Protein AF-A0A368JN84-F1 (afdb_monomer_lite)

Sequence (538 aa):
MKRELLTTPLKRIRPVFFNVGENVKRYEQVRGLFVGGHDRLFAEPLVTGAGRDEITWYGEYPGDFRTLASYSPEEQQQLLPILNEQVNYLFRDIIRYIKKGPGQYDRASYRNLRQSVESFLEVPSTEHILVFNTPDGPRFTLTNWGFMFETEKPERNIIRKLVPFGVTPVVVRAMYRPTNLPAANEPLAVEFETHKRTLTTDEQGLLTIAEVPYLSEITVYQQDAGGQPVNRQTVFVDERNPAEPYPVLLERLPFSMFFRVVDQHGRAVPKHHIRLDYQGMQLPAQADEQGRLLLNNTYYGESVQCYDLVDKKEPLVKTYVHERGQTDYVIPVFIPDPLKPVKRGLGCLGLLLGLLVLLVAGLIAYYYFAYDEKPLSQNQLNASVRGHKNRLSAPDSLNAVAPDSTAVSPDTRNEAGPEIHDDIALSQCNGGQDGQDYQSPDIKVVIAEYDLGKEDATFALDYYTDAVPDQIEVFEGRKDDIDEDSKPLFIYYGSTIYDSWSRASMQQLIKTKSQYVTVRVTGQTIWNYRVNCPLNHQ

pLDDT: mean 86.43, std 17.31, range [29.33, 98.56]

Organism: NCBI:txid2315727

Radius of gyration: 40.91 Å; chains: 1; bounding box: 72×67×142 Å

Foldseek 3Di:
DKDWDDKAFQLFKDFLDPHPVVVLVLLVVLLVLADPPLSQQEFRWDQDDPVSRMIITIGDDDDDKAFLVPDDPVVNVVCLVVLQVSLQSSLLSQQVVQDPDVVDGPVVSSVVSVVSSQLQQWAQASRQWMWGQHPVGIDTHGDRGSIHTPDPDGDTPRNCVSYPYLFAKAKAFEAEQVPRQGPAQAWKWKDWDPDTDTFGAHNRNIDIDPGHHAQTKIWIFHAAPVRDTDQIDIDGHHSDDRPDHHYRYDHFHKDKAKEFEAEPVRAGDAQFWKWKQFPNDTDIWTAHPRRMDIDTRDGAQGKIWMFGPVPPVRDGQDIDGRHPPPRYHYRYDYDPPPCVVVVVVVVVVVVVVVVVVVVVVVVVVCVVVVVDDDDDDDDDDDDDDDDDDDDDDDDDDDDDDDDDDDDDDDDDDDDADDEDEDEDPEDEAQDKDKDADLPDPHWYKYKYKYQLPDFFFKWKKWKFAAQAWKKKFKFADDPVVDDPPGDTQDIDTHHCCVVVVDRGTDMDITTYRHSMMMMIMTDNHIMMMHIHHGPPPD

Structure (mmCIF, N/CA/C/O backbone):
data_AF-A0A368JN84-F1
#
_entry.id   AF-A0A368JN84-F1
#
loop_
_atom_site.group_PDB
_atom_site.id
_atom_site.type_symbol
_atom_site.label_atom_id
_atom_site.label_alt_id
_atom_site.label_comp_id
_atom_site.label_asym_id
_atom_site.label_entity_id
_atom_site.label_seq_id
_atom_site.pdbx_PDB_ins_code
_atom_site.Cartn_x
_atom_site.Cartn_y
_atom_site.Cartn_z
_atom_site.occupancy
_atom_site.B_iso_or_equiv
_atom_site.auth_seq_id
_atom_site.auth_comp_id
_atom_site.auth_asym_id
_atom_site.auth_atom_id
_atom_site.pdbx_PDB_model_num
ATOM 1 N N . MET A 1 1 ? 34.000 10.829 -19.546 1.00 81.88 1 MET A N 1
ATOM 2 C CA . MET A 1 1 ? 34.679 9.907 -20.483 1.00 81.88 1 MET A CA 1
ATOM 3 C C . MET A 1 1 ? 34.276 8.505 -20.081 1.00 81.88 1 MET A C 1
ATOM 5 O O . MET A 1 1 ? 34.374 8.211 -18.896 1.00 81.88 1 MET A O 1
ATOM 9 N N . LYS A 1 2 ? 33.762 7.693 -21.009 1.00 91.56 2 LYS A N 1
ATOM 10 C CA . LYS A 1 2 ? 33.394 6.303 -20.710 1.00 91.56 2 LYS A CA 1
ATOM 11 C C . LYS A 1 2 ? 34.662 5.461 -20.586 1.00 91.56 2 LYS A C 1
ATOM 13 O O . LYS A 1 2 ? 35.616 5.698 -21.327 1.00 91.56 2 LYS A O 1
ATOM 18 N N . ARG A 1 3 ? 34.685 4.509 -19.655 1.00 94.94 3 ARG A N 1
ATOM 19 C CA . ARG A 1 3 ? 35.808 3.578 -19.468 1.00 94.94 3 ARG A CA 1
ATOM 20 C C . ARG A 1 3 ? 35.335 2.139 -19.549 1.00 94.94 3 ARG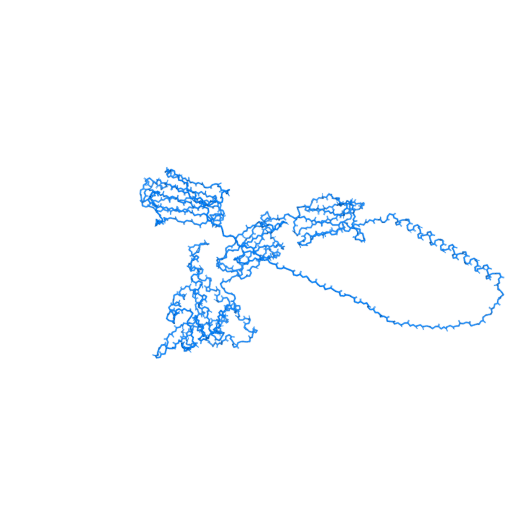 A C 1
ATOM 22 O O . ARG A 1 3 ? 34.196 1.859 -19.186 1.00 94.94 3 ARG A O 1
ATOM 29 N N . GLU A 1 4 ? 36.215 1.253 -19.987 1.00 96.81 4 GLU A N 1
ATOM 30 C CA . GLU A 1 4 ? 35.962 -0.184 -19.973 1.00 96.81 4 GLU A CA 1
ATOM 31 C C . GLU A 1 4 ? 35.884 -0.696 -18.526 1.00 96.81 4 GLU A C 1
ATOM 33 O O . GLU A 1 4 ? 36.722 -0.350 -17.692 1.00 96.81 4 GLU A O 1
ATOM 38 N N . LEU A 1 5 ? 34.852 -1.484 -18.227 1.00 97.12 5 LEU A N 1
ATOM 39 C CA . LEU A 1 5 ? 34.618 -2.099 -16.919 1.00 97.12 5 LEU A CA 1
ATOM 40 C C . LEU A 1 5 ? 34.858 -3.608 -16.950 1.00 97.12 5 LEU A C 1
ATOM 42 O O . LEU A 1 5 ? 35.438 -4.164 -16.021 1.00 97.12 5 LEU A O 1
ATOM 46 N N . LEU A 1 6 ? 34.366 -4.273 -17.997 1.00 97.31 6 LEU A N 1
ATOM 47 C CA . LEU A 1 6 ? 34.385 -5.725 -18.129 1.00 97.31 6 LEU A CA 1
ATOM 48 C C . LEU A 1 6 ? 34.276 -6.110 -19.605 1.00 97.31 6 LEU A C 1
ATOM 50 O O . LEU A 1 6 ? 33.456 -5.543 -20.320 1.00 97.31 6 LEU A O 1
ATOM 54 N N . THR A 1 7 ? 35.011 -7.136 -20.026 1.00 97.44 7 THR A N 1
ATOM 55 C CA . THR A 1 7 ? 34.794 -7.815 -21.309 1.00 97.44 7 THR A CA 1
ATOM 56 C C . THR A 1 7 ? 34.395 -9.265 -21.039 1.00 97.44 7 THR A C 1
ATOM 58 O O . THR A 1 7 ? 35.068 -9.973 -20.290 1.00 97.44 7 THR A O 1
ATOM 61 N N . THR A 1 8 ? 33.262 -9.700 -21.598 1.00 97.00 8 THR A N 1
ATOM 62 C CA . THR A 1 8 ? 32.693 -11.037 -21.370 1.00 97.00 8 THR A CA 1
ATOM 63 C C . THR A 1 8 ? 32.554 -11.804 -22.688 1.00 97.00 8 THR A C 1
ATOM 65 O O . THR A 1 8 ? 31.908 -11.308 -23.610 1.00 97.00 8 THR A O 1
ATOM 68 N N . PRO A 1 9 ? 33.082 -13.038 -22.789 1.00 96.88 9 PRO A N 1
ATOM 69 C CA . PRO A 1 9 ? 32.826 -13.902 -23.939 1.00 96.88 9 PRO A CA 1
ATOM 70 C C . PRO A 1 9 ? 31.352 -14.320 -24.017 1.00 96.88 9 PRO A C 1
ATOM 72 O O . PRO A 1 9 ? 30.825 -14.904 -23.065 1.00 96.88 9 PRO A O 1
ATOM 75 N N . LEU A 1 10 ? 30.709 -14.119 -25.169 1.00 95.31 10 LEU A N 1
ATOM 76 C CA . LEU A 1 10 ? 29.290 -14.432 -25.387 1.00 95.31 10 LEU A CA 1
ATOM 77 C C . LEU A 1 10 ? 28.976 -15.920 -25.198 1.00 95.31 10 LEU A C 1
ATOM 79 O O . LEU A 1 10 ? 27.897 -16.264 -24.744 1.00 95.31 10 LEU A O 1
ATOM 83 N N . LYS A 1 11 ? 29.942 -16.817 -25.429 1.00 95.19 11 LYS A N 1
ATOM 84 C CA . LYS A 1 11 ? 29.786 -18.264 -25.176 1.00 95.19 11 LYS A CA 1
ATOM 85 C C . LYS A 1 11 ? 29.493 -18.638 -23.713 1.00 95.19 11 LYS A C 1
ATOM 87 O O . LYS A 1 11 ? 29.212 -19.799 -23.438 1.00 95.19 11 LYS A O 1
ATOM 92 N N . ARG A 1 12 ? 29.657 -17.707 -22.765 1.00 93.94 12 ARG A N 1
ATOM 93 C CA . ARG A 1 12 ? 29.409 -17.930 -21.328 1.00 93.94 12 ARG A CA 1
ATOM 94 C C . ARG A 1 12 ? 28.038 -17.438 -20.871 1.00 93.94 12 ARG A C 1
ATOM 96 O O . ARG A 1 12 ? 27.637 -17.754 -19.751 1.00 93.94 12 ARG A O 1
ATOM 103 N N . ILE A 1 13 ? 27.352 -16.649 -21.694 1.00 95.75 13 ILE A N 1
ATOM 104 C CA . ILE A 1 13 ? 26.144 -15.931 -21.304 1.00 95.75 13 ILE A CA 1
ATOM 105 C C . ILE A 1 13 ? 25.046 -16.082 -22.352 1.00 95.75 13 ILE A C 1
ATOM 107 O O . ILE A 1 13 ? 25.292 -16.068 -23.553 1.00 95.75 13 ILE A O 1
ATOM 111 N N . ARG A 1 14 ? 23.809 -16.162 -21.877 1.00 95.25 14 ARG A N 1
ATOM 112 C CA . ARG A 1 14 ? 22.606 -16.257 -22.693 1.00 95.25 14 ARG A CA 1
ATOM 113 C C . ARG A 1 14 ? 21.790 -14.978 -22.570 1.00 95.25 14 ARG A C 1
ATOM 115 O O . ARG A 1 14 ? 21.512 -14.580 -21.435 1.00 95.25 14 ARG A O 1
ATOM 122 N N . PRO A 1 15 ? 21.379 -14.333 -23.674 1.00 95.31 15 PRO A N 1
ATOM 123 C CA . PRO A 1 15 ? 20.504 -13.172 -23.591 1.00 95.31 15 PRO A CA 1
ATOM 124 C C . PRO A 1 15 ? 19.144 -13.568 -23.000 1.00 95.31 15 PRO A C 1
ATOM 126 O O . PRO A 1 15 ? 18.636 -14.663 -23.248 1.00 95.31 15 PRO A O 1
ATOM 129 N N . VAL A 1 16 ? 18.568 -12.676 -22.194 1.00 93.19 16 VAL A N 1
ATOM 130 C CA . VAL A 1 16 ? 17.189 -12.792 -21.689 1.00 93.19 16 VAL A CA 1
ATOM 131 C C . VAL A 1 16 ? 16.186 -12.476 -22.800 1.00 93.19 16 VAL A C 1
ATOM 133 O O . VAL A 1 16 ? 15.101 -13.054 -22.836 1.00 93.19 16 VAL A O 1
ATOM 136 N N . PHE A 1 17 ? 16.563 -11.601 -23.735 1.00 90.50 17 PHE A N 1
ATOM 137 C CA . PHE A 1 17 ? 15.798 -11.337 -24.948 1.00 90.50 17 PHE A CA 1
ATOM 138 C C . PHE A 1 17 ? 16.219 -12.284 -26.085 1.00 90.50 17 PHE A C 1
ATOM 140 O O . PHE A 1 17 ? 17.056 -13.168 -25.916 1.00 90.50 17 PHE A O 1
ATOM 147 N N . PHE A 1 18 ? 15.630 -12.102 -27.271 1.00 90.44 18 PHE A N 1
ATOM 148 C CA . PHE A 1 18 ? 15.780 -13.024 -28.401 1.00 90.44 18 PHE A CA 1
ATOM 149 C C . PHE A 1 18 ? 17.239 -13.259 -28.834 1.00 90.44 18 PHE A C 1
ATOM 151 O O . PHE A 1 18 ? 17.605 -14.381 -29.175 1.00 90.44 18 PHE A O 1
ATOM 158 N N . ASN A 1 19 ? 18.079 -12.219 -28.835 1.00 93.00 19 ASN A N 1
ATOM 159 C CA . ASN A 1 19 ? 19.509 -12.329 -29.126 1.00 93.00 19 ASN A CA 1
ATOM 160 C C . ASN A 1 19 ? 20.298 -11.132 -28.558 1.00 93.00 19 ASN A C 1
ATOM 162 O O . ASN A 1 19 ? 19.723 -10.155 -28.081 1.00 93.00 19 ASN A O 1
ATOM 166 N N . VAL A 1 20 ? 21.630 -11.194 -28.657 1.00 92.00 20 VAL A N 1
ATOM 167 C CA . VAL A 1 20 ? 22.556 -10.138 -28.199 1.00 92.00 20 VAL A CA 1
ATOM 168 C C . VAL A 1 20 ? 22.258 -8.781 -28.852 1.00 92.00 20 VAL A C 1
ATOM 170 O O . VAL A 1 20 ? 22.295 -7.754 -28.181 1.00 92.00 20 VAL A O 1
ATOM 173 N N . GLY A 1 21 ? 21.941 -8.761 -30.150 1.00 91.88 21 GLY A N 1
ATOM 174 C CA . GLY A 1 21 ? 21.633 -7.525 -30.873 1.00 91.88 21 GLY A CA 1
ATOM 175 C C . GLY A 1 21 ? 20.359 -6.847 -30.369 1.00 91.88 21 GLY A C 1
ATOM 176 O O . GLY A 1 21 ? 20.324 -5.624 -30.245 1.00 91.88 21 GLY A O 1
ATOM 177 N N . GLU A 1 22 ? 19.339 -7.633 -30.019 1.00 90.12 22 GLU A N 1
ATOM 178 C CA . GLU A 1 22 ? 18.109 -7.127 -29.414 1.00 90.12 22 GLU A CA 1
ATOM 179 C C . GLU A 1 22 ? 18.379 -6.554 -28.015 1.00 90.12 22 GLU A C 1
ATOM 181 O O . GLU A 1 22 ? 17.889 -5.466 -27.734 1.00 90.12 22 GLU A O 1
ATOM 186 N N . ASN A 1 23 ? 19.220 -7.186 -27.179 1.00 88.50 23 ASN A N 1
ATOM 187 C CA . ASN A 1 23 ? 19.627 -6.609 -25.884 1.00 88.50 23 ASN A CA 1
ATOM 188 C C . ASN A 1 23 ? 20.233 -5.206 -26.051 1.00 88.50 23 ASN A C 1
ATOM 190 O O . ASN A 1 23 ? 19.824 -4.265 -25.370 1.00 88.50 23 ASN A O 1
ATOM 194 N N . VAL A 1 24 ? 21.187 -5.061 -26.978 1.00 90.38 24 VAL A N 1
ATOM 195 C CA . VAL A 1 24 ? 21.870 -3.783 -27.247 1.00 90.38 24 VAL A CA 1
ATOM 196 C C . VAL A 1 24 ? 20.882 -2.739 -27.769 1.00 90.38 24 VAL A C 1
ATOM 198 O O . VAL A 1 24 ? 20.843 -1.613 -27.278 1.00 90.38 24 VAL A O 1
ATOM 201 N N . LYS A 1 25 ? 20.028 -3.116 -28.728 1.00 90.31 25 LYS A N 1
ATOM 202 C CA . LYS A 1 25 ? 18.999 -2.226 -29.282 1.00 90.31 25 LYS A CA 1
ATOM 203 C C . LYS A 1 25 ? 18.014 -1.755 -28.212 1.00 90.31 25 LYS A C 1
ATOM 205 O O . LYS A 1 25 ? 17.632 -0.588 -28.196 1.00 90.31 25 LYS A O 1
ATOM 210 N N . ARG A 1 26 ? 17.590 -2.657 -27.328 1.00 85.06 26 ARG A N 1
ATOM 211 C CA . ARG A 1 26 ? 16.636 -2.366 -26.255 1.00 85.06 26 ARG A CA 1
ATOM 212 C C . ARG A 1 26 ? 17.229 -1.392 -25.237 1.00 85.06 26 ARG A C 1
ATOM 214 O O . ARG A 1 26 ? 16.508 -0.509 -24.780 1.00 85.06 26 ARG A O 1
ATOM 221 N N . TYR A 1 27 ? 18.524 -1.479 -24.938 1.00 85.31 27 TYR A N 1
ATOM 222 C CA . TYR A 1 27 ? 19.197 -0.479 -24.104 1.00 85.31 27 TYR A CA 1
ATOM 223 C C . TYR A 1 27 ? 19.166 0.918 -24.708 1.00 85.31 27 TYR A C 1
ATOM 225 O O . TYR A 1 27 ? 18.789 1.861 -24.020 1.00 85.31 27 TYR A O 1
ATOM 233 N N . GLU A 1 28 ? 19.459 1.055 -26.002 1.00 87.06 28 GLU A N 1
ATOM 234 C CA . GLU A 1 28 ? 19.368 2.352 -26.684 1.00 87.06 28 GLU A CA 1
ATOM 235 C C . GLU A 1 28 ? 17.949 2.935 -26.641 1.00 87.06 28 GLU A C 1
ATOM 237 O O . GLU A 1 28 ? 17.775 4.145 -26.507 1.00 87.06 28 GLU A O 1
ATOM 242 N N . GLN A 1 29 ? 16.925 2.079 -26.701 1.00 84.75 29 GLN A N 1
ATOM 243 C CA . GLN A 1 29 ? 15.531 2.506 -26.576 1.00 84.75 29 GLN A CA 1
ATOM 244 C C . GLN A 1 29 ? 15.186 2.965 -25.157 1.00 84.75 29 GLN A C 1
ATOM 246 O O . GLN A 1 29 ? 14.509 3.975 -24.989 1.00 84.75 29 GLN A O 1
ATOM 251 N N . VAL A 1 30 ? 15.629 2.224 -24.140 1.00 81.19 30 VAL A N 1
ATOM 252 C CA . VAL A 1 30 ? 15.193 2.447 -22.757 1.00 81.19 30 VAL A CA 1
ATOM 253 C C . VAL A 1 30 ? 16.050 3.475 -22.022 1.00 81.19 30 VAL A C 1
ATOM 255 O O . VAL A 1 30 ? 15.516 4.206 -21.195 1.00 81.19 30 VAL A O 1
ATOM 258 N N . ARG A 1 31 ? 17.326 3.655 -22.385 1.00 85.00 31 ARG A N 1
ATOM 259 C CA . ARG A 1 31 ? 18.169 4.717 -21.806 1.00 85.00 31 ARG A CA 1
ATOM 260 C C . ARG A 1 31 ? 17.588 6.118 -22.032 1.00 85.00 31 ARG A C 1
ATOM 262 O O . ARG A 1 31 ? 17.734 6.984 -21.182 1.00 85.00 31 ARG A O 1
ATOM 269 N N . GLY A 1 32 ? 16.892 6.329 -23.155 1.00 86.19 32 GLY A N 1
ATOM 270 C CA . GLY A 1 32 ? 16.225 7.596 -23.472 1.00 86.19 32 GLY A CA 1
ATOM 271 C C . GLY A 1 32 ? 14.977 7.882 -22.629 1.00 86.19 32 GLY A C 1
ATOM 272 O O . GLY A 1 32 ? 14.449 8.988 -22.700 1.00 86.19 32 GLY A O 1
ATOM 273 N N . LEU A 1 33 ? 14.499 6.903 -21.852 1.00 87.06 33 LEU A N 1
ATOM 274 C CA . LEU A 1 33 ? 13.330 7.041 -20.980 1.00 87.06 33 LEU A CA 1
ATOM 275 C C . LEU A 1 33 ? 13.691 7.569 -19.588 1.00 87.06 33 LEU A C 1
ATOM 277 O O . LEU A 1 33 ? 12.812 8.044 -18.873 1.00 87.06 33 LEU A O 1
ATOM 281 N N . PHE A 1 34 ? 14.957 7.457 -19.188 1.00 90.00 34 PHE A N 1
ATOM 282 C CA . PHE A 1 34 ? 15.391 7.771 -17.834 1.00 90.00 34 PHE A CA 1
ATOM 283 C C . PHE A 1 34 ? 15.856 9.218 -17.707 1.00 90.00 34 PHE A C 1
ATOM 285 O O . PHE A 1 34 ? 16.471 9.786 -18.613 1.00 90.00 34 PHE A O 1
ATOM 292 N N . VAL A 1 35 ? 15.574 9.821 -16.553 1.00 85.94 35 VAL A N 1
ATOM 293 C CA . VAL A 1 35 ? 16.098 11.145 -16.215 1.00 85.94 35 VAL A CA 1
ATOM 294 C C . VAL A 1 35 ? 17.622 11.049 -16.116 1.00 85.94 35 VAL A C 1
ATOM 296 O O . VAL A 1 35 ? 18.166 10.061 -15.620 1.00 85.94 35 VAL A O 1
ATOM 299 N N . GLY A 1 36 ? 18.317 12.074 -16.619 1.00 85.19 36 GLY A N 1
ATOM 300 C CA . GLY A 1 36 ? 19.769 12.045 -16.783 1.00 85.19 36 GLY A CA 1
ATOM 301 C C . GLY A 1 36 ? 20.509 11.601 -15.519 1.00 85.19 36 GLY A C 1
ATOM 302 O O . GLY A 1 36 ? 20.367 12.211 -14.460 1.00 85.19 36 GLY A O 1
ATOM 303 N N . GLY A 1 37 ? 21.318 10.547 -15.649 1.00 85.50 37 GLY A N 1
ATOM 304 C CA . GLY A 1 37 ? 22.112 9.979 -14.565 1.00 85.50 37 GLY A CA 1
ATOM 305 C C . GLY A 1 37 ? 21.521 8.713 -13.942 1.00 85.50 37 GLY A C 1
ATOM 306 O O . GLY A 1 37 ? 22.288 7.951 -13.355 1.00 85.50 37 GLY A O 1
ATOM 307 N N . HIS A 1 38 ? 20.216 8.446 -14.079 1.00 90.19 38 HIS A N 1
ATOM 308 C CA . HIS A 1 38 ? 19.614 7.182 -13.626 1.00 90.19 38 HIS A CA 1
ATOM 309 C C . HIS A 1 38 ? 19.974 6.008 -14.548 1.00 90.19 38 HIS A C 1
ATOM 311 O O . HIS A 1 38 ? 20.143 4.878 -14.094 1.00 90.19 38 HIS A O 1
ATOM 317 N N . ASP A 1 39 ? 20.180 6.290 -15.834 1.00 87.56 39 ASP A N 1
ATOM 318 C CA . ASP A 1 39 ? 20.648 5.345 -16.848 1.00 87.56 39 ASP A CA 1
ATOM 319 C C . ASP A 1 39 ? 22.037 4.762 -16.535 1.00 87.56 39 ASP A C 1
ATOM 321 O O . ASP A 1 39 ? 22.338 3.644 -16.948 1.00 87.56 39 ASP A O 1
ATOM 325 N N . ARG A 1 40 ? 22.848 5.453 -15.717 1.00 93.12 40 ARG A N 1
ATOM 326 C CA . ARG A 1 40 ? 24.178 4.994 -15.267 1.00 93.12 40 ARG A CA 1
ATOM 327 C C . ARG A 1 40 ? 24.156 3.723 -14.417 1.00 93.12 40 ARG A C 1
ATOM 329 O O . ARG A 1 40 ? 25.220 3.146 -14.166 1.00 93.12 40 ARG A O 1
ATOM 336 N N . LEU A 1 41 ? 22.974 3.275 -13.984 1.00 95.94 41 LEU A N 1
ATOM 337 C CA . LEU A 1 41 ? 22.819 1.942 -13.409 1.00 95.94 41 LEU A CA 1
ATOM 338 C C . LEU A 1 41 ? 23.173 0.851 -14.429 1.00 95.94 41 LEU A C 1
ATOM 340 O O . LEU A 1 41 ? 23.620 -0.215 -14.031 1.00 95.94 41 LEU A O 1
ATOM 344 N N . PHE A 1 42 ? 23.032 1.099 -15.728 1.00 96.06 42 PHE A N 1
ATOM 345 C CA . PHE A 1 42 ? 23.358 0.145 -16.781 1.00 96.06 42 PHE A CA 1
ATOM 346 C C . PHE A 1 42 ? 24.684 0.521 -17.450 1.00 96.06 42 PHE A C 1
ATOM 348 O O . PHE A 1 42 ? 24.825 1.613 -17.995 1.00 96.06 42 PHE A O 1
ATOM 355 N N . ALA A 1 43 ? 25.668 -0.385 -17.449 1.00 96.56 43 ALA A N 1
ATOM 356 C CA . ALA A 1 43 ? 26.862 -0.201 -18.271 1.00 96.56 43 ALA A CA 1
ATOM 357 C C . ALA A 1 43 ? 26.498 -0.280 -19.762 1.00 96.56 43 ALA A C 1
ATOM 359 O O . ALA A 1 43 ? 25.709 -1.135 -20.162 1.00 96.56 43 ALA A O 1
ATOM 360 N N . GLU A 1 44 ? 27.098 0.561 -20.598 1.00 95.69 44 GLU A N 1
ATOM 361 C CA . GLU A 1 44 ? 26.861 0.546 -22.039 1.00 95.69 44 GLU A CA 1
ATOM 362 C C . GLU A 1 44 ? 27.491 -0.707 -22.673 1.00 95.69 44 GLU A C 1
ATOM 364 O O . GLU A 1 44 ? 28.698 -0.922 -22.516 1.00 95.69 44 GLU A O 1
ATOM 369 N N . PRO A 1 45 ? 26.711 -1.528 -23.395 1.00 96.12 45 PRO A N 1
ATOM 370 C CA . PRO A 1 45 ? 27.206 -2.719 -24.059 1.00 96.12 45 PRO A CA 1
ATOM 371 C C . PRO A 1 45 ? 27.734 -2.394 -25.457 1.00 96.12 45 PRO A C 1
ATOM 373 O O . PRO A 1 45 ? 27.030 -1.809 -26.281 1.00 96.12 45 PRO A O 1
ATOM 376 N N . LEU A 1 46 ? 28.935 -2.870 -25.774 1.00 96.12 46 LEU A N 1
ATOM 377 C CA . LEU A 1 46 ? 29.487 -2.854 -27.124 1.00 96.12 46 LEU A CA 1
ATOM 378 C C . LEU A 1 46 ? 29.902 -4.267 -27.521 1.00 96.12 46 LEU A C 1
ATOM 380 O O . LEU A 1 46 ? 30.693 -4.905 -26.833 1.00 96.12 46 LEU A O 1
ATOM 384 N N . VAL A 1 47 ? 29.386 -4.760 -28.646 1.00 95.06 47 VAL A N 1
ATOM 385 C CA . VAL A 1 47 ? 29.820 -6.051 -29.195 1.00 95.06 47 VAL A CA 1
ATOM 386 C C . VAL A 1 47 ? 31.209 -5.879 -29.809 1.00 95.06 47 VAL A C 1
ATOM 388 O O . VAL A 1 47 ? 31.392 -5.073 -30.725 1.00 95.06 47 VAL A O 1
ATOM 391 N N . THR A 1 48 ? 32.177 -6.633 -29.300 1.00 94.19 48 THR A N 1
ATOM 392 C CA . THR A 1 48 ? 33.609 -6.541 -29.617 1.00 94.19 48 THR A CA 1
ATOM 393 C C . THR A 1 48 ? 34.170 -7.918 -30.003 1.00 94.19 48 THR A C 1
ATOM 395 O O . THR A 1 48 ? 33.424 -8.883 -30.180 1.00 94.19 48 THR A O 1
ATOM 398 N N . GLY A 1 49 ? 35.487 -8.003 -30.216 1.00 91.81 49 GLY A N 1
ATOM 399 C CA . GLY A 1 49 ? 36.164 -9.225 -30.655 1.00 91.81 49 GLY A CA 1
ATOM 400 C C . GLY A 1 49 ? 36.173 -9.403 -32.177 1.00 91.81 49 GLY A C 1
ATOM 401 O O . GLY A 1 49 ? 35.321 -8.883 -32.903 1.00 91.81 49 GLY A O 1
ATOM 402 N N . ALA A 1 50 ? 37.161 -10.148 -32.683 1.00 86.44 50 ALA A N 1
ATOM 403 C CA . ALA A 1 50 ? 37.333 -10.381 -34.120 1.00 86.44 50 ALA A CA 1
ATOM 404 C C . ALA A 1 50 ? 36.137 -11.126 -34.744 1.00 86.44 50 ALA A C 1
ATOM 406 O O . ALA A 1 50 ? 35.844 -10.940 -35.924 1.00 86.44 50 ALA A O 1
ATOM 407 N N . GLY A 1 51 ? 35.434 -11.938 -33.946 1.00 90.88 51 GLY A N 1
ATOM 408 C CA . GLY A 1 51 ? 34.252 -12.689 -34.359 1.00 90.88 51 GLY A CA 1
ATOM 409 C C . GLY A 1 51 ? 32.924 -12.092 -33.896 1.00 90.88 51 GLY A C 1
ATOM 410 O O . GLY A 1 51 ? 31.901 -12.745 -34.087 1.00 90.88 51 GLY A O 1
ATOM 411 N N . ARG A 1 52 ? 32.913 -10.894 -33.284 1.00 91.06 52 ARG A N 1
ATOM 412 C CA . ARG A 1 52 ? 31.747 -10.383 -32.532 1.00 91.06 52 ARG A CA 1
ATOM 413 C C . ARG A 1 52 ? 31.277 -11.372 -31.459 1.00 91.06 52 ARG A C 1
ATOM 415 O O . ARG A 1 52 ? 30.081 -11.548 -31.240 1.00 91.06 52 ARG A O 1
ATOM 422 N N . ASP A 1 53 ? 32.234 -12.060 -30.850 1.00 95.31 53 ASP A N 1
ATOM 423 C CA . ASP A 1 53 ? 32.063 -13.141 -29.884 1.00 95.31 53 ASP A CA 1
ATOM 424 C C . ASP A 1 53 ? 32.252 -12.679 -28.432 1.00 95.31 53 ASP A C 1
ATOM 426 O O . ASP A 1 53 ? 32.138 -13.482 -27.501 1.00 95.31 53 ASP A O 1
ATOM 430 N N . GLU A 1 54 ? 32.482 -11.382 -28.230 1.00 97.06 54 GLU A N 1
ATOM 431 C CA . GLU A 1 54 ? 32.644 -10.745 -26.929 1.00 97.06 54 GLU A CA 1
ATOM 432 C C . GLU A 1 54 ? 31.717 -9.530 -26.795 1.00 97.06 54 GLU A C 1
ATOM 434 O O . GLU A 1 54 ? 31.278 -8.923 -27.776 1.00 97.06 54 GLU A O 1
ATOM 439 N N . ILE A 1 55 ? 31.400 -9.184 -25.551 1.00 96.81 55 ILE A N 1
ATOM 440 C CA . ILE A 1 55 ? 30.704 -7.952 -25.192 1.00 96.81 55 ILE A CA 1
ATOM 441 C C . ILE A 1 55 ? 31.547 -7.191 -24.170 1.00 96.81 55 ILE A C 1
ATOM 443 O O . ILE A 1 55 ? 31.878 -7.716 -23.103 1.00 96.81 55 ILE A O 1
ATOM 447 N N . THR A 1 56 ? 31.913 -5.961 -24.514 1.00 97.62 56 THR A N 1
ATOM 448 C CA . THR A 1 56 ? 32.642 -5.037 -23.646 1.00 97.62 56 THR A CA 1
ATOM 449 C C . THR A 1 56 ? 31.666 -4.032 -23.048 1.00 97.62 56 THR A C 1
ATOM 451 O O . THR A 1 56 ? 30.848 -3.445 -23.754 1.00 97.62 56 THR A O 1
ATOM 454 N N . TRP A 1 57 ? 31.750 -3.841 -21.736 1.00 97.56 57 TRP A N 1
ATOM 455 C CA . TRP A 1 57 ? 30.857 -3.001 -20.948 1.00 97.56 57 TRP A CA 1
ATOM 456 C C . TRP A 1 57 ? 31.566 -1.721 -20.531 1.00 97.56 57 TRP A C 1
ATOM 458 O O . TRP A 1 57 ? 32.650 -1.781 -19.945 1.00 97.56 57 TRP A O 1
ATOM 468 N N . TYR A 1 58 ? 30.940 -0.574 -20.781 1.00 97.12 58 TYR A N 1
ATOM 469 C CA . TYR A 1 58 ? 31.497 0.737 -20.466 1.00 97.12 58 TYR A CA 1
ATOM 470 C C . TYR A 1 58 ? 30.684 1.470 -19.398 1.00 97.12 58 TYR A C 1
ATOM 472 O O . TYR A 1 58 ? 29.458 1.474 -19.427 1.00 97.12 58 TYR A O 1
ATOM 480 N N . GLY A 1 59 ? 31.365 2.126 -18.460 1.00 95.50 59 GLY A N 1
ATOM 481 C CA . GLY A 1 59 ? 30.738 2.902 -17.385 1.00 95.50 59 GLY A CA 1
ATOM 482 C C . GLY A 1 59 ? 31.156 4.365 -17.378 1.00 95.50 59 GLY A C 1
ATOM 483 O O . GLY A 1 59 ? 32.205 4.729 -17.915 1.00 95.50 59 GLY A O 1
ATOM 484 N N . GLU A 1 60 ? 30.341 5.196 -16.726 1.00 93.25 60 GLU A N 1
ATOM 485 C CA . GLU A 1 60 ? 30.580 6.642 -16.610 1.00 93.25 60 GLU A CA 1
ATOM 486 C C . GLU A 1 60 ? 31.130 7.084 -15.251 1.00 93.25 60 GLU A C 1
ATOM 488 O O . GLU A 1 60 ? 31.738 8.153 -15.167 1.00 93.25 60 GLU A O 1
ATOM 493 N N . TYR A 1 61 ? 30.924 6.300 -14.188 1.00 94.31 61 TYR A N 1
ATOM 494 C CA . TYR A 1 61 ? 31.381 6.688 -12.856 1.00 94.31 61 TYR A CA 1
ATOM 495 C C . TYR A 1 61 ? 32.922 6.683 -12.766 1.00 94.31 61 TYR A C 1
ATOM 497 O O . TYR A 1 61 ? 33.564 5.717 -13.196 1.00 94.31 61 TYR A O 1
ATOM 505 N N . PRO A 1 62 ? 33.534 7.749 -12.213 1.00 89.38 62 PRO A N 1
ATOM 506 C CA . PRO A 1 62 ? 34.974 7.803 -11.972 1.00 89.38 62 PRO A CA 1
ATOM 507 C C . PRO A 1 62 ? 35.377 6.974 -10.736 1.00 89.38 62 PRO A C 1
ATOM 509 O O . PRO A 1 62 ? 34.528 6.592 -9.935 1.00 89.38 62 PRO A O 1
ATOM 512 N N . GLY A 1 63 ? 36.685 6.755 -10.551 1.00 88.31 63 GLY A N 1
ATOM 513 C CA . GLY A 1 63 ? 37.254 6.075 -9.371 1.00 88.31 63 GLY A CA 1
ATOM 514 C C . GLY A 1 63 ? 37.255 4.549 -9.471 1.00 88.31 63 GLY A C 1
ATOM 515 O O . GLY A 1 63 ? 36.757 4.004 -10.442 1.00 88.31 63 GLY A O 1
ATOM 516 N N . ASP A 1 64 ? 37.841 3.826 -8.523 1.00 93.06 64 ASP A N 1
ATOM 517 C CA . ASP A 1 64 ? 37.847 2.355 -8.559 1.00 93.06 64 ASP A CA 1
ATOM 518 C C . ASP A 1 64 ? 36.476 1.767 -8.192 1.00 93.06 64 ASP A C 1
ATOM 520 O O . ASP A 1 64 ? 35.655 2.415 -7.538 1.00 93.06 64 ASP A O 1
ATOM 524 N N . PHE A 1 65 ? 36.220 0.532 -8.626 1.00 96.75 65 PHE A N 1
ATOM 525 C CA . PHE A 1 65 ? 35.001 -0.202 -8.294 1.00 96.75 65 PHE A CA 1
ATOM 526 C C . PHE A 1 65 ? 35.323 -1.562 -7.679 1.00 96.75 65 PHE A C 1
ATOM 528 O O . PHE A 1 65 ? 36.387 -2.138 -7.905 1.00 96.75 65 PHE A O 1
ATOM 535 N N . ARG A 1 66 ? 34.367 -2.090 -6.916 1.00 98.00 66 ARG A N 1
ATOM 536 C CA . ARG A 1 66 ? 34.374 -3.457 -6.384 1.00 98.00 66 ARG A CA 1
ATOM 537 C C . ARG A 1 66 ? 33.073 -4.151 -6.753 1.00 98.00 66 ARG A C 1
ATOM 539 O O . ARG A 1 66 ? 32.065 -3.490 -6.972 1.00 98.00 66 ARG A O 1
ATOM 546 N N . THR A 1 67 ? 33.067 -5.476 -6.810 1.00 98.31 67 THR A N 1
ATOM 547 C CA . THR A 1 67 ? 31.818 -6.227 -6.988 1.00 98.31 67 THR A CA 1
ATOM 548 C C . THR A 1 67 ? 31.059 -6.289 -5.665 1.00 98.31 67 THR A C 1
ATOM 550 O O . THR A 1 67 ? 31.686 -6.368 -4.604 1.00 98.31 67 THR A O 1
ATOM 553 N N . LEU A 1 68 ? 29.724 -6.292 -5.703 1.00 98.31 68 LEU A N 1
ATOM 554 C CA . LEU A 1 68 ? 28.891 -6.427 -4.504 1.00 98.31 68 LEU A CA 1
ATOM 555 C C . LEU A 1 68 ? 29.228 -7.715 -3.735 1.00 98.31 68 LEU A C 1
ATOM 557 O O . LEU A 1 68 ? 29.331 -7.693 -2.513 1.00 98.31 68 LEU A O 1
ATOM 561 N N . ALA A 1 69 ? 29.504 -8.805 -4.461 1.00 98.00 69 ALA A N 1
ATOM 562 C CA . ALA A 1 69 ? 29.931 -10.089 -3.901 1.00 98.00 69 ALA A CA 1
ATOM 563 C C . ALA A 1 69 ? 31.214 -10.015 -3.048 1.00 98.00 69 ALA A C 1
ATOM 565 O O . ALA A 1 69 ? 31.439 -10.880 -2.207 1.00 98.00 69 ALA A O 1
ATOM 566 N N . SER A 1 70 ? 32.064 -9.003 -3.261 1.00 98.19 70 SER A N 1
ATOM 567 C CA . SER A 1 70 ? 33.320 -8.838 -2.519 1.00 98.19 70 SER A CA 1
ATOM 568 C C . SER A 1 70 ? 33.167 -8.158 -1.153 1.00 98.19 70 SER A C 1
ATOM 570 O O . SER A 1 70 ? 34.149 -8.085 -0.413 1.00 98.19 70 SER A O 1
ATOM 572 N N . TYR A 1 71 ? 31.989 -7.612 -0.840 1.00 98.19 71 TYR A N 1
ATOM 573 C CA . TYR A 1 71 ? 31.680 -6.985 0.449 1.00 98.19 71 TYR A CA 1
ATOM 574 C C . TYR A 1 71 ? 31.204 -8.030 1.461 1.00 98.19 71 TYR A C 1
ATOM 576 O O . TYR A 1 71 ? 30.636 -9.054 1.067 1.00 98.19 71 TYR A O 1
ATOM 584 N N . SER A 1 72 ? 31.398 -7.776 2.759 1.00 98.00 72 SER A N 1
ATOM 585 C CA . SER A 1 72 ? 30.844 -8.651 3.802 1.00 98.00 72 SER A CA 1
ATOM 586 C C . SER A 1 72 ? 29.307 -8.617 3.792 1.00 98.00 72 SER A C 1
ATOM 588 O O . SER A 1 72 ? 28.724 -7.649 3.300 1.00 98.00 72 SER A O 1
ATOM 590 N N . PRO A 1 73 ? 28.611 -9.627 4.342 1.00 97.75 73 PRO A N 1
ATOM 591 C CA . PRO A 1 73 ? 27.150 -9.610 4.435 1.00 97.75 73 PRO A CA 1
ATOM 592 C C . PRO A 1 73 ? 26.589 -8.359 5.134 1.00 97.75 73 PRO A C 1
ATOM 594 O O . PRO A 1 73 ? 25.564 -7.828 4.716 1.00 97.75 73 PRO A O 1
ATOM 597 N N . GLU A 1 74 ? 27.273 -7.854 6.162 1.00 98.00 74 GLU A N 1
ATOM 598 C CA . GLU A 1 74 ? 26.887 -6.644 6.896 1.00 98.00 74 GLU A CA 1
ATOM 599 C C . GLU A 1 74 ? 27.043 -5.386 6.033 1.00 98.00 74 GLU A C 1
ATOM 601 O O . GLU A 1 74 ? 26.147 -4.543 5.991 1.00 98.00 74 GLU A O 1
ATOM 606 N N . GLU A 1 75 ? 28.155 -5.269 5.302 1.00 98.00 75 GLU A N 1
ATOM 607 C CA . GLU A 1 75 ? 28.376 -4.173 4.352 1.00 98.00 75 GLU A CA 1
ATOM 608 C C . GLU A 1 75 ? 27.365 -4.230 3.200 1.00 98.00 75 GLU A C 1
ATOM 610 O O . GLU A 1 75 ? 26.814 -3.203 2.802 1.00 98.00 75 GLU A O 1
ATOM 615 N N . GLN A 1 76 ? 27.064 -5.431 2.693 1.00 98.12 76 GLN A N 1
ATOM 616 C CA . GLN A 1 76 ? 26.031 -5.627 1.680 1.00 98.12 76 GLN A CA 1
ATOM 617 C C . GLN A 1 76 ? 24.680 -5.119 2.190 1.00 98.12 76 GLN A C 1
ATOM 619 O O . GLN A 1 76 ? 24.046 -4.326 1.502 1.00 98.12 76 GLN A O 1
ATOM 624 N N . GLN A 1 77 ? 24.264 -5.473 3.410 1.00 97.31 77 GLN A N 1
ATOM 625 C CA . GLN A 1 77 ? 23.003 -4.987 3.989 1.00 97.31 77 GLN A CA 1
ATOM 626 C C . GLN A 1 77 ? 22.920 -3.455 4.074 1.00 97.31 77 GLN A C 1
ATOM 628 O O . GLN A 1 77 ? 21.840 -2.901 3.891 1.00 97.31 77 GLN A O 1
ATOM 633 N N . GLN A 1 78 ? 24.039 -2.761 4.299 1.00 97.69 78 GLN A N 1
ATOM 634 C CA . GLN A 1 78 ? 24.086 -1.291 4.291 1.00 97.69 78 GLN A CA 1
ATOM 635 C C . GLN A 1 78 ? 24.005 -0.699 2.875 1.00 97.69 78 GLN A C 1
ATOM 637 O O . GLN A 1 78 ? 23.503 0.407 2.685 1.00 97.69 78 GLN A O 1
ATOM 642 N N . LEU A 1 79 ? 24.493 -1.438 1.880 1.00 98.00 79 LEU A N 1
ATOM 643 C CA . LEU A 1 79 ? 24.542 -1.046 0.474 1.00 98.00 79 LEU A CA 1
ATOM 644 C C . LEU A 1 79 ? 23.227 -1.322 -0.277 1.00 98.00 79 LEU A C 1
ATOM 646 O O . LEU A 1 79 ? 22.866 -0.569 -1.184 1.00 98.00 79 LEU A O 1
ATOM 650 N N . LEU A 1 80 ? 22.487 -2.368 0.100 1.00 97.44 80 LEU A N 1
ATOM 651 C CA . LEU A 1 80 ? 21.243 -2.774 -0.563 1.00 97.44 80 LEU A CA 1
ATOM 652 C C . LEU A 1 80 ? 20.159 -1.680 -0.613 1.00 97.44 80 LEU A C 1
ATOM 654 O O . LEU A 1 80 ? 19.553 -1.539 -1.673 1.00 97.44 80 LEU A O 1
ATOM 658 N N . PRO A 1 81 ? 19.919 -0.854 0.427 1.00 95.31 81 PRO A N 1
ATOM 659 C CA . PRO A 1 81 ? 18.972 0.260 0.335 1.00 95.31 81 PRO A CA 1
ATOM 660 C C . PRO A 1 81 ? 19.301 1.250 -0.789 1.00 95.31 81 PRO A C 1
ATOM 662 O O . PRO A 1 81 ? 18.395 1.761 -1.443 1.00 95.31 81 PRO A O 1
ATOM 665 N N . ILE A 1 82 ? 20.589 1.473 -1.060 1.00 96.06 82 ILE A N 1
ATOM 666 C CA . ILE A 1 82 ? 21.062 2.410 -2.087 1.00 96.06 82 ILE A CA 1
ATOM 667 C C . ILE A 1 82 ? 20.851 1.813 -3.484 1.00 96.06 82 ILE A C 1
ATOM 669 O O . ILE A 1 82 ? 20.353 2.496 -4.379 1.00 96.06 82 ILE A O 1
ATOM 673 N N . LEU A 1 83 ? 21.153 0.520 -3.663 1.00 97.19 83 LEU A N 1
ATOM 674 C CA . LEU A 1 83 ? 20.803 -0.205 -4.889 1.00 97.19 83 LEU A CA 1
ATOM 675 C C . LEU A 1 83 ? 19.288 -0.181 -5.120 1.00 97.19 83 LEU A C 1
ATOM 677 O O . LEU A 1 83 ? 18.838 0.088 -6.232 1.00 97.19 83 LEU A O 1
ATOM 681 N N . ASN A 1 84 ? 18.505 -0.427 -4.067 1.00 95.19 84 ASN A N 1
ATOM 682 C CA . ASN A 1 84 ? 17.049 -0.428 -4.131 1.00 95.19 84 ASN A CA 1
ATOM 683 C C . ASN A 1 84 ? 16.501 0.921 -4.611 1.00 95.19 84 ASN A C 1
ATOM 685 O O . ASN A 1 84 ? 15.611 0.977 -5.459 1.00 95.19 84 ASN A O 1
ATOM 689 N N . GLU A 1 85 ? 17.050 2.018 -4.094 1.00 92.19 85 GLU A N 1
ATOM 690 C CA . GLU A 1 85 ? 16.674 3.366 -4.504 1.00 92.19 85 GLU A CA 1
ATOM 691 C C . GLU A 1 85 ? 17.004 3.623 -5.984 1.00 92.19 85 GLU A C 1
ATOM 693 O O . GLU A 1 85 ? 16.126 4.045 -6.738 1.00 92.19 85 GLU A O 1
ATOM 698 N N . GLN A 1 86 ? 18.224 3.287 -6.430 1.00 94.69 86 GLN A N 1
ATOM 699 C CA . GLN A 1 86 ? 18.631 3.435 -7.835 1.00 94.69 86 GLN A CA 1
ATOM 700 C C . GLN A 1 86 ? 17.759 2.625 -8.795 1.00 94.69 86 GLN A C 1
ATOM 702 O O . GLN A 1 86 ? 17.358 3.133 -9.841 1.00 94.69 86 GLN A O 1
ATOM 707 N N . VAL A 1 87 ? 17.423 1.388 -8.430 1.00 95.44 87 VAL A N 1
ATOM 708 C CA . VAL A 1 87 ? 16.534 0.543 -9.229 1.00 95.44 87 VAL A CA 1
ATOM 709 C C . VAL A 1 87 ? 15.119 1.134 -9.271 1.00 95.44 87 VAL A C 1
ATOM 711 O O . VAL A 1 87 ? 14.522 1.215 -10.343 1.00 95.44 87 VAL A O 1
ATOM 714 N N . ASN A 1 88 ? 14.575 1.598 -8.140 1.00 92.12 88 ASN A N 1
ATOM 715 C CA . ASN A 1 88 ? 13.229 2.177 -8.099 1.00 92.12 88 ASN A CA 1
ATOM 716 C C . ASN A 1 88 ? 13.114 3.521 -8.834 1.00 92.12 88 ASN A C 1
ATOM 718 O O . ASN A 1 88 ? 12.029 3.837 -9.329 1.00 92.12 88 ASN A O 1
ATOM 722 N N . TYR A 1 89 ? 14.204 4.280 -8.999 1.00 92.00 89 TYR A N 1
ATOM 723 C CA . TYR A 1 89 ? 14.201 5.459 -9.873 1.00 92.00 89 TYR A CA 1
ATOM 724 C C . TYR A 1 89 ? 13.830 5.118 -11.320 1.00 92.00 89 TYR A C 1
ATOM 726 O O . TYR A 1 89 ? 13.059 5.861 -11.927 1.00 92.00 89 TYR A O 1
ATOM 734 N N . LEU A 1 90 ? 14.268 3.966 -11.838 1.00 93.75 90 LEU A N 1
ATOM 735 C CA . LEU A 1 90 ? 13.901 3.521 -13.186 1.00 93.75 90 LEU A CA 1
ATOM 736 C C . LEU A 1 90 ? 12.386 3.347 -13.331 1.00 93.75 90 LEU A C 1
ATOM 738 O O . LEU A 1 90 ? 11.794 3.763 -14.325 1.00 93.75 90 LEU A O 1
ATOM 742 N N . PHE A 1 91 ? 11.745 2.756 -12.318 1.00 93.38 91 PHE A N 1
ATOM 743 C CA . PHE A 1 91 ? 10.301 2.529 -12.324 1.00 93.38 91 PHE A CA 1
ATOM 744 C C . PHE A 1 91 ? 9.512 3.837 -12.190 1.00 93.38 91 PHE A C 1
ATOM 746 O O . PHE A 1 91 ? 8.470 3.987 -12.823 1.00 93.38 91 PHE A O 1
ATOM 753 N N . ARG A 1 92 ? 10.019 4.816 -11.434 1.00 91.62 92 ARG A N 1
ATOM 754 C CA . ARG A 1 92 ? 9.422 6.162 -11.376 1.00 91.62 92 ARG A CA 1
ATOM 755 C C . ARG A 1 92 ? 9.539 6.891 -12.712 1.00 91.62 92 ARG A C 1
ATOM 757 O O . ARG A 1 92 ? 8.588 7.541 -13.137 1.00 91.62 92 ARG A O 1
ATOM 764 N N . ASP A 1 93 ? 10.670 6.759 -13.393 1.00 92.62 93 ASP A N 1
ATOM 765 C CA . ASP A 1 93 ? 10.895 7.417 -14.678 1.00 92.62 93 ASP A CA 1
ATOM 766 C C . ASP A 1 93 ? 10.008 6.853 -15.790 1.00 92.62 93 ASP A C 1
ATOM 768 O O . ASP A 1 93 ? 9.408 7.632 -16.532 1.00 92.62 93 ASP A O 1
ATOM 772 N N . ILE A 1 94 ? 9.813 5.528 -15.859 1.00 93.06 94 ILE A N 1
ATOM 773 C CA . ILE A 1 94 ? 8.859 4.967 -16.831 1.00 93.06 94 ILE A CA 1
ATOM 774 C C . ILE A 1 94 ? 7.424 5.431 -16.557 1.00 93.06 94 ILE A C 1
ATOM 776 O O . ILE A 1 94 ? 6.683 5.630 -17.513 1.00 93.06 94 ILE A O 1
ATOM 780 N N . ILE A 1 95 ? 7.029 5.650 -15.292 1.00 92.25 95 ILE A N 1
ATOM 781 C CA . ILE A 1 95 ? 5.700 6.188 -14.944 1.00 92.25 95 ILE A CA 1
ATOM 782 C C . ILE A 1 95 ? 5.567 7.632 -15.427 1.00 92.25 95 ILE A C 1
ATOM 784 O O . ILE A 1 95 ? 4.556 7.986 -16.031 1.00 92.25 95 ILE A O 1
ATOM 788 N N . ARG A 1 96 ? 6.599 8.459 -15.217 1.00 90.88 96 ARG A N 1
ATOM 789 C CA . ARG A 1 96 ? 6.633 9.838 -15.732 1.00 90.88 96 ARG A CA 1
ATOM 790 C C . ARG A 1 96 ? 6.526 9.870 -17.253 1.00 90.88 96 ARG A C 1
ATOM 792 O O . ARG A 1 96 ? 5.814 10.713 -17.783 1.00 90.88 96 ARG A O 1
ATOM 799 N N . TYR A 1 97 ? 7.196 8.946 -17.940 1.00 91.31 97 TYR A N 1
ATOM 800 C CA . TYR A 1 97 ? 7.189 8.864 -19.399 1.00 91.31 97 TYR A CA 1
ATOM 801 C C . TYR A 1 97 ? 5.800 8.553 -19.981 1.00 91.31 97 TYR A C 1
ATOM 803 O O . TYR A 1 97 ? 5.406 9.134 -20.988 1.00 91.31 97 TYR A O 1
ATOM 811 N N . ILE A 1 98 ? 5.039 7.656 -19.349 1.00 92.44 98 ILE A N 1
ATOM 812 C CA . ILE A 1 98 ? 3.700 7.246 -19.821 1.00 92.44 98 ILE A CA 1
ATOM 813 C C . ILE A 1 98 ? 2.557 8.135 -19.309 1.00 92.44 98 ILE A C 1
ATOM 815 O O . ILE A 1 98 ? 1.384 7.863 -19.596 1.00 92.44 98 ILE A O 1
ATOM 819 N N . LYS A 1 99 ? 2.873 9.131 -18.479 1.00 91.75 99 LYS A N 1
ATOM 820 C CA . LYS A 1 99 ? 1.890 10.027 -17.877 1.00 91.75 99 LYS A CA 1
ATOM 821 C C . LYS A 1 99 ? 1.329 10.955 -18.953 1.00 91.75 99 LYS A C 1
ATOM 823 O O . LYS A 1 99 ? 2.070 11.705 -19.580 1.00 91.75 99 LYS A O 1
ATOM 828 N N . LYS A 1 100 ? 0.009 10.918 -19.154 1.00 90.25 100 LYS A N 1
ATOM 829 C CA . LYS A 1 100 ? -0.707 11.780 -20.116 1.00 90.25 100 LYS A CA 1
ATOM 830 C C . LYS A 1 100 ? -1.260 13.047 -19.461 1.00 90.25 100 LYS A C 1
ATOM 832 O O . LYS A 1 100 ? -1.395 14.072 -20.119 1.00 90.25 100 LYS A O 1
ATOM 837 N N . GLY A 1 101 ? -1.536 12.976 -18.160 1.00 86.94 101 GLY A N 1
ATOM 838 C CA . GLY A 1 101 ? -2.051 14.062 -17.331 1.00 86.94 101 GLY A CA 1
ATOM 839 C C . GLY A 1 101 ? -2.011 13.684 -15.844 1.00 86.94 101 GLY A C 1
ATOM 840 O O . GLY A 1 101 ? -1.535 12.598 -15.499 1.00 86.94 101 GLY A O 1
ATOM 841 N N . PRO A 1 102 ? -2.469 14.556 -14.930 1.00 82.44 102 PRO A N 1
ATOM 842 C CA . PRO A 1 102 ? -2.620 14.210 -13.516 1.00 82.44 102 PRO A CA 1
ATOM 843 C C . PRO A 1 102 ? -3.528 12.980 -13.353 1.00 82.44 102 PRO A C 1
ATOM 845 O O . PRO A 1 102 ? -4.634 12.972 -13.877 1.00 82.44 102 PRO A O 1
ATOM 848 N N . GLY A 1 103 ? -3.044 11.921 -12.695 1.00 82.25 103 GLY A N 1
ATOM 849 C CA . GLY A 1 103 ? -3.809 10.682 -12.489 1.00 82.25 103 GLY A CA 1
ATOM 850 C C . GLY A 1 103 ? -4.011 9.799 -13.732 1.00 82.25 103 GLY A C 1
ATOM 851 O O . GLY A 1 103 ? -4.487 8.675 -13.604 1.00 82.25 103 GLY A O 1
ATOM 852 N N . GLN A 1 104 ? -3.621 10.256 -14.927 1.00 86.75 104 GLN A N 1
ATOM 853 C CA . GLN A 1 104 ? -3.876 9.555 -16.188 1.00 86.75 104 GLN A CA 1
ATOM 854 C C . GLN A 1 104 ? -2.601 8.923 -16.752 1.00 86.75 104 GLN A C 1
ATOM 856 O O . GLN A 1 104 ? -1.666 9.618 -17.167 1.00 86.75 104 GLN A O 1
ATOM 861 N N . TYR A 1 105 ? -2.596 7.591 -16.828 1.00 89.06 105 TYR A N 1
ATOM 862 C CA . TYR A 1 105 ? -1.439 6.790 -17.231 1.00 89.06 105 TYR A CA 1
ATOM 863 C C . TYR A 1 105 ? -1.810 5.796 -18.330 1.00 89.06 105 TYR A C 1
ATOM 865 O O . TYR A 1 105 ? -2.842 5.127 -18.258 1.00 89.06 105 TYR A O 1
ATOM 873 N N . ASP A 1 106 ? -0.935 5.631 -19.321 1.00 92.12 106 ASP A N 1
ATOM 874 C CA . ASP A 1 106 ? -1.052 4.525 -20.272 1.00 92.12 106 ASP A CA 1
ATOM 875 C C . ASP A 1 106 ? -0.608 3.203 -19.623 1.00 92.12 106 ASP A C 1
ATOM 877 O O . ASP A 1 106 ? 0.568 2.827 -19.644 1.00 92.12 106 ASP A O 1
ATOM 881 N N . ARG A 1 107 ? -1.570 2.487 -19.026 1.00 88.62 107 ARG A N 1
ATOM 882 C CA . ARG A 1 107 ? -1.328 1.223 -18.311 1.00 88.62 107 ARG A CA 1
ATOM 883 C C . ARG A 1 107 ? -0.762 0.121 -19.219 1.00 88.62 107 ARG A C 1
ATOM 885 O O . ARG A 1 107 ? -0.008 -0.721 -18.734 1.00 88.62 107 ARG A O 1
ATOM 892 N N . ALA A 1 108 ? -1.096 0.102 -20.510 1.00 89.94 108 ALA A N 1
ATOM 893 C CA . ALA A 1 108 ? -0.567 -0.899 -21.439 1.00 89.94 108 ALA A CA 1
ATOM 894 C C . ALA A 1 108 ? 0.916 -0.632 -21.730 1.00 89.94 108 ALA A C 1
ATOM 896 O O . ALA A 1 108 ? 1.753 -1.529 -21.588 1.00 89.94 108 ALA A O 1
ATOM 897 N N . SER A 1 109 ? 1.250 0.625 -22.033 1.00 91.75 109 SER A N 1
ATOM 898 C CA . SER A 1 109 ? 2.637 1.067 -22.195 1.00 91.75 109 SER A CA 1
ATOM 899 C C . SER A 1 109 ? 3.453 0.846 -20.919 1.00 91.75 109 SER A C 1
ATOM 901 O O . SER A 1 109 ? 4.579 0.353 -21.000 1.00 91.75 109 SER A O 1
ATOM 903 N N . TYR A 1 110 ? 2.870 1.098 -19.738 1.00 91.50 110 TYR A N 1
ATOM 904 C CA . TYR A 1 110 ? 3.510 0.799 -18.455 1.00 91.50 110 TYR A CA 1
ATOM 905 C C . TYR A 1 110 ? 3.927 -0.662 -18.341 1.00 91.50 110 TYR A C 1
ATOM 907 O O . TYR A 1 110 ? 5.086 -0.938 -18.057 1.00 91.50 110 TYR A O 1
ATOM 915 N N . ARG A 1 111 ? 2.996 -1.603 -18.552 1.00 90.62 111 ARG A N 1
ATOM 916 C CA . ARG A 1 111 ? 3.265 -3.040 -18.386 1.00 90.62 111 ARG A CA 1
ATOM 917 C C . ARG A 1 111 ? 4.403 -3.493 -19.300 1.00 90.62 111 ARG A C 1
ATOM 919 O O . ARG A 1 111 ? 5.310 -4.180 -18.839 1.00 90.62 111 ARG A O 1
ATOM 926 N N . ASN A 1 112 ? 4.394 -3.043 -20.554 1.00 91.25 112 ASN A N 1
ATOM 927 C CA . ASN A 1 112 ? 5.418 -3.383 -21.542 1.00 91.25 112 ASN A CA 1
ATOM 928 C C . ASN A 1 112 ? 6.797 -2.804 -21.182 1.00 91.25 112 ASN A C 1
ATOM 930 O O . ASN A 1 112 ? 7.813 -3.502 -21.264 1.00 91.25 112 ASN A O 1
ATOM 934 N N . LEU A 1 113 ? 6.844 -1.535 -20.763 1.00 92.31 113 LEU A N 1
ATOM 935 C CA . LEU A 1 113 ? 8.083 -0.880 -20.337 1.00 92.31 113 LEU A CA 1
ATOM 936 C C . LEU A 1 113 ? 8.609 -1.477 -19.035 1.00 92.31 113 LEU A C 1
ATOM 938 O O . LEU A 1 113 ? 9.790 -1.801 -18.955 1.00 92.31 113 LEU A O 1
ATOM 942 N N . ARG A 1 114 ? 7.732 -1.700 -18.052 1.00 92.44 114 ARG A N 1
ATOM 943 C CA . ARG A 1 114 ? 8.049 -2.372 -16.791 1.00 92.44 114 ARG A CA 1
ATOM 944 C C . ARG A 1 114 ? 8.683 -3.728 -17.067 1.00 92.44 114 ARG A C 1
ATOM 946 O O . ARG A 1 114 ? 9.798 -3.952 -16.623 1.00 92.44 114 ARG A O 1
ATOM 953 N N . GLN A 1 115 ? 8.038 -4.593 -17.849 1.00 91.50 115 GLN A N 1
ATOM 954 C CA . GLN A 1 115 ? 8.576 -5.918 -18.174 1.00 91.50 115 GLN A CA 1
ATOM 955 C C . GLN A 1 115 ? 9.940 -5.839 -18.880 1.00 91.50 115 GLN A C 1
ATOM 957 O O . GLN A 1 115 ? 10.825 -6.656 -18.616 1.00 91.50 115 GLN A O 1
ATOM 962 N N . SER A 1 116 ? 10.132 -4.842 -19.748 1.00 91.69 116 SER A N 1
ATOM 963 C CA . SER A 1 116 ? 11.418 -4.600 -20.413 1.00 91.69 116 SER A CA 1
ATOM 964 C C . SER A 1 116 ? 12.506 -4.202 -19.408 1.00 91.69 116 SER A C 1
ATOM 966 O O . SER A 1 116 ? 13.589 -4.781 -19.430 1.00 91.69 116 SER A O 1
ATOM 968 N N . VAL A 1 117 ? 12.207 -3.277 -18.488 1.00 93.44 117 VAL A N 1
ATOM 969 C CA . VAL A 1 117 ? 13.120 -2.858 -17.410 1.00 93.44 117 VAL A CA 1
ATOM 970 C C . VAL A 1 117 ? 13.442 -4.014 -16.469 1.00 93.44 117 VAL A C 1
ATOM 972 O O . VAL A 1 117 ? 14.610 -4.250 -16.178 1.00 93.44 117 VAL A O 1
ATOM 975 N N . GLU A 1 118 ? 12.440 -4.785 -16.049 1.00 93.81 118 GLU A N 1
ATOM 976 C CA . GLU A 1 118 ? 12.645 -5.976 -15.218 1.00 93.81 118 GLU A CA 1
ATOM 977 C C . GLU A 1 118 ? 13.558 -6.998 -15.911 1.00 93.81 118 GLU A C 1
ATOM 979 O O . GLU A 1 118 ? 14.438 -7.564 -15.270 1.00 93.81 118 GLU A O 1
ATOM 984 N N . SER A 1 119 ? 13.414 -7.176 -17.228 1.00 93.81 119 SER A N 1
ATOM 985 C CA . SER A 1 119 ? 14.280 -8.066 -18.011 1.00 93.81 119 SER A CA 1
ATOM 986 C C . SER A 1 119 ? 15.724 -7.560 -18.097 1.00 93.81 119 SER A C 1
ATOM 988 O O . SER A 1 119 ? 16.647 -8.370 -18.139 1.00 93.81 119 SER A O 1
ATOM 990 N N . PHE A 1 120 ? 15.955 -6.241 -18.096 1.00 92.81 120 PHE A N 1
ATOM 991 C CA . PHE A 1 120 ? 17.313 -5.692 -18.008 1.00 92.81 120 PHE A CA 1
ATOM 992 C C . PHE A 1 120 ? 17.936 -5.860 -16.632 1.00 92.81 120 PHE A C 1
ATOM 994 O O . PHE A 1 120 ? 19.146 -5.995 -16.544 1.00 92.81 120 PHE A O 1
ATOM 1001 N N . LEU A 1 121 ? 17.143 -5.870 -15.562 1.00 95.88 121 LEU A N 1
ATOM 1002 C CA . LEU A 1 121 ? 17.654 -6.071 -14.203 1.00 95.88 121 LEU A CA 1
ATOM 1003 C C . LEU A 1 121 ? 18.117 -7.514 -13.943 1.00 95.88 121 LEU A C 1
ATOM 1005 O O . LEU A 1 121 ? 18.643 -7.805 -12.871 1.00 95.88 121 LEU A O 1
ATOM 1009 N N . GLU A 1 122 ? 17.962 -8.424 -14.903 1.00 96.44 122 GLU A N 1
ATOM 1010 C CA . GLU A 1 122 ? 18.609 -9.730 -14.844 1.00 96.44 122 GLU A CA 1
ATOM 1011 C C . GLU A 1 122 ? 20.118 -9.602 -15.057 1.00 96.44 122 GLU A C 1
ATOM 1013 O O . GLU A 1 122 ? 20.581 -8.992 -16.020 1.00 96.44 122 GLU A O 1
ATOM 1018 N N . VAL A 1 123 ? 20.883 -10.219 -14.161 1.00 97.31 123 VAL A N 1
ATOM 1019 C CA . VAL A 1 123 ? 22.342 -10.337 -14.233 1.00 97.31 123 VAL A CA 1
ATOM 1020 C C . VAL A 1 123 ? 22.735 -11.791 -13.940 1.00 97.31 123 VAL A C 1
ATOM 1022 O O . VAL A 1 123 ? 22.000 -12.470 -13.222 1.00 97.31 123 VAL A O 1
ATOM 1025 N N . PRO A 1 124 ? 23.889 -12.291 -14.422 1.00 97.19 124 PRO A N 1
ATOM 1026 C CA . PRO A 1 124 ? 24.278 -13.687 -14.200 1.00 97.19 124 PRO A CA 1
ATOM 1027 C C . PRO A 1 124 ? 24.652 -14.032 -12.749 1.00 97.19 124 PRO A C 1
ATOM 1029 O O . PRO A 1 124 ? 24.500 -15.180 -12.338 1.00 97.19 124 PRO A O 1
ATOM 1032 N N . SER A 1 125 ? 25.174 -13.065 -11.985 1.00 97.75 125 SER A N 1
ATOM 1033 C CA . SER A 1 125 ? 25.590 -13.217 -10.583 1.00 97.75 125 SER A CA 1
ATOM 1034 C C . SER A 1 125 ? 25.729 -11.857 -9.892 1.00 97.75 125 SER A C 1
ATOM 1036 O O . SER A 1 125 ? 25.742 -10.807 -10.540 1.00 97.75 125 SER A O 1
ATOM 1038 N N . THR A 1 126 ? 25.910 -11.868 -8.570 1.00 97.62 126 THR A N 1
ATOM 1039 C CA . THR A 1 126 ? 26.233 -10.669 -7.778 1.00 97.62 126 THR A CA 1
ATOM 1040 C C . THR A 1 126 ? 27.627 -10.097 -8.065 1.00 97.62 126 THR A C 1
ATOM 1042 O O . THR A 1 126 ? 27.914 -8.964 -7.675 1.00 97.62 126 THR A O 1
ATOM 1045 N N . GLU A 1 127 ? 28.490 -10.820 -8.790 1.00 97.94 127 GLU A N 1
ATOM 1046 C CA . GLU A 1 127 ? 29.784 -10.305 -9.261 1.00 97.94 127 GLU A CA 1
ATOM 1047 C C . GLU A 1 127 ? 29.623 -9.256 -10.366 1.00 97.94 127 GLU A C 1
ATOM 1049 O O . GLU A 1 127 ? 30.507 -8.431 -10.582 1.00 97.94 127 GLU A O 1
ATOM 1054 N N . HIS A 1 128 ? 28.476 -9.253 -11.044 1.00 98.19 128 HIS A N 1
ATOM 1055 C CA . HIS A 1 128 ? 28.172 -8.316 -12.121 1.00 98.19 128 HIS A CA 1
ATOM 1056 C C . HIS A 1 128 ? 27.492 -7.027 -11.642 1.00 98.19 128 HIS A C 1
ATOM 1058 O O . HIS A 1 128 ? 27.134 -6.174 -12.456 1.00 98.19 128 HIS A O 1
ATOM 1064 N N . ILE A 1 129 ? 27.358 -6.868 -10.324 1.00 98.44 129 ILE A N 1
ATOM 1065 C CA . ILE A 1 129 ? 26.855 -5.670 -9.660 1.00 98.44 129 ILE A CA 1
ATOM 1066 C C . ILE A 1 129 ? 28.066 -4.911 -9.118 1.00 98.44 129 ILE A C 1
ATOM 1068 O O . ILE A 1 129 ? 28.671 -5.324 -8.128 1.00 98.44 129 ILE A O 1
ATOM 1072 N N . LEU A 1 130 ? 28.452 -3.826 -9.781 1.00 98.56 130 LEU A N 1
ATOM 1073 C CA . LEU A 1 130 ? 29.638 -3.051 -9.427 1.00 98.56 130 LEU A CA 1
ATOM 1074 C C . LEU A 1 130 ? 29.258 -1.883 -8.520 1.00 98.56 130 LEU A C 1
ATOM 1076 O O . LEU A 1 130 ? 28.300 -1.169 -8.806 1.00 98.56 130 LEU A O 1
ATOM 1080 N N . VAL A 1 131 ? 30.036 -1.667 -7.463 1.00 98.44 131 VAL A N 1
ATOM 1081 C CA . VAL A 1 131 ? 29.890 -0.575 -6.497 1.00 98.44 131 VAL A CA 1
ATOM 1082 C C . VAL A 1 131 ? 31.058 0.391 -6.671 1.00 98.44 131 VAL A C 1
ATOM 1084 O O . VAL A 1 131 ? 32.222 0.007 -6.541 1.00 98.44 131 VAL A O 1
ATOM 1087 N N . PHE A 1 132 ? 30.739 1.645 -6.968 1.00 97.75 132 PHE A N 1
ATOM 1088 C CA . PHE A 1 132 ? 31.678 2.748 -7.136 1.00 97.75 132 PHE A CA 1
ATOM 1089 C C . PHE A 1 132 ? 31.581 3.670 -5.930 1.00 97.75 132 PHE A C 1
ATOM 1091 O O . PHE A 1 132 ? 30.493 4.129 -5.587 1.00 97.75 132 PHE A O 1
ATOM 1098 N N . ASN A 1 133 ? 32.718 4.001 -5.326 1.00 95.00 133 ASN A N 1
ATOM 1099 C CA . ASN A 1 133 ? 32.770 4.992 -4.256 1.00 95.00 133 ASN A CA 1
ATOM 1100 C C . ASN A 1 133 ? 32.905 6.386 -4.875 1.00 95.00 133 ASN A C 1
ATOM 1102 O O . ASN A 1 133 ? 34.008 6.819 -5.211 1.00 95.00 133 ASN A O 1
ATOM 1106 N N . THR A 1 134 ? 31.780 7.076 -5.061 1.00 93.88 134 THR A N 1
ATOM 1107 C CA . THR A 1 134 ? 31.765 8.443 -5.601 1.00 93.88 134 THR A CA 1
ATOM 1108 C C . THR A 1 134 ? 31.789 9.478 -4.468 1.00 93.88 134 THR A C 1
ATOM 1110 O O . THR A 1 134 ? 31.466 9.132 -3.329 1.00 93.88 134 THR A O 1
ATOM 1113 N N . PRO A 1 135 ? 32.133 10.753 -4.742 1.00 92.50 135 PRO A N 1
ATOM 1114 C CA . PRO A 1 135 ? 32.054 11.818 -3.738 1.00 92.50 135 PRO A CA 1
ATOM 1115 C C . PRO A 1 135 ? 30.662 11.968 -3.101 1.00 92.50 135 PRO A C 1
ATOM 1117 O O . PRO A 1 135 ? 30.567 12.311 -1.927 1.00 92.50 135 PRO A O 1
ATOM 1120 N N . ASP A 1 136 ? 29.601 11.640 -3.845 1.00 92.00 136 ASP A N 1
ATOM 1121 C CA . ASP A 1 136 ? 28.201 11.719 -3.401 1.00 92.00 136 ASP A CA 1
ATOM 1122 C C . ASP A 1 136 ? 27.699 10.411 -2.751 1.00 92.00 136 ASP A C 1
ATOM 1124 O O . ASP A 1 136 ? 26.489 10.187 -2.614 1.00 92.00 136 ASP A O 1
ATOM 1128 N N . GLY A 1 137 ? 28.621 9.509 -2.407 1.00 94.06 13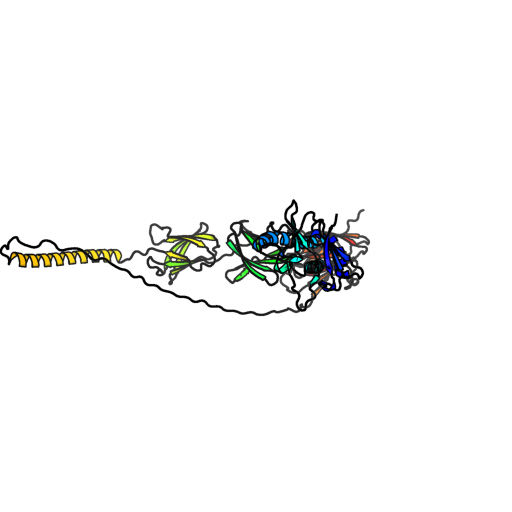7 GLY A N 1
ATOM 1129 C CA . GLY A 1 137 ? 28.345 8.197 -1.827 1.00 94.06 137 GLY A CA 1
ATOM 1130 C C . GLY A 1 137 ? 28.469 7.037 -2.822 1.00 94.06 137 GLY A C 1
ATOM 1131 O O . GLY A 1 137 ? 28.849 7.227 -3.984 1.00 94.06 137 GLY A O 1
ATOM 1132 N N . PRO A 1 138 ? 28.180 5.803 -2.379 1.00 96.50 138 PRO A N 1
ATOM 1133 C CA . PRO A 1 138 ? 28.266 4.634 -3.238 1.00 96.50 138 PRO A CA 1
ATOM 1134 C C . PRO A 1 138 ? 27.221 4.706 -4.361 1.00 96.50 138 PRO A C 1
ATOM 1136 O O . PRO A 1 138 ? 26.099 5.192 -4.178 1.00 96.50 138 PRO A O 1
ATOM 1139 N N . ARG A 1 139 ? 27.609 4.243 -5.548 1.00 97.06 139 ARG A N 1
ATOM 1140 C CA . ARG A 1 139 ? 26.758 4.155 -6.740 1.00 97.06 139 ARG A CA 1
ATOM 1141 C C . ARG A 1 139 ? 26.937 2.800 -7.399 1.00 97.06 139 ARG A C 1
ATOM 1143 O O . ARG A 1 139 ? 28.041 2.259 -7.402 1.00 97.06 139 ARG A O 1
ATOM 1150 N N . PHE A 1 140 ? 25.863 2.276 -7.969 1.00 97.94 140 PHE A N 1
ATOM 1151 C CA . PHE A 1 140 ? 25.859 0.975 -8.611 1.00 97.94 140 PHE A CA 1
ATOM 1152 C C . PHE A 1 140 ? 25.876 1.098 -10.129 1.00 97.94 140 PHE A C 1
ATOM 1154 O O . PHE A 1 140 ? 25.230 1.974 -10.705 1.00 97.94 140 PHE A O 1
ATOM 1161 N N . THR A 1 141 ? 26.582 0.169 -10.767 1.00 97.81 141 THR A N 1
ATOM 1162 C CA . THR A 1 141 ? 26.486 -0.091 -12.202 1.00 97.81 141 THR A CA 1
ATOM 1163 C C . THR A 1 141 ? 26.437 -1.595 -12.428 1.00 97.81 141 THR A C 1
ATOM 1165 O O . THR A 1 141 ? 27.258 -2.351 -11.913 1.00 97.81 141 THR A O 1
ATOM 1168 N N . LEU A 1 142 ? 25.470 -2.032 -13.218 1.00 97.88 142 LEU A N 1
ATOM 1169 C CA . LEU A 1 142 ? 25.286 -3.403 -13.647 1.00 97.88 142 LEU A CA 1
ATOM 1170 C C . LEU A 1 142 ? 26.106 -3.640 -14.915 1.00 97.88 142 LEU A C 1
ATOM 1172 O O . LEU A 1 142 ? 26.101 -2.827 -15.839 1.00 97.88 142 LEU A O 1
ATOM 1176 N N . THR A 1 143 ? 26.790 -4.775 -14.967 1.00 97.62 143 THR A N 1
ATOM 1177 C CA . THR A 1 143 ? 27.410 -5.335 -16.178 1.00 97.62 143 THR A CA 1
ATOM 1178 C C . THR A 1 143 ? 26.717 -6.647 -16.514 1.00 97.62 143 THR A C 1
ATOM 1180 O O . THR A 1 143 ? 26.009 -7.190 -15.670 1.00 97.62 143 THR A O 1
ATOM 1183 N N . ASN A 1 144 ? 26.867 -7.161 -17.739 1.00 96.75 144 ASN A N 1
ATOM 1184 C CA . ASN A 1 144 ? 26.153 -8.374 -18.167 1.00 96.75 144 ASN A CA 1
ATOM 1185 C C . ASN A 1 144 ? 24.636 -8.318 -17.906 1.00 96.75 144 ASN A C 1
ATOM 1187 O O . ASN A 1 144 ? 23.995 -9.354 -17.756 1.00 96.75 144 ASN A O 1
ATOM 1191 N N . TRP A 1 145 ? 24.055 -7.120 -17.846 1.00 96.50 145 TRP A N 1
ATOM 1192 C CA . TRP A 1 145 ? 22.633 -6.951 -17.593 1.00 96.50 145 TRP A CA 1
ATOM 1193 C C . TRP A 1 145 ? 21.831 -7.427 -18.813 1.00 96.50 145 TRP A C 1
ATOM 1195 O O . TRP A 1 145 ? 22.311 -7.380 -19.948 1.00 96.50 145 TRP A O 1
ATOM 1205 N N . GLY A 1 146 ? 20.625 -7.948 -18.597 1.00 95.25 146 GLY A N 1
ATOM 1206 C CA . GLY A 1 146 ? 19.843 -8.618 -19.639 1.00 95.25 146 GLY A CA 1
ATOM 1207 C C . GLY A 1 146 ? 20.428 -9.961 -20.098 1.00 95.25 146 GLY A C 1
ATOM 1208 O O . GLY A 1 146 ? 20.037 -10.466 -21.156 1.00 95.25 146 GLY A O 1
ATOM 1209 N N . PHE A 1 147 ? 21.354 -10.551 -19.334 1.00 96.19 147 PHE A N 1
ATOM 1210 C CA . PHE A 1 147 ? 21.931 -11.871 -19.593 1.00 96.19 147 PHE A CA 1
ATOM 1211 C C . PHE A 1 147 ? 21.865 -12.778 -18.358 1.00 96.19 147 PHE A C 1
ATOM 1213 O O . PHE A 1 147 ? 21.868 -12.329 -17.217 1.00 96.19 147 PHE A O 1
ATOM 1220 N N . MET A 1 148 ? 21.869 -14.086 -18.606 1.00 96.31 148 MET A N 1
ATOM 1221 C CA . MET A 1 148 ? 22.067 -15.146 -17.612 1.00 96.31 148 MET A CA 1
ATOM 1222 C C . MET A 1 148 ? 23.299 -15.975 -17.991 1.00 96.31 148 MET A C 1
ATOM 1224 O O . MET A 1 148 ? 23.767 -15.890 -19.123 1.00 96.31 148 MET A O 1
ATOM 1228 N N . PHE A 1 149 ? 23.807 -16.832 -17.104 1.00 96.19 149 PHE A N 1
ATOM 1229 C CA . PHE A 1 149 ? 24.819 -17.813 -17.515 1.00 96.19 149 PHE A CA 1
ATOM 1230 C C . PHE A 1 149 ? 24.250 -18.876 -18.467 1.00 96.19 149 PHE A C 1
ATOM 1232 O O . PHE A 1 149 ? 23.088 -19.276 -18.362 1.00 96.19 149 PHE A O 1
ATOM 1239 N N . GLU A 1 150 ? 25.099 -19.373 -19.367 1.00 93.62 150 GLU A N 1
ATOM 1240 C CA . GLU A 1 150 ? 24.804 -20.526 -20.225 1.00 93.62 150 GLU A CA 1
ATOM 1241 C C . GLU A 1 150 ? 25.009 -21.833 -19.432 1.00 93.62 150 GLU A C 1
ATOM 1243 O O . GLU A 1 150 ? 25.992 -22.554 -19.601 1.00 93.62 150 GLU A O 1
ATOM 1248 N N . THR A 1 151 ? 24.102 -22.111 -18.494 1.00 94.12 151 THR A N 1
ATOM 1249 C CA . THR A 1 151 ? 24.052 -23.366 -17.724 1.00 94.12 151 THR A CA 1
ATOM 1250 C C . THR A 1 151 ? 22.666 -24.004 -17.826 1.00 94.12 151 THR A C 1
ATOM 1252 O O . THR A 1 151 ? 21.709 -23.376 -18.279 1.00 94.12 151 THR A O 1
ATOM 1255 N N . GLU A 1 152 ? 22.532 -25.270 -17.416 1.00 91.94 152 GLU A N 1
ATOM 1256 C CA . GLU A 1 152 ? 21.251 -25.996 -17.470 1.00 91.94 152 GLU A CA 1
ATOM 1257 C C . GLU A 1 152 ? 20.171 -25.337 -16.590 1.00 91.94 152 GLU A C 1
ATOM 1259 O O . GLU A 1 152 ? 18.995 -25.296 -16.949 1.00 91.94 152 GLU A O 1
ATOM 1264 N N . LYS A 1 153 ? 20.580 -24.775 -15.446 1.00 93.88 153 LYS A N 1
ATOM 1265 C CA . LYS A 1 153 ? 19.705 -24.117 -14.466 1.00 93.88 153 LYS A CA 1
ATOM 1266 C C . LYS A 1 153 ? 20.334 -22.802 -14.006 1.00 93.88 153 LYS A C 1
ATOM 1268 O O . LYS A 1 153 ? 20.873 -22.747 -12.900 1.00 93.88 153 LYS A O 1
ATOM 1273 N N . PRO A 1 154 ? 20.314 -21.752 -14.842 1.00 93.38 154 PRO A N 1
ATOM 1274 C CA . PRO A 1 154 ? 20.868 -20.477 -14.435 1.00 93.38 154 PRO A CA 1
ATOM 1275 C C . PRO A 1 154 ? 20.016 -19.885 -13.321 1.00 93.38 154 PRO A C 1
ATOM 1277 O O . PRO A 1 154 ? 18.783 -19.974 -13.342 1.00 93.38 154 PRO A O 1
ATOM 1280 N N . GLU A 1 155 ? 20.685 -19.265 -12.356 1.00 94.88 155 GLU A N 1
ATOM 1281 C CA . GLU A 1 155 ? 19.999 -18.461 -11.363 1.00 94.88 155 GLU A CA 1
ATOM 1282 C C . GLU A 1 155 ? 19.296 -17.280 -12.051 1.00 94.88 155 GLU A C 1
ATOM 1284 O O . GLU A 1 155 ? 19.821 -16.690 -12.993 1.00 94.88 155 GLU A O 1
ATOM 1289 N N . ARG A 1 156 ? 18.079 -16.969 -11.599 1.00 95.06 156 ARG A N 1
ATOM 1290 C CA . ARG A 1 156 ? 17.258 -15.858 -12.098 1.00 95.06 156 ARG A CA 1
ATOM 1291 C C . ARG A 1 156 ? 16.877 -14.922 -10.968 1.00 95.06 156 ARG A C 1
ATOM 1293 O O . ARG A 1 156 ? 16.905 -15.333 -9.798 1.00 95.06 156 ARG A O 1
ATOM 1300 N N . ASN A 1 157 ? 16.422 -13.726 -11.338 1.00 95.81 157 ASN A N 1
ATOM 1301 C CA . ASN A 1 157 ? 15.872 -12.729 -10.431 1.00 95.81 157 ASN A CA 1
ATOM 1302 C C . ASN A 1 157 ? 16.890 -12.294 -9.367 1.00 95.81 157 ASN A C 1
ATOM 1304 O O . ASN A 1 157 ? 16.520 -12.064 -8.218 1.00 95.81 157 ASN A O 1
ATOM 1308 N N . ILE A 1 158 ? 18.179 -12.212 -9.721 1.00 96.94 158 ILE A N 1
ATOM 1309 C CA . ILE A 1 158 ? 19.253 -11.934 -8.752 1.00 96.94 158 ILE A CA 1
ATOM 1310 C C . ILE A 1 158 ? 19.035 -10.580 -8.079 1.00 96.94 158 ILE A C 1
ATOM 1312 O O . ILE A 1 158 ? 18.979 -10.517 -6.855 1.00 96.94 158 ILE A O 1
ATOM 1316 N N . ILE A 1 159 ? 18.810 -9.513 -8.853 1.00 97.06 159 ILE A N 1
ATOM 1317 C CA . ILE A 1 159 ? 18.518 -8.189 -8.283 1.00 97.06 159 ILE A CA 1
ATOM 1318 C C . ILE A 1 159 ? 17.234 -8.221 -7.447 1.00 97.06 159 ILE A C 1
ATOM 1320 O O . ILE A 1 159 ? 17.202 -7.641 -6.369 1.00 97.06 159 ILE A O 1
ATOM 1324 N N . ARG A 1 160 ? 16.200 -8.954 -7.882 1.00 95.19 160 ARG A N 1
ATOM 1325 C CA . ARG A 1 160 ? 14.905 -9.017 -7.177 1.00 95.19 160 ARG A CA 1
ATOM 1326 C C . ARG A 1 160 ? 15.011 -9.742 -5.834 1.00 95.19 160 ARG A C 1
ATOM 1328 O O . ARG A 1 160 ? 14.295 -9.404 -4.902 1.00 95.19 160 ARG A O 1
ATOM 1335 N N . LYS A 1 161 ? 15.898 -10.737 -5.729 1.00 96.12 161 LYS A N 1
ATOM 1336 C CA . LYS A 1 161 ? 16.216 -11.426 -4.467 1.00 96.12 161 LYS A CA 1
ATOM 1337 C C . LYS A 1 161 ? 16.983 -10.534 -3.493 1.00 96.12 161 LYS A C 1
ATOM 1339 O O . LYS A 1 161 ? 16.909 -10.762 -2.292 1.00 96.12 161 LYS A O 1
ATOM 1344 N N . LEU A 1 162 ? 17.739 -9.566 -4.011 1.00 96.69 162 LEU A N 1
ATOM 1345 C CA . LEU A 1 162 ? 18.506 -8.623 -3.204 1.00 96.69 162 LEU A CA 1
ATOM 1346 C C . LEU A 1 162 ? 17.649 -7.450 -2.726 1.00 96.69 162 LEU A C 1
ATOM 1348 O O . LEU A 1 162 ? 17.778 -7.036 -1.577 1.00 96.69 162 LEU A O 1
ATOM 1352 N N . VAL A 1 163 ? 16.805 -6.898 -3.601 1.00 95.69 163 VAL A N 1
ATOM 1353 C CA . VAL A 1 163 ? 15.994 -5.710 -3.313 1.00 95.69 163 VAL A CA 1
ATOM 1354 C C . VAL A 1 163 ? 14.600 -5.800 -3.952 1.00 95.69 163 VAL A C 1
ATOM 1356 O O . VAL A 1 163 ? 14.485 -6.182 -5.122 1.00 95.69 163 VAL A O 1
ATOM 1359 N N . PRO A 1 164 ? 13.528 -5.422 -3.231 1.00 91.94 164 PRO A N 1
ATOM 1360 C CA . PRO A 1 164 ? 12.189 -5.355 -3.801 1.00 91.94 164 PRO A CA 1
ATOM 1361 C C . PRO A 1 164 ? 12.062 -4.117 -4.700 1.00 91.94 164 PRO A C 1
ATOM 1363 O O . PRO A 1 164 ? 12.157 -2.984 -4.236 1.00 91.94 164 PRO A O 1
ATOM 1366 N N . PHE A 1 165 ? 11.818 -4.319 -5.994 1.00 92.38 165 PHE A N 1
ATOM 1367 C CA . PHE A 1 165 ? 11.679 -3.227 -6.960 1.00 92.38 165 PHE A CA 1
ATOM 1368 C C . PHE A 1 165 ? 10.366 -3.259 -7.735 1.00 92.38 165 PHE A C 1
ATOM 1370 O O . PHE A 1 165 ? 9.671 -4.277 -7.792 1.00 92.38 165 PHE A O 1
ATOM 1377 N N . GLY A 1 166 ? 10.047 -2.123 -8.360 1.00 89.81 166 GLY A N 1
ATOM 1378 C CA . GLY A 1 166 ? 8.742 -1.904 -8.986 1.00 89.81 166 GLY A CA 1
ATOM 1379 C C . GLY A 1 166 ? 7.634 -1.724 -7.948 1.00 89.81 166 GLY A C 1
ATOM 1380 O O . GLY A 1 166 ? 6.455 -1.805 -8.286 1.00 89.81 166 GLY A O 1
ATOM 1381 N N . VAL A 1 167 ? 8.028 -1.482 -6.697 1.00 92.69 167 VAL A N 1
ATOM 1382 C CA . VAL A 1 167 ? 7.165 -1.311 -5.536 1.00 92.69 167 VAL A CA 1
ATOM 1383 C C . VAL A 1 167 ? 7.601 -0.080 -4.746 1.00 92.69 167 VAL A C 1
ATOM 1385 O O . VAL A 1 167 ? 8.754 0.342 -4.806 1.00 92.69 167 VAL A O 1
ATOM 1388 N N . THR A 1 168 ? 6.684 0.493 -3.979 1.00 92.38 168 THR A N 1
ATOM 1389 C CA . THR A 1 168 ? 6.927 1.638 -3.105 1.00 92.38 168 THR A CA 1
ATOM 1390 C C . THR A 1 168 ? 6.226 1.429 -1.769 1.00 92.38 168 THR A C 1
ATOM 1392 O O . THR A 1 168 ? 5.149 0.828 -1.733 1.00 92.38 168 THR A O 1
ATOM 1395 N N . PRO A 1 169 ? 6.791 1.905 -0.645 1.00 94.19 169 PRO A N 1
ATOM 1396 C CA . PRO A 1 169 ? 5.986 2.068 0.552 1.00 94.19 169 PRO A CA 1
ATOM 1397 C C . PRO A 1 169 ? 4.885 3.095 0.268 1.00 94.19 169 PRO A C 1
ATOM 1399 O O . PRO A 1 169 ? 5.124 4.104 -0.400 1.00 94.19 169 PRO A O 1
ATOM 1402 N N . VAL A 1 170 ? 3.686 2.825 0.771 1.00 95.38 170 VAL A N 1
ATOM 1403 C CA . VAL A 1 170 ? 2.551 3.744 0.699 1.00 95.38 170 VAL A CA 1
ATOM 1404 C C . VAL A 1 170 ? 2.145 4.112 2.110 1.00 95.38 170 VAL A C 1
ATOM 1406 O O . VAL A 1 170 ? 1.769 3.246 2.898 1.00 95.38 170 VAL A O 1
ATOM 1409 N N . VAL A 1 171 ? 2.231 5.399 2.428 1.00 97.38 171 VAL A N 1
ATOM 1410 C CA . VAL A 1 171 ? 1.750 5.928 3.702 1.00 97.38 171 VAL A CA 1
ATOM 1411 C C . VAL A 1 171 ? 0.307 6.371 3.514 1.00 97.38 171 VAL A C 1
ATOM 1413 O O . VAL A 1 171 ? 0.001 7.148 2.613 1.00 97.38 171 VAL A O 1
ATOM 1416 N N . VAL A 1 172 ? -0.592 5.886 4.358 1.00 97.94 172 VAL A N 1
ATOM 1417 C CA . VAL A 1 172 ? -1.988 6.326 4.408 1.00 97.94 172 VAL A CA 1
ATOM 1418 C C . VAL A 1 172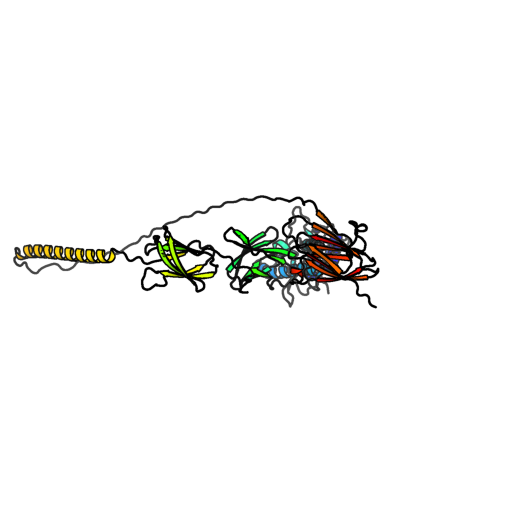 ? -2.202 7.095 5.703 1.00 97.94 172 VAL A C 1
ATOM 1420 O O . VAL A 1 172 ? -1.756 6.660 6.760 1.00 97.94 172 VAL A O 1
ATOM 1423 N N . ARG A 1 173 ? -2.897 8.232 5.624 1.00 98.19 173 ARG A N 1
ATOM 1424 C CA . ARG A 1 173 ? -3.337 9.021 6.775 1.00 98.19 173 ARG A CA 1
ATOM 1425 C C . ARG A 1 173 ? -4.843 8.895 6.937 1.00 98.19 173 ARG A C 1
ATOM 1427 O O . ARG A 1 173 ? -5.610 9.516 6.202 1.00 98.19 173 ARG A O 1
ATOM 1434 N N . ALA A 1 174 ? -5.249 8.116 7.926 1.00 98.06 174 ALA A N 1
ATOM 1435 C CA . ALA A 1 174 ? -6.634 7.923 8.299 1.00 98.06 174 ALA A CA 1
ATOM 1436 C C . ALA A 1 174 ? -7.118 9.044 9.233 1.00 98.06 174 ALA A C 1
ATOM 1438 O O . ALA A 1 174 ? -6.500 9.339 10.260 1.00 98.06 174 ALA A O 1
ATOM 1439 N N . MET A 1 175 ? -8.241 9.671 8.890 1.00 97.50 175 MET A N 1
ATOM 1440 C CA . MET A 1 175 ? -8.849 10.751 9.672 1.00 97.50 175 MET A CA 1
ATOM 1441 C C . MET A 1 175 ? -10.350 10.532 9.802 1.00 97.50 175 MET A C 1
ATOM 1443 O O . MET A 1 175 ? -10.997 10.093 8.855 1.00 97.50 175 MET A O 1
ATOM 1447 N N . TYR A 1 176 ? -10.927 10.886 10.947 1.00 94.75 176 TYR A N 1
ATOM 1448 C CA . TYR A 1 176 ? -12.373 10.822 11.126 1.00 94.75 176 TYR A CA 1
ATOM 1449 C C . TYR A 1 176 ? -13.059 12.017 10.466 1.00 94.75 176 TYR A C 1
ATOM 1451 O O . TYR A 1 176 ? -12.846 13.161 10.866 1.00 94.75 176 TYR A O 1
ATOM 1459 N N . ARG A 1 177 ? -13.929 11.755 9.486 1.00 93.31 177 ARG A N 1
ATOM 1460 C CA . ARG A 1 177 ? -14.635 12.770 8.686 1.00 93.31 177 ARG A CA 1
ATOM 1461 C C . ARG A 1 177 ? -15.348 13.839 9.534 1.00 93.31 177 ARG A C 1
ATOM 1463 O O . ARG A 1 177 ? -15.198 15.010 9.199 1.00 93.31 177 ARG A O 1
ATOM 1470 N N . PRO A 1 178 ? -16.079 13.508 10.622 1.00 88.88 178 PRO A N 1
ATOM 1471 C CA . PRO A 1 178 ? -16.826 14.521 11.373 1.00 88.88 178 PRO A CA 1
ATOM 1472 C C . PRO A 1 178 ? -15.945 15.475 12.188 1.00 88.88 178 PRO A C 1
ATOM 1474 O O . PRO A 1 178 ? -16.321 16.621 12.405 1.00 88.88 178 PRO A O 1
ATOM 1477 N N . THR A 1 179 ? -14.793 15.005 12.673 1.00 87.88 179 THR A N 1
ATOM 1478 C CA . THR A 1 179 ? -13.949 15.753 13.620 1.00 87.88 179 THR A CA 1
ATOM 1479 C C . THR A 1 179 ? -12.639 16.238 13.008 1.00 87.88 179 THR A C 1
ATOM 1481 O O . THR A 1 179 ? -11.958 17.064 13.610 1.00 87.88 179 THR A O 1
ATOM 1484 N N . ASN A 1 180 ? -12.270 15.717 11.835 1.00 91.62 180 ASN A N 1
ATOM 1485 C CA . ASN A 1 180 ? -10.959 15.879 11.208 1.00 91.62 180 ASN A CA 1
ATOM 1486 C C . ASN A 1 180 ? -9.783 15.509 12.138 1.00 91.62 180 ASN A C 1
ATOM 1488 O O . ASN A 1 180 ? -8.665 16.000 11.981 1.00 91.62 180 ASN A O 1
ATOM 1492 N N . LEU A 1 181 ? -10.040 14.658 13.137 1.00 92.56 181 LEU A N 1
ATOM 1493 C CA . LEU A 1 181 ? -9.017 14.148 14.043 1.00 92.56 181 LEU A CA 1
ATOM 1494 C C . LEU A 1 181 ? -8.374 12.886 13.455 1.00 92.56 181 LEU A C 1
ATOM 1496 O O . LEU A 1 181 ? -9.057 12.132 12.753 1.00 92.56 181 LEU A O 1
ATOM 1500 N N . PRO A 1 182 ? -7.092 12.619 13.762 1.00 95.56 182 PRO A N 1
ATOM 1501 C CA . PRO A 1 182 ? -6.456 11.357 13.416 1.00 95.56 182 PRO A CA 1
ATOM 1502 C C . PRO A 1 182 ? -7.257 10.155 13.917 1.00 95.56 182 PRO A C 1
ATOM 1504 O O . PRO A 1 182 ? -7.688 10.123 15.072 1.00 95.56 182 PRO A O 1
ATOM 1507 N N . ALA A 1 183 ? -7.431 9.151 13.061 1.00 95.00 183 ALA A N 1
ATOM 1508 C CA . ALA A 1 183 ? -7.976 7.867 13.475 1.00 95.00 183 ALA A CA 1
ATOM 1509 C C . ALA A 1 183 ? -6.857 7.035 14.105 1.00 95.00 183 ALA A C 1
ATOM 1511 O O . ALA A 1 183 ? -6.300 6.164 13.450 1.00 95.00 183 ALA A O 1
ATOM 1512 N N . ALA A 1 184 ? -6.470 7.373 15.335 1.00 92.69 184 ALA A N 1
ATOM 1513 C CA . ALA A 1 184 ? -5.357 6.737 16.033 1.00 92.69 184 ALA A CA 1
ATOM 1514 C C . ALA A 1 184 ? -5.692 5.319 16.519 1.00 92.69 184 ALA A C 1
ATOM 1516 O O . ALA A 1 184 ? -6.797 5.088 17.013 1.00 92.69 184 ALA A O 1
ATOM 1517 N N . ASN A 1 185 ? -4.722 4.398 16.442 1.00 90.62 185 ASN A N 1
ATOM 1518 C CA . ASN A 1 185 ? -4.866 2.992 16.856 1.00 90.62 185 ASN A CA 1
ATOM 1519 C C . ASN A 1 185 ? -6.038 2.260 16.173 1.00 90.62 185 ASN A C 1
ATOM 1521 O O . ASN A 1 185 ? -6.654 1.348 16.733 1.00 90.62 185 ASN A O 1
ATOM 1525 N N . GLU A 1 186 ? -6.352 2.673 14.950 1.00 92.62 186 GLU A N 1
ATOM 1526 C CA . GLU A 1 186 ? -7.446 2.169 14.139 1.00 92.62 186 GLU A CA 1
ATOM 1527 C C . GLU A 1 186 ? -6.921 1.055 13.212 1.00 92.62 186 GLU A C 1
ATOM 1529 O O . GLU A 1 186 ? -6.071 1.314 12.359 1.00 92.62 186 GLU A O 1
ATOM 1534 N N . PRO A 1 187 ? -7.382 -0.198 13.356 1.00 93.88 187 PRO A N 1
ATOM 1535 C CA . PRO A 1 187 ? -7.064 -1.274 12.444 1.00 93.88 187 PRO A CA 1
ATOM 1536 C C . PRO A 1 187 ? -7.878 -1.110 11.166 1.00 93.88 187 PRO A C 1
ATOM 1538 O O . PRO A 1 187 ? -9.111 -1.094 11.170 1.00 93.88 187 PRO A O 1
ATOM 1541 N N . LEU A 1 188 ? -7.155 -1.032 10.064 1.00 97.12 188 LEU A N 1
ATOM 1542 C CA . LEU A 1 188 ? -7.685 -0.956 8.722 1.00 97.12 188 LEU A CA 1
ATOM 1543 C C . LEU A 1 188 ? -7.307 -2.227 7.980 1.00 97.12 188 LEU A C 1
ATOM 1545 O O . LEU A 1 188 ? -6.156 -2.671 8.000 1.00 97.12 188 LEU A O 1
ATOM 1549 N N . ALA A 1 189 ? -8.292 -2.811 7.314 1.00 97.81 189 ALA A N 1
ATOM 1550 C CA . ALA A 1 189 ? -8.048 -3.830 6.320 1.00 97.81 189 ALA A CA 1
ATOM 1551 C C . ALA A 1 189 ? -7.561 -3.146 5.039 1.00 97.81 189 ALA A C 1
ATOM 1553 O O . ALA A 1 189 ? -8.132 -2.158 4.574 1.00 97.81 189 ALA A O 1
ATOM 1554 N N . VAL A 1 190 ? -6.474 -3.677 4.497 1.00 98.12 190 VAL A N 1
ATOM 1555 C CA . VAL A 1 190 ? -5.803 -3.193 3.300 1.00 98.12 190 VAL A CA 1
ATOM 1556 C C . VAL A 1 190 ? -5.753 -4.338 2.299 1.00 98.12 190 VAL A C 1
ATOM 1558 O O . VAL A 1 190 ? -5.227 -5.413 2.604 1.00 98.12 190 VAL A O 1
ATOM 1561 N N . GLU A 1 191 ? -6.286 -4.096 1.108 1.00 97.62 191 GLU A N 1
ATOM 1562 C CA . GLU A 1 191 ? -6.337 -5.042 -0.004 1.00 97.62 191 GLU A CA 1
ATOM 1563 C C . GLU A 1 191 ? -5.682 -4.434 -1.244 1.00 97.62 191 GLU A C 1
ATOM 1565 O O . GLU A 1 191 ? -6.026 -3.328 -1.651 1.00 97.62 191 GLU A O 1
ATOM 1570 N N . PHE A 1 192 ? -4.735 -5.148 -1.847 1.00 95.62 192 PHE A N 1
ATOM 1571 C CA . PHE A 1 192 ? -4.131 -4.789 -3.132 1.00 95.62 192 PHE A CA 1
ATOM 1572 C C . PHE A 1 192 ? -3.624 -6.058 -3.820 1.00 95.62 192 PHE A C 1
ATOM 1574 O O . PHE A 1 192 ? -3.008 -6.916 -3.185 1.00 95.62 192 PHE A O 1
ATOM 1581 N N . GLU A 1 193 ? -3.882 -6.187 -5.121 1.00 90.88 193 GLU A N 1
ATOM 1582 C CA . GLU A 1 193 ? -3.620 -7.420 -5.880 1.00 90.88 193 GLU A CA 1
ATOM 1583 C C . GLU A 1 193 ? -4.201 -8.663 -5.168 1.00 90.88 193 GLU A C 1
ATOM 1585 O O . GLU A 1 193 ? -5.396 -8.715 -4.891 1.00 90.88 193 GLU A O 1
ATOM 1590 N N . THR A 1 194 ? -3.372 -9.662 -4.852 1.00 92.06 194 THR A N 1
ATOM 1591 C CA . THR A 1 194 ? -3.751 -10.868 -4.098 1.00 92.06 194 THR A CA 1
ATOM 1592 C C . THR A 1 194 ? -3.480 -10.752 -2.595 1.00 92.06 194 THR A C 1
ATOM 1594 O O . THR A 1 194 ? -3.626 -11.732 -1.864 1.00 92.06 194 THR A O 1
ATOM 1597 N N . HIS A 1 195 ? -3.032 -9.589 -2.119 1.00 93.81 195 HIS A N 1
ATOM 1598 C CA . HIS A 1 195 ? -2.645 -9.379 -0.730 1.00 93.81 195 HIS A CA 1
ATOM 1599 C C . HIS A 1 195 ? -3.792 -8.756 0.058 1.00 93.81 195 HIS A C 1
ATOM 1601 O O . HIS A 1 195 ? -4.344 -7.724 -0.319 1.00 93.81 195 HIS A O 1
ATOM 1607 N N . LYS A 1 196 ? -4.098 -9.362 1.206 1.00 96.81 196 LYS A N 1
ATOM 1608 C CA . LYS A 1 196 ? -5.023 -8.833 2.206 1.00 96.81 196 LYS A CA 1
ATOM 1609 C C . LYS A 1 196 ? -4.354 -8.877 3.568 1.00 96.81 196 LYS A C 1
ATOM 1611 O O . LYS A 1 196 ? -3.853 -9.922 3.980 1.00 96.81 196 LYS A O 1
ATOM 1616 N N . ARG A 1 197 ? -4.330 -7.746 4.265 1.00 96.56 197 ARG A N 1
ATOM 1617 C CA . ARG A 1 197 ? -3.762 -7.642 5.615 1.00 96.56 197 ARG A CA 1
ATOM 1618 C C . ARG A 1 197 ? -4.485 -6.590 6.436 1.00 96.56 197 ARG A C 1
ATOM 1620 O O . ARG A 1 197 ? -5.011 -5.632 5.883 1.00 96.56 197 ARG A O 1
ATOM 1627 N N . THR A 1 198 ? -4.454 -6.752 7.752 1.00 96.50 198 THR A N 1
ATOM 1628 C CA . THR A 1 198 ? -4.936 -5.743 8.697 1.00 96.50 198 THR A CA 1
ATOM 1629 C C . THR A 1 198 ? -3.738 -5.016 9.289 1.00 96.50 198 THR A C 1
ATOM 1631 O O . THR A 1 198 ? -2.815 -5.656 9.790 1.00 96.50 198 THR A O 1
ATOM 1634 N N . LEU A 1 199 ? -3.741 -3.689 9.207 1.00 96.69 199 LEU A N 1
ATOM 1635 C CA . LEU A 1 199 ? -2.702 -2.813 9.742 1.00 96.69 199 LEU A CA 1
ATOM 1636 C C . LEU A 1 199 ? -3.337 -1.811 10.699 1.00 96.69 199 LEU A C 1
ATOM 1638 O O . LEU A 1 199 ? -4.425 -1.321 10.426 1.00 96.69 199 LEU A O 1
ATOM 1642 N N . THR A 1 200 ? -2.655 -1.485 11.792 1.00 94.75 200 THR A N 1
ATOM 1643 C CA . THR A 1 200 ? -3.135 -0.507 12.775 1.00 94.75 200 THR A CA 1
ATOM 1644 C C . THR A 1 200 ? -2.431 0.824 12.567 1.00 94.75 200 THR A C 1
ATOM 1646 O O . THR A 1 200 ? -1.211 0.852 12.404 1.00 94.75 200 THR A O 1
ATOM 1649 N N . THR A 1 201 ? -3.191 1.915 12.561 1.00 96.50 201 THR A N 1
ATOM 1650 C CA . THR A 1 201 ? -2.640 3.272 12.503 1.00 96.50 201 THR A CA 1
ATOM 1651 C C . THR A 1 201 ? -1.942 3.666 13.806 1.00 96.50 201 THR A C 1
ATOM 1653 O O . THR A 1 201 ? -2.310 3.205 14.886 1.00 96.50 201 THR A O 1
ATOM 1656 N N . ASP A 1 202 ? -0.952 4.551 13.719 1.00 95.56 202 ASP A N 1
ATOM 1657 C CA . ASP A 1 202 ? -0.279 5.144 14.879 1.00 95.56 202 ASP A CA 1
ATOM 1658 C C . ASP A 1 202 ? -1.091 6.284 15.532 1.00 95.56 202 ASP A C 1
ATOM 1660 O O . ASP A 1 202 ? -2.246 6.537 15.184 1.00 95.56 202 ASP A O 1
ATOM 1664 N N . GLU A 1 203 ? -0.496 6.998 16.493 1.00 94.50 203 GLU A N 1
ATOM 1665 C CA . GLU A 1 203 ? -1.123 8.133 17.192 1.00 94.50 203 GLU A CA 1
ATOM 1666 C C . GLU A 1 203 ? -1.486 9.305 16.261 1.00 94.50 203 GLU A C 1
ATOM 1668 O O . GLU A 1 203 ? -2.386 10.093 16.559 1.00 94.50 203 GLU A O 1
ATOM 1673 N N . GLN A 1 204 ? -0.802 9.425 15.122 1.00 97.00 204 GLN A N 1
ATOM 1674 C CA . GLN A 1 204 ? -1.026 10.448 14.104 1.00 97.00 204 GLN A CA 1
ATOM 1675 C C . GLN A 1 204 ? -1.994 9.973 13.009 1.00 97.00 204 GLN A C 1
ATOM 1677 O O . GLN A 1 204 ? -2.274 10.725 12.066 1.00 97.00 204 GLN A O 1
ATOM 1682 N N . GLY A 1 205 ? -2.556 8.767 13.150 1.00 96.81 205 GLY A N 1
ATOM 1683 C CA . GLY A 1 205 ? -3.456 8.161 12.175 1.00 96.81 205 GLY A CA 1
ATOM 1684 C C . GLY A 1 205 ? -2.729 7.677 10.921 1.00 96.81 205 GLY A C 1
ATOM 1685 O O . GLY A 1 205 ? -3.368 7.506 9.885 1.00 96.81 205 GLY A O 1
ATOM 1686 N N . LEU A 1 206 ? -1.406 7.505 10.970 1.00 98.19 206 LEU A N 1
ATOM 1687 C CA . LEU A 1 206 ? -0.608 7.035 9.845 1.00 98.19 206 LEU A CA 1
ATOM 1688 C C . LEU A 1 206 ? -0.481 5.515 9.877 1.00 98.19 206 LEU A C 1
ATOM 1690 O O . LEU A 1 206 ? -0.338 4.904 10.933 1.00 98.19 206 LEU A O 1
ATOM 1694 N N . LEU A 1 207 ? -0.498 4.899 8.702 1.00 97.38 207 LEU A N 1
ATOM 1695 C CA . LEU A 1 207 ? -0.135 3.498 8.515 1.00 97.38 207 LEU A CA 1
ATOM 1696 C C . LEU A 1 207 ? 0.747 3.371 7.270 1.00 97.38 207 LEU A C 1
ATOM 1698 O O . LEU A 1 207 ? 0.503 4.032 6.258 1.00 97.38 207 LEU A O 1
ATOM 1702 N N . THR A 1 208 ? 1.755 2.502 7.331 1.00 97.62 208 THR A N 1
ATOM 1703 C CA . THR A 1 208 ? 2.675 2.262 6.211 1.00 97.62 208 THR A CA 1
ATOM 1704 C C . THR A 1 208 ? 2.433 0.885 5.616 1.00 97.62 208 THR A C 1
ATOM 1706 O O . THR A 1 208 ? 2.592 -0.143 6.272 1.00 97.62 208 THR A O 1
ATOM 1709 N N . ILE A 1 209 ? 2.076 0.868 4.338 1.00 96.31 209 ILE A N 1
ATOM 1710 C CA . ILE A 1 209 ? 1.854 -0.325 3.533 1.00 96.31 209 ILE A CA 1
ATOM 1711 C C . ILE A 1 209 ? 3.158 -0.591 2.779 1.00 96.31 209 ILE A C 1
ATOM 1713 O O . ILE A 1 209 ? 3.499 0.123 1.838 1.00 96.31 209 ILE A O 1
ATOM 1717 N N . ALA A 1 210 ? 3.928 -1.584 3.222 1.00 94.38 210 ALA A N 1
ATOM 1718 C CA . ALA A 1 210 ? 5.198 -1.928 2.585 1.00 94.38 210 ALA A CA 1
ATOM 1719 C C . ALA A 1 210 ? 4.988 -2.592 1.214 1.00 94.38 210 ALA A C 1
ATOM 1721 O O . ALA A 1 210 ? 4.041 -3.366 1.055 1.00 94.38 210 ALA A O 1
ATOM 1722 N N . GLU A 1 211 ? 5.910 -2.327 0.284 1.00 92.62 211 GLU A N 1
ATOM 1723 C CA . GLU A 1 211 ? 6.060 -3.038 -0.996 1.00 92.62 211 GLU A CA 1
ATOM 1724 C C . GLU A 1 211 ? 4.810 -3.043 -1.889 1.00 92.62 211 GLU A C 1
ATOM 1726 O O . GLU A 1 211 ? 4.442 -4.066 -2.462 1.00 92.62 211 GLU A O 1
ATOM 1731 N N . VAL A 1 212 ? 4.157 -1.890 -2.055 1.00 94.81 212 VAL A N 1
ATOM 1732 C CA . VAL A 1 212 ? 3.011 -1.793 -2.963 1.00 94.81 212 VAL A CA 1
ATOM 1733 C C . VAL A 1 212 ? 3.473 -1.531 -4.397 1.00 94.81 212 VAL A C 1
ATOM 1735 O O . VAL A 1 212 ? 4.197 -0.559 -4.617 1.00 94.81 212 VAL A O 1
ATOM 1738 N N . PRO A 1 213 ? 3.058 -2.331 -5.394 1.00 93.19 213 PRO A N 1
ATOM 1739 C CA . PRO A 1 213 ? 3.401 -2.084 -6.789 1.00 93.19 213 PRO A CA 1
ATOM 1740 C C . PRO A 1 213 ? 2.952 -0.708 -7.276 1.00 93.19 213 PRO A C 1
ATOM 1742 O O . PRO A 1 213 ? 1.846 -0.253 -6.981 1.00 93.19 213 PRO A O 1
ATOM 1745 N N . TYR A 1 214 ? 3.799 -0.049 -8.062 1.00 92.56 214 TYR A N 1
ATOM 1746 C CA . TYR A 1 214 ? 3.414 1.200 -8.712 1.00 92.56 214 TYR A CA 1
ATOM 1747 C C . TYR A 1 214 ? 2.223 1.001 -9.661 1.00 92.56 214 TYR A C 1
ATOM 1749 O O . TYR A 1 214 ? 2.101 -0.034 -10.319 1.00 92.56 214 TYR A O 1
ATOM 1757 N N . LEU A 1 215 ? 1.376 2.029 -9.756 1.00 92.06 215 LEU A N 1
ATOM 1758 C CA . LEU A 1 215 ? 0.133 2.060 -10.533 1.00 92.06 215 LEU A CA 1
ATOM 1759 C C . LEU A 1 215 ? -0.872 0.963 -10.153 1.00 92.06 215 LEU A C 1
ATOM 1761 O O . LEU A 1 215 ? -1.721 0.590 -10.967 1.00 92.06 215 LEU A O 1
ATOM 1765 N N . SER A 1 216 ? -0.773 0.444 -8.929 1.00 93.12 216 SER A N 1
ATOM 1766 C CA . SER A 1 216 ? -1.785 -0.432 -8.346 1.00 93.12 216 SER A CA 1
ATOM 1767 C C . SER A 1 216 ? -2.850 0.371 -7.599 1.00 93.12 216 SER A C 1
ATOM 1769 O O . SER A 1 216 ? -2.661 1.534 -7.234 1.00 93.12 216 SER A O 1
ATOM 1771 N N . GLU A 1 217 ? -3.989 -0.276 -7.384 1.00 95.12 217 GLU A N 1
ATOM 1772 C CA . GLU A 1 217 ? -5.084 0.235 -6.570 1.00 95.12 217 GLU A CA 1
ATOM 1773 C C . GLU A 1 217 ? -5.063 -0.484 -5.221 1.00 95.12 217 GLU A C 1
ATOM 1775 O O . GLU A 1 217 ? -5.105 -1.714 -5.153 1.00 95.12 217 GLU A O 1
ATOM 1780 N N . ILE A 1 218 ? -4.992 0.293 -4.144 1.00 97.06 218 ILE A N 1
ATOM 1781 C CA . ILE A 1 218 ? -5.115 -0.193 -2.774 1.00 97.06 218 ILE A CA 1
ATOM 1782 C C . ILE A 1 218 ? -6.517 0.136 -2.290 1.00 97.06 218 ILE A C 1
ATOM 1784 O O . ILE A 1 218 ? -6.896 1.300 -2.244 1.00 97.06 218 ILE A O 1
ATOM 1788 N N . THR A 1 219 ? -7.267 -0.860 -1.848 1.00 98.12 219 THR A N 1
ATOM 1789 C CA . THR A 1 219 ? -8.502 -0.645 -1.098 1.00 98.12 219 THR A CA 1
ATOM 1790 C C . THR A 1 219 ? -8.191 -0.636 0.398 1.00 98.12 219 THR A C 1
ATOM 1792 O O . THR A 1 219 ? -7.639 -1.600 0.923 1.00 98.12 219 THR A O 1
ATOM 1795 N N . VAL A 1 220 ? -8.574 0.429 1.098 1.00 98.25 220 VAL A N 1
ATOM 1796 C CA . VAL A 1 220 ? -8.482 0.568 2.557 1.00 98.25 220 VAL A CA 1
ATOM 1797 C C . VAL A 1 220 ? -9.892 0.674 3.130 1.00 98.25 220 VAL A C 1
ATOM 1799 O O . VAL A 1 220 ? -10.713 1.435 2.617 1.00 98.25 220 VAL A O 1
ATOM 1802 N N . TYR A 1 221 ? -10.200 -0.093 4.173 1.00 98.12 221 TYR A N 1
ATOM 1803 C CA . TYR A 1 221 ? -11.519 -0.086 4.809 1.00 98.12 221 TYR A CA 1
ATOM 1804 C C . TYR A 1 221 ? -11.457 -0.513 6.280 1.00 98.12 221 TYR A C 1
ATOM 1806 O O . TYR A 1 221 ? -10.492 -1.134 6.726 1.00 98.12 221 TYR A O 1
ATOM 1814 N N . GLN A 1 222 ? -12.501 -0.192 7.041 1.00 96.31 222 GLN A N 1
ATOM 1815 C CA . GLN A 1 222 ? -12.711 -0.716 8.393 1.00 96.31 222 GLN A CA 1
ATOM 1816 C C . GLN A 1 222 ? -13.642 -1.929 8.340 1.00 96.31 222 GLN A C 1
ATOM 1818 O O . GLN A 1 222 ? -14.439 -2.067 7.416 1.00 96.31 222 GLN A O 1
ATOM 1823 N N . GLN A 1 223 ? -13.581 -2.788 9.351 1.00 93.81 223 GLN A N 1
ATOM 1824 C CA . GLN A 1 223 ? -14.580 -3.835 9.553 1.00 93.81 223 GLN A CA 1
ATOM 1825 C C . GLN A 1 223 ? -15.524 -3.432 10.684 1.00 93.81 223 GLN A C 1
ATOM 1827 O O . GLN A 1 223 ? -15.070 -2.983 11.741 1.00 93.81 223 GLN A O 1
ATOM 1832 N N . ASP A 1 224 ? -16.827 -3.575 10.456 1.00 90.56 224 ASP A N 1
ATOM 1833 C CA . ASP A 1 224 ? -17.834 -3.378 11.496 1.00 90.56 224 ASP A CA 1
ATOM 1834 C C . ASP A 1 224 ? -17.875 -4.553 12.492 1.00 90.56 224 ASP A C 1
ATOM 1836 O O . ASP A 1 224 ? -17.094 -5.505 12.413 1.00 90.56 224 ASP A O 1
ATOM 1840 N N . ALA A 1 225 ? -18.793 -4.496 13.460 1.00 85.38 225 ALA A N 1
ATOM 1841 C CA . ALA A 1 225 ? -18.955 -5.557 14.455 1.00 85.38 225 ALA A CA 1
ATOM 1842 C C . ALA A 1 225 ? -19.361 -6.920 13.850 1.00 85.38 225 ALA A C 1
ATOM 1844 O O . ALA A 1 225 ? -19.134 -7.952 14.478 1.00 85.38 225 ALA A O 1
ATOM 1845 N N . GLY A 1 226 ? -19.946 -6.934 12.647 1.00 89.19 226 GLY A N 1
ATOM 1846 C CA . GLY A 1 226 ? -20.283 -8.139 11.888 1.00 89.19 226 GLY A CA 1
ATOM 1847 C C . GLY A 1 226 ? -19.163 -8.613 10.955 1.00 89.19 226 GLY A C 1
ATOM 1848 O O . GLY A 1 226 ? -19.357 -9.584 10.223 1.00 89.19 226 GLY A O 1
ATOM 1849 N N . GLY A 1 227 ? -18.009 -7.939 10.956 1.00 90.44 227 GLY A N 1
ATOM 1850 C CA . GLY A 1 227 ? -16.886 -8.220 10.065 1.00 90.44 227 GLY A CA 1
ATOM 1851 C C . GLY A 1 227 ? -17.078 -7.716 8.631 1.00 90.44 227 GLY A C 1
ATOM 1852 O O . GLY A 1 227 ? -16.243 -8.015 7.773 1.00 90.44 227 GLY A O 1
ATOM 1853 N N . GLN A 1 228 ? -18.148 -6.964 8.354 1.00 95.06 228 GLN A N 1
ATOM 1854 C CA . GLN A 1 228 ? -18.429 -6.434 7.024 1.00 95.06 228 GLN A CA 1
ATOM 1855 C C . GLN A 1 228 ? -17.550 -5.212 6.727 1.00 95.06 228 GLN A C 1
ATOM 1857 O O . GLN A 1 228 ? -17.282 -4.409 7.627 1.00 95.06 228 GLN A O 1
ATOM 1862 N N . PRO A 1 229 ? -17.080 -5.055 5.477 1.00 96.50 229 PRO A N 1
ATOM 1863 C CA . PRO A 1 229 ? -16.280 -3.907 5.080 1.00 96.50 229 PRO A CA 1
ATOM 1864 C C . PRO A 1 229 ? -17.127 -2.627 5.052 1.00 96.50 229 PRO A C 1
ATOM 1866 O O . PRO A 1 229 ? -18.151 -2.557 4.377 1.00 96.50 229 PRO A O 1
ATOM 1869 N N . VAL A 1 230 ? -16.661 -1.586 5.736 1.00 96.06 230 VAL A N 1
ATOM 1870 C CA . VAL A 1 230 ? -17.273 -0.250 5.801 1.00 96.06 230 VAL A CA 1
ATOM 1871 C C . VAL A 1 230 ? -16.207 0.834 5.608 1.00 96.06 230 VAL A C 1
ATOM 1873 O O . VAL A 1 230 ? -15.011 0.580 5.759 1.00 96.06 230 VAL A O 1
ATOM 1876 N N . ASN A 1 231 ? -16.616 2.054 5.243 1.00 96.06 231 ASN A N 1
ATOM 1877 C CA . ASN A 1 231 ? -15.702 3.171 4.936 1.00 96.06 231 ASN A CA 1
ATOM 1878 C C . ASN A 1 231 ? -14.642 2.843 3.866 1.00 96.06 231 ASN A C 1
ATOM 1880 O O . ASN A 1 231 ? -13.508 3.327 3.915 1.00 96.06 231 ASN A O 1
ATOM 1884 N N . ARG A 1 232 ? -15.031 2.017 2.887 1.00 97.75 232 ARG A N 1
ATOM 1885 C CA . ARG A 1 232 ? -14.171 1.540 1.802 1.00 97.75 232 ARG A CA 1
ATOM 1886 C C . ARG A 1 232 ? -13.716 2.685 0.903 1.00 97.75 232 ARG A C 1
ATOM 1888 O O . ARG A 1 232 ? -14.541 3.402 0.346 1.00 97.75 232 ARG A O 1
ATOM 1895 N N . GLN A 1 233 ? -12.405 2.824 0.745 1.00 97.81 233 GLN A N 1
ATOM 1896 C CA . GLN A 1 233 ? -11.766 3.830 -0.099 1.00 97.81 233 GLN A CA 1
ATOM 1897 C C . GLN A 1 233 ? -10.641 3.210 -0.912 1.00 97.81 233 GLN A C 1
ATOM 1899 O O . GLN A 1 233 ? -9.886 2.384 -0.404 1.00 97.81 233 GLN A O 1
ATOM 1904 N N . THR A 1 234 ? -10.515 3.645 -2.162 1.00 96.38 234 THR A N 1
ATOM 1905 C CA . THR A 1 234 ? -9.437 3.219 -3.051 1.00 96.38 234 THR A CA 1
ATOM 1906 C C . THR A 1 234 ? -8.388 4.317 -3.154 1.00 96.38 234 THR A C 1
ATOM 1908 O O . THR A 1 234 ? -8.707 5.485 -3.360 1.00 96.38 234 THR A O 1
ATOM 1911 N N . VAL A 1 235 ? -7.126 3.930 -3.020 1.00 94.31 235 VAL A N 1
ATOM 1912 C CA . VAL A 1 235 ? -5.945 4.768 -3.183 1.00 94.31 235 VAL A CA 1
ATOM 1913 C C . VAL A 1 235 ? -5.181 4.270 -4.403 1.00 94.31 235 VAL A C 1
ATOM 1915 O O . VAL A 1 235 ? -4.812 3.099 -4.469 1.00 94.31 235 VAL A O 1
ATOM 1918 N N . PHE A 1 236 ? -4.930 5.155 -5.365 1.00 93.00 236 PHE A N 1
ATOM 1919 C CA . PHE A 1 236 ? -4.122 4.835 -6.538 1.00 93.00 236 PHE A CA 1
ATOM 1920 C C . PHE A 1 236 ? -2.656 5.194 -6.291 1.00 93.00 236 PHE A C 1
ATOM 1922 O O . PHE A 1 236 ? -2.345 6.344 -5.978 1.00 93.00 236 PHE A O 1
ATOM 1929 N N . VAL A 1 237 ? -1.763 4.213 -6.422 1.00 92.25 237 VAL A N 1
ATOM 1930 C CA . VAL A 1 237 ? -0.335 4.381 -6.133 1.00 92.25 237 VAL A CA 1
ATOM 1931 C C . VAL A 1 237 ? 0.380 4.959 -7.343 1.00 92.25 237 VAL A C 1
ATOM 1933 O O . VAL A 1 237 ? 0.621 4.256 -8.321 1.00 92.25 237 VAL A O 1
ATOM 1936 N N . ASP A 1 238 ? 0.758 6.228 -7.279 1.00 88.69 238 ASP A N 1
ATOM 1937 C CA . ASP A 1 238 ? 1.448 6.924 -8.366 1.00 88.69 238 ASP A CA 1
ATOM 1938 C C . ASP A 1 238 ? 2.950 7.152 -8.082 1.00 88.69 238 ASP A C 1
ATOM 1940 O O . ASP A 1 238 ? 3.546 6.537 -7.194 1.00 88.69 238 ASP A O 1
ATOM 1944 N N . GLU A 1 239 ? 3.599 8.003 -8.882 1.00 86.62 239 GLU A N 1
ATOM 1945 C CA . GLU A 1 239 ? 5.016 8.353 -8.759 1.00 86.62 239 GLU A CA 1
ATOM 1946 C C . GLU A 1 239 ? 5.335 9.417 -7.694 1.00 86.62 239 GLU A C 1
ATOM 1948 O O . GLU A 1 239 ? 6.474 9.902 -7.656 1.00 86.62 239 GLU A O 1
ATOM 1953 N N . ARG A 1 240 ? 4.361 9.824 -6.864 1.00 87.25 240 ARG A N 1
ATOM 1954 C CA . ARG A 1 240 ? 4.570 10.858 -5.840 1.00 87.25 240 ARG A CA 1
ATOM 1955 C C . ARG A 1 240 ? 5.629 10.457 -4.819 1.00 87.25 240 ARG A C 1
ATOM 1957 O O . ARG A 1 240 ? 6.062 9.306 -4.731 1.00 87.25 240 ARG A O 1
ATOM 1964 N N . ASN A 1 241 ? 6.047 11.435 -4.020 1.00 86.00 241 ASN A N 1
ATOM 1965 C CA . ASN A 1 241 ? 6.968 11.192 -2.921 1.00 86.00 241 ASN A CA 1
ATOM 1966 C C . ASN A 1 241 ? 6.359 10.158 -1.948 1.00 86.00 241 ASN A C 1
ATOM 1968 O O . ASN A 1 241 ? 5.300 10.432 -1.388 1.00 86.00 241 ASN A O 1
ATOM 1972 N N . PRO A 1 242 ? 7.013 9.008 -1.688 1.00 85.94 242 PRO A N 1
ATOM 1973 C CA . PRO A 1 242 ? 6.479 7.987 -0.782 1.00 85.94 242 PRO A CA 1
ATOM 1974 C C . PRO A 1 242 ? 6.252 8.472 0.658 1.00 85.94 242 PRO A C 1
ATOM 1976 O O . PRO A 1 242 ? 5.521 7.832 1.408 1.00 85.94 242 PRO A O 1
ATOM 1979 N N . ALA A 1 243 ? 6.883 9.583 1.055 1.00 86.81 243 ALA A N 1
ATOM 1980 C CA . ALA A 1 243 ? 6.680 10.210 2.358 1.00 86.81 243 ALA A CA 1
ATOM 1981 C C . ALA A 1 243 ? 5.381 11.035 2.449 1.00 86.81 243 ALA A C 1
ATOM 1983 O O . ALA A 1 243 ? 4.965 11.389 3.551 1.00 86.81 243 ALA A O 1
ATOM 1984 N N . GLU A 1 244 ? 4.749 11.367 1.319 1.00 93.00 244 GLU A N 1
ATOM 1985 C CA . GLU A 1 244 ? 3.487 12.104 1.295 1.00 93.00 244 GLU A CA 1
ATOM 1986 C C . GLU A 1 244 ? 2.312 11.141 1.504 1.00 93.00 244 GLU A C 1
ATOM 1988 O O . GLU A 1 244 ? 2.094 10.246 0.682 1.00 93.00 244 GLU A O 1
ATOM 1993 N N . PRO A 1 245 ? 1.536 11.298 2.590 1.00 96.50 245 PRO A N 1
ATOM 1994 C CA . PRO A 1 245 ? 0.489 10.348 2.906 1.00 96.50 245 PRO A CA 1
ATOM 1995 C C . PRO A 1 245 ? -0.750 10.537 2.027 1.00 96.50 245 PRO A C 1
ATOM 1997 O O . PRO A 1 245 ? -1.196 11.658 1.772 1.00 96.50 245 PRO A O 1
ATOM 2000 N N . TYR A 1 246 ? -1.379 9.427 1.653 1.00 96.31 246 TYR A N 1
ATOM 2001 C CA . TYR A 1 246 ? -2.693 9.420 1.019 1.00 96.31 246 TYR A CA 1
ATOM 2002 C C . TYR A 1 246 ? -3.790 9.591 2.077 1.00 96.31 246 TYR A C 1
ATOM 2004 O O . TYR A 1 246 ? -3.818 8.826 3.045 1.00 96.31 246 TYR A O 1
ATOM 2012 N N . PRO A 1 247 ? -4.698 10.571 1.938 1.00 96.69 247 PRO A N 1
ATOM 2013 C CA . PRO A 1 247 ? -5.772 10.760 2.901 1.00 96.69 247 PRO A CA 1
ATOM 2014 C C . PRO A 1 247 ? -6.835 9.664 2.755 1.00 96.69 247 PRO A C 1
ATOM 2016 O O . PRO A 1 247 ? -7.286 9.372 1.651 1.00 96.69 247 PRO A O 1
ATOM 2019 N N . VAL A 1 248 ? -7.271 9.103 3.881 1.00 97.62 248 VAL A N 1
ATOM 2020 C CA . VAL A 1 248 ? -8.406 8.175 3.973 1.00 97.62 248 VAL A CA 1
ATOM 2021 C C . VAL A 1 248 ? -9.362 8.702 5.042 1.00 97.62 248 VAL A C 1
ATOM 2023 O O . VAL A 1 248 ? -8.980 8.907 6.193 1.00 97.62 248 VAL A O 1
ATOM 2026 N N . LEU A 1 249 ? -10.608 8.969 4.657 1.00 97.25 249 LEU A N 1
ATOM 2027 C CA . LEU A 1 249 ? -11.612 9.599 5.518 1.00 97.25 249 LEU A CA 1
ATOM 2028 C C . LEU A 1 249 ? -12.586 8.562 6.069 1.00 97.25 249 LEU A C 1
ATOM 2030 O O . LEU A 1 249 ? -13.392 8.010 5.327 1.00 97.25 249 LEU A O 1
ATOM 2034 N N . LEU A 1 250 ? -12.537 8.317 7.368 1.00 96.50 250 LEU A N 1
ATOM 2035 C CA . LEU A 1 250 ? -13.310 7.282 8.043 1.00 96.50 250 LEU A CA 1
ATOM 2036 C C . LEU A 1 250 ? -14.505 7.871 8.790 1.00 96.50 250 LEU A C 1
ATOM 2038 O O . LEU A 1 250 ? -14.462 9.001 9.282 1.00 96.50 250 LEU A O 1
ATOM 2042 N N . GLU A 1 251 ? -15.552 7.074 8.951 1.00 95.06 251 GLU A N 1
ATOM 2043 C CA . GLU A 1 251 ? -16.565 7.305 9.975 1.00 95.06 251 GLU A CA 1
ATOM 2044 C C . GLU A 1 251 ? -16.214 6.486 11.218 1.00 95.06 251 GLU A C 1
ATOM 2046 O O . GLU A 1 251 ? -15.633 5.401 11.138 1.00 95.06 251 GLU A O 1
ATOM 2051 N N . ARG A 1 252 ? -16.530 7.018 12.401 1.00 91.75 252 ARG A N 1
ATOM 2052 C CA . ARG A 1 252 ? -16.329 6.261 13.637 1.00 91.75 252 ARG A CA 1
ATOM 2053 C C . ARG A 1 252 ? -17.379 5.165 13.700 1.00 91.75 252 ARG A C 1
ATOM 2055 O O . ARG A 1 252 ? -18.569 5.452 13.609 1.00 91.75 252 ARG A O 1
ATOM 2062 N N . LEU A 1 253 ? -16.937 3.931 13.888 1.00 91.25 253 LEU A N 1
ATOM 2063 C CA . LEU A 1 253 ? -17.848 2.803 14.005 1.00 91.25 253 LEU A CA 1
ATOM 2064 C C . LEU A 1 253 ? -18.281 2.632 15.465 1.00 91.25 253 LEU A C 1
ATOM 2066 O O . LEU A 1 253 ? -17.412 2.583 16.343 1.00 91.25 253 LEU A O 1
ATOM 2070 N N . PRO A 1 254 ? -19.593 2.566 15.744 1.00 91.94 254 PRO A N 1
ATOM 2071 C CA . PRO A 1 254 ? -20.088 2.260 17.073 1.00 91.94 254 PRO A CA 1
ATOM 2072 C C . PRO A 1 254 ? -19.883 0.774 17.384 1.00 91.94 254 PRO A C 1
ATOM 2074 O O . PRO A 1 254 ? -20.213 -0.104 16.590 1.00 91.94 254 PRO A O 1
ATOM 2077 N N . PHE A 1 255 ? -19.396 0.495 18.584 1.00 89.94 255 PHE A N 1
ATOM 2078 C CA . PHE A 1 255 ? -19.257 -0.837 19.151 1.00 89.94 255 PHE A CA 1
ATOM 2079 C C . PHE A 1 255 ? -19.952 -0.904 20.506 1.00 89.94 255 PHE A C 1
ATOM 2081 O O . PHE A 1 255 ? -20.337 0.104 21.105 1.00 89.94 255 PHE A O 1
ATOM 2088 N N . SER A 1 256 ? -20.145 -2.125 20.982 1.00 93.50 256 SER A N 1
ATOM 2089 C CA . SER A 1 256 ? -20.757 -2.376 22.278 1.00 93.50 256 SER A CA 1
ATOM 2090 C C . SER A 1 256 ? -19.686 -2.739 23.294 1.00 93.50 256 SER A C 1
ATOM 2092 O O . SER A 1 256 ? -18.892 -3.641 23.040 1.00 93.50 256 SER A O 1
ATOM 2094 N N . MET A 1 257 ? -19.687 -2.072 24.446 1.00 95.38 257 MET A N 1
ATOM 2095 C CA . MET A 1 257 ? -18.885 -2.483 25.596 1.00 95.38 257 MET A CA 1
ATOM 2096 C C . MET A 1 257 ? -19.713 -3.395 26.492 1.00 95.38 257 MET A C 1
ATOM 2098 O O . MET A 1 257 ? -20.795 -3.016 26.951 1.00 95.38 257 MET A O 1
ATOM 2102 N N . PHE A 1 258 ? -19.177 -4.577 26.781 1.00 96.69 258 PHE A N 1
ATOM 2103 C CA . PHE A 1 258 ? -19.759 -5.494 27.752 1.00 96.69 258 PHE A CA 1
ATOM 2104 C C . PHE A 1 258 ? -19.028 -5.352 29.076 1.00 96.69 258 PHE A C 1
ATOM 2106 O O . PHE A 1 258 ? -17.804 -5.452 29.143 1.00 96.69 258 PHE A O 1
ATOM 2113 N N . PHE A 1 259 ? -19.779 -5.136 30.147 1.00 97.75 259 PHE A N 1
ATOM 2114 C CA . PHE A 1 259 ? -19.225 -5.111 31.489 1.00 97.75 259 PHE A CA 1
ATOM 2115 C C . PHE A 1 259 ? -19.749 -6.283 32.305 1.00 97.75 259 PHE A C 1
ATOM 2117 O O . PHE A 1 259 ? -20.883 -6.727 32.137 1.00 97.75 259 PHE A O 1
ATOM 2124 N N . ARG A 1 260 ? -18.931 -6.752 33.243 1.00 98.06 260 ARG A N 1
ATOM 2125 C CA . ARG A 1 260 ? -19.296 -7.744 34.249 1.00 98.06 260 ARG A CA 1
ATOM 2126 C C . ARG A 1 260 ? -19.121 -7.138 35.631 1.00 98.06 260 ARG A C 1
ATOM 2128 O O . ARG A 1 260 ? -18.000 -6.852 36.049 1.00 98.06 260 ARG A O 1
ATOM 2135 N N . VAL A 1 261 ? -20.226 -6.960 36.336 1.00 97.56 261 VAL A N 1
ATOM 2136 C CA . VAL A 1 261 ? -20.256 -6.472 37.712 1.00 97.56 261 VAL A CA 1
ATOM 2137 C C . VAL A 1 261 ? -19.932 -7.631 38.645 1.00 97.56 261 VAL A C 1
ATOM 2139 O O . VAL A 1 261 ? -20.620 -8.654 38.636 1.00 97.56 261 VAL A O 1
ATOM 2142 N N . VAL A 1 262 ? -18.864 -7.494 39.430 1.00 97.69 262 VAL A N 1
ATOM 2143 C CA . VAL A 1 262 ? -18.386 -8.549 40.335 1.00 97.69 262 VAL A CA 1
ATOM 2144 C C . VAL A 1 262 ? -18.168 -8.031 41.752 1.00 97.69 262 VAL A C 1
ATOM 2146 O O . VAL A 1 262 ? -17.816 -6.873 41.938 1.00 97.69 262 VAL A O 1
ATOM 2149 N N . ASP A 1 263 ? -18.346 -8.893 42.750 1.00 96.06 263 ASP A N 1
ATOM 2150 C CA . ASP A 1 263 ? -18.050 -8.582 44.148 1.00 96.06 263 ASP A CA 1
ATOM 2151 C C . ASP A 1 263 ? -16.536 -8.627 44.441 1.00 96.06 263 ASP A C 1
ATOM 2153 O O . ASP A 1 263 ? -15.710 -8.998 43.601 1.00 96.06 263 ASP A O 1
ATOM 2157 N N . GLN A 1 264 ? -16.160 -8.319 45.684 1.00 94.12 264 GLN A N 1
ATOM 2158 C CA . GLN A 1 264 ? -14.782 -8.428 46.182 1.00 94.12 264 GLN A CA 1
ATOM 2159 C C . GLN A 1 264 ? -14.164 -9.844 46.102 1.00 94.12 264 GLN A C 1
ATOM 2161 O O . GLN A 1 264 ? -12.977 -10.009 46.381 1.00 94.12 264 GLN A O 1
ATOM 2166 N N . HIS A 1 265 ? -14.947 -10.870 45.759 1.00 95.25 265 HIS A N 1
ATOM 2167 C CA . HIS A 1 265 ? -14.508 -12.253 45.562 1.00 95.25 265 HIS A CA 1
ATOM 2168 C C . HIS A 1 265 ? -14.531 -12.672 44.081 1.00 95.25 265 HIS A C 1
ATOM 2170 O O . HIS A 1 265 ? -14.307 -13.843 43.778 1.00 95.25 265 HIS A O 1
ATOM 2176 N N . GLY A 1 266 ? -14.799 -11.740 43.160 1.00 96.12 266 GLY A N 1
ATOM 2177 C CA . GLY A 1 266 ? -14.868 -11.998 41.722 1.00 96.12 266 GLY A CA 1
ATOM 2178 C C . GLY A 1 266 ? -16.156 -12.691 41.264 1.00 96.12 266 GLY A C 1
ATOM 2179 O O . GLY A 1 266 ? -16.220 -13.147 40.122 1.00 96.12 266 GLY A O 1
ATOM 2180 N N . ARG A 1 267 ? -17.181 -12.789 42.119 1.00 97.06 267 ARG A N 1
ATOM 2181 C CA . ARG A 1 267 ? -18.471 -13.410 41.778 1.00 97.06 267 ARG A CA 1
ATOM 2182 C C . ARG A 1 267 ? -19.403 -12.378 41.163 1.00 97.06 267 ARG A C 1
ATOM 2184 O O . ARG A 1 267 ? -19.445 -11.247 41.631 1.00 97.06 267 ARG A O 1
ATOM 2191 N N . ALA A 1 268 ? -20.162 -12.775 40.146 1.00 97.69 268 ALA A N 1
ATOM 2192 C CA . ALA A 1 268 ? -21.114 -11.889 39.486 1.00 97.69 268 ALA A CA 1
ATOM 2193 C C . ALA A 1 268 ? -22.192 -11.376 40.456 1.00 97.69 268 ALA A C 1
ATOM 2195 O O . ALA A 1 268 ? -22.695 -12.137 41.286 1.00 97.69 268 ALA A O 1
ATOM 2196 N N . VAL A 1 269 ? -22.548 -10.096 40.328 1.00 97.25 269 VAL A N 1
ATOM 2197 C CA . VAL A 1 269 ? -23.548 -9.434 41.178 1.00 97.25 269 VAL A CA 1
ATOM 2198 C C . VAL A 1 269 ? -24.774 -9.075 40.340 1.00 97.25 269 VAL A C 1
ATOM 2200 O O . VAL A 1 269 ? -24.751 -8.071 39.625 1.00 97.25 269 VAL A O 1
ATOM 2203 N N . PRO A 1 270 ? -25.849 -9.876 40.397 1.00 97.75 270 PRO A N 1
ATOM 2204 C CA . PRO A 1 270 ? -27.036 -9.614 39.599 1.00 97.75 270 PRO A CA 1
ATOM 2205 C C . PRO A 1 270 ? -27.802 -8.392 40.109 1.00 97.75 270 PRO A C 1
ATOM 2207 O O . PRO A 1 270 ? -27.794 -8.104 41.308 1.00 97.75 270 PRO A O 1
ATOM 2210 N N . LYS A 1 271 ? -28.509 -7.697 39.209 1.00 97.19 271 LYS A N 1
ATOM 2211 C CA . LYS A 1 271 ? -29.421 -6.575 39.531 1.00 97.19 271 LYS A CA 1
ATOM 2212 C C . LYS A 1 271 ? -28.778 -5.380 40.240 1.00 97.19 271 LYS A C 1
ATOM 2214 O O . LYS A 1 271 ? -29.501 -4.514 40.744 1.00 97.19 271 LYS A O 1
ATOM 2219 N N . HIS A 1 272 ? -27.447 -5.309 40.278 1.00 96.81 272 HIS A N 1
ATOM 2220 C CA . HIS A 1 272 ? -26.717 -4.198 40.885 1.00 96.81 272 HIS A CA 1
ATOM 2221 C C . HIS A 1 272 ? -26.884 -2.926 40.050 1.00 96.81 272 HIS A C 1
ATOM 2223 O O . HIS A 1 272 ? -26.817 -2.986 38.822 1.00 96.81 272 HIS A O 1
ATOM 2229 N N . HIS A 1 273 ? -27.103 -1.786 40.705 1.00 96.06 273 HIS A N 1
ATOM 2230 C CA . HIS A 1 273 ? -27.292 -0.500 40.030 1.00 96.06 273 HIS A CA 1
ATOM 2231 C C . HIS A 1 273 ? -25.954 0.237 39.909 1.00 96.06 273 HIS A C 1
ATOM 2233 O O . HIS A 1 273 ? -25.262 0.449 40.903 1.00 96.06 273 HIS A O 1
ATOM 2239 N N . ILE A 1 274 ? -25.610 0.636 38.687 1.00 96.44 274 ILE A N 1
ATOM 2240 C CA . ILE A 1 274 ? -24.369 1.323 38.317 1.00 96.44 274 ILE A CA 1
ATOM 2241 C C . ILE A 1 274 ? -24.728 2.601 37.553 1.00 96.44 274 ILE A C 1
ATOM 2243 O O . ILE A 1 274 ? -25.710 2.628 36.812 1.00 96.44 274 ILE A O 1
ATOM 2247 N N . ARG A 1 275 ? -23.922 3.656 37.685 1.00 96.31 275 ARG A N 1
ATOM 2248 C CA . ARG A 1 275 ? -23.939 4.796 36.757 1.00 96.31 275 ARG A CA 1
ATOM 2249 C C . ARG A 1 275 ? -22.719 4.720 35.852 1.00 96.31 275 ARG A C 1
ATOM 2251 O O . ARG A 1 275 ? -21.598 4.584 36.343 1.00 96.31 275 ARG A O 1
ATOM 2258 N N . LEU A 1 276 ? -22.948 4.786 34.547 1.00 96.88 276 LEU A N 1
ATOM 2259 C CA . LEU A 1 276 ? -21.901 4.876 33.538 1.00 96.88 276 LEU A CA 1
ATOM 2260 C C . LEU A 1 276 ? -21.848 6.317 33.033 1.00 96.88 276 LEU A C 1
ATOM 2262 O O . LEU A 1 276 ? -22.822 6.804 32.463 1.00 96.88 276 LEU A O 1
ATOM 2266 N N . ASP A 1 277 ? -20.721 6.989 33.228 1.00 96.38 277 ASP A N 1
ATOM 2267 C CA . ASP A 1 277 ? -20.490 8.323 32.682 1.00 96.38 277 ASP A CA 1
ATOM 2268 C C . ASP A 1 277 ? -19.681 8.175 31.385 1.00 96.38 277 ASP A C 1
ATOM 2270 O O . ASP A 1 277 ? -18.555 7.664 31.387 1.00 96.38 277 ASP A O 1
ATOM 2274 N N . TYR A 1 278 ? -20.277 8.593 30.267 1.00 93.81 278 TYR A N 1
ATOM 2275 C CA . TYR A 1 278 ? -19.726 8.436 28.922 1.00 93.81 278 TYR A CA 1
ATOM 2276 C C . TYR A 1 278 ? -20.062 9.654 28.055 1.00 93.81 278 TYR A C 1
ATOM 2278 O O . TYR A 1 278 ? -21.218 10.060 27.970 1.00 93.81 278 TYR A O 1
ATOM 2286 N N . GLN A 1 279 ? -19.046 10.269 27.436 1.00 87.56 279 GLN A N 1
ATOM 2287 C CA . GLN A 1 279 ? -19.183 11.497 26.628 1.00 87.56 279 GLN A CA 1
ATOM 2288 C C . GLN A 1 279 ? -19.952 12.635 27.339 1.00 87.56 279 GLN A C 1
ATOM 2290 O O . GLN A 1 279 ? -20.704 13.385 26.722 1.00 87.56 279 GLN A O 1
ATOM 2295 N N . GLY A 1 280 ? -19.785 12.757 28.661 1.00 89.50 280 GLY A N 1
ATOM 2296 C CA . GLY A 1 280 ? -20.490 13.750 29.482 1.00 89.50 280 GLY A CA 1
ATOM 2297 C C . GLY A 1 280 ? -21.955 13.412 29.789 1.00 89.50 280 GLY A C 1
ATOM 2298 O O . GLY A 1 280 ? -22.602 14.157 30.522 1.00 89.50 280 GLY A O 1
ATOM 2299 N N . MET A 1 281 ? -22.477 12.295 29.276 1.00 92.19 281 MET A N 1
ATOM 2300 C CA . MET A 1 281 ? -23.790 11.769 29.638 1.00 92.19 281 MET A CA 1
ATOM 2301 C C . MET A 1 281 ? -23.675 10.842 30.847 1.00 92.19 281 MET A C 1
ATOM 2303 O O . MET A 1 281 ? -22.759 10.027 30.926 1.00 92.19 281 MET A O 1
ATOM 2307 N N . GLN A 1 282 ? -24.639 10.944 31.760 1.00 95.62 282 GLN A N 1
ATOM 2308 C CA . GLN A 1 282 ? -24.791 10.041 32.898 1.00 95.62 282 GLN A CA 1
ATOM 2309 C C . GLN A 1 282 ? -25.867 9.005 32.579 1.00 95.62 282 GLN A C 1
ATOM 2311 O O . GLN A 1 282 ? -27.042 9.344 32.432 1.00 95.62 282 GLN A O 1
ATOM 2316 N N . LEU A 1 283 ? -25.465 7.745 32.463 1.00 95.56 283 LEU A N 1
ATOM 2317 C CA . LEU A 1 283 ? -26.315 6.647 32.021 1.00 95.56 283 LEU A CA 1
ATOM 2318 C C . LEU A 1 283 ? -26.550 5.686 33.196 1.00 95.56 283 LEU A C 1
ATOM 2320 O O . LEU A 1 283 ? -25.655 4.906 33.537 1.00 95.56 283 LEU A O 1
ATOM 2324 N N . PRO A 1 284 ? -27.719 5.731 33.863 1.00 96.00 284 PRO A N 1
ATOM 2325 C CA . PRO A 1 284 ? -28.055 4.739 34.874 1.00 96.00 284 PRO A CA 1
ATOM 2326 C C . PRO A 1 284 ? -28.256 3.376 34.207 1.00 96.00 284 PRO A C 1
ATOM 2328 O O . PRO A 1 284 ? -28.972 3.255 33.213 1.00 96.00 284 PRO A O 1
ATOM 2331 N N . ALA A 1 285 ? -27.632 2.345 34.766 1.00 96.38 285 ALA A N 1
ATOM 2332 C CA . ALA A 1 285 ? -27.672 0.989 34.249 1.00 96.38 285 ALA A CA 1
ATOM 2333 C C . ALA A 1 285 ? -27.866 -0.016 35.392 1.00 96.38 285 ALA A C 1
ATOM 2335 O O . ALA A 1 285 ? -27.414 0.194 36.519 1.00 96.38 285 ALA A O 1
ATOM 2336 N N . GLN A 1 286 ? -28.542 -1.126 35.105 1.00 97.56 286 GLN A N 1
ATOM 2337 C CA . GLN A 1 286 ? -28.752 -2.208 36.063 1.00 97.56 286 GLN A CA 1
ATOM 2338 C C . GLN A 1 286 ? -28.231 -3.515 35.476 1.00 97.56 286 GLN A C 1
ATOM 2340 O O . GLN A 1 286 ? -28.579 -3.863 34.349 1.00 97.56 286 GLN A O 1
ATOM 2345 N N . ALA A 1 287 ? -27.391 -4.219 36.238 1.00 97.69 287 ALA A N 1
ATOM 2346 C CA . ALA A 1 287 ? -26.834 -5.493 35.807 1.00 97.69 287 ALA A CA 1
ATOM 2347 C C . ALA A 1 287 ? -27.938 -6.548 35.642 1.00 97.69 287 ALA A C 1
ATOM 2349 O O . ALA A 1 287 ? -28.883 -6.587 36.433 1.00 97.69 287 ALA A O 1
ATOM 2350 N N . ASP A 1 288 ? -27.813 -7.415 34.641 1.00 98.06 288 ASP A N 1
ATOM 2351 C CA . ASP A 1 288 ? -28.758 -8.512 34.415 1.00 98.06 288 ASP A CA 1
ATOM 2352 C C . ASP A 1 288 ? -28.660 -9.612 35.499 1.00 98.06 288 ASP A C 1
ATOM 2354 O O . ASP A 1 288 ? -27.965 -9.476 36.511 1.00 98.06 288 ASP A O 1
ATOM 2358 N N . GLU A 1 289 ? -29.377 -10.723 35.315 1.00 97.88 289 GLU A N 1
ATOM 2359 C CA . GLU A 1 289 ? -29.362 -11.871 36.240 1.00 97.88 289 GLU A CA 1
ATOM 2360 C C . GLU A 1 289 ? -27.995 -12.580 36.305 1.00 97.88 289 GLU A C 1
ATOM 2362 O O . GLU A 1 289 ? -27.727 -13.348 37.229 1.00 97.88 289 GLU A O 1
ATOM 2367 N N . GLN A 1 290 ? -27.112 -12.332 35.338 1.00 97.81 290 GLN A N 1
ATOM 2368 C CA . GLN A 1 290 ? -25.753 -12.861 35.264 1.00 97.81 290 GLN A CA 1
ATOM 2369 C C . GLN A 1 290 ? -24.706 -11.814 35.674 1.00 97.81 290 GLN A C 1
ATOM 2371 O O . GLN A 1 290 ? -23.505 -12.071 35.553 1.00 97.81 290 GLN A O 1
ATOM 2376 N N . GLY A 1 291 ? -25.137 -10.648 36.166 1.00 97.50 291 GLY A N 1
ATOM 2377 C CA . GLY A 1 291 ? -24.259 -9.547 36.547 1.00 97.50 291 GLY A CA 1
ATOM 2378 C C . GLY A 1 291 ? -23.584 -8.862 35.356 1.00 97.50 291 GLY A C 1
ATOM 2379 O O . GLY A 1 291 ? -22.492 -8.321 35.520 1.00 97.50 291 GLY A O 1
ATOM 2380 N N . ARG A 1 292 ? -24.167 -8.909 34.154 1.00 97.88 292 ARG A N 1
ATOM 2381 C CA . ARG A 1 292 ? -23.629 -8.265 32.948 1.00 97.88 292 ARG A CA 1
ATOM 2382 C C . ARG A 1 292 ? -24.350 -6.961 32.634 1.00 97.88 292 ARG A C 1
ATOM 2384 O O . ARG A 1 292 ? -25.508 -6.760 32.989 1.00 97.88 292 ARG A O 1
ATOM 2391 N N . LEU A 1 293 ? -23.636 -6.075 31.955 1.00 97.25 293 LEU A N 1
ATOM 2392 C CA . LEU A 1 293 ? -24.113 -4.791 31.462 1.00 97.25 293 LEU A CA 1
ATOM 2393 C C . LEU A 1 293 ? -23.665 -4.614 30.017 1.00 97.25 293 LEU A C 1
ATOM 2395 O O . LEU A 1 293 ? -22.572 -5.039 29.644 1.00 97.25 293 LEU A O 1
ATOM 2399 N N . LEU A 1 294 ? -24.498 -3.944 29.233 1.00 96.69 294 LEU A N 1
ATOM 2400 C CA . LEU A 1 294 ? -24.236 -3.636 27.838 1.00 96.69 294 LEU A CA 1
ATOM 2401 C C . LEU A 1 294 ? -24.340 -2.128 27.634 1.00 96.69 294 LEU A C 1
ATOM 2403 O O . LEU A 1 294 ? -25.402 -1.549 27.862 1.00 96.69 294 LEU A O 1
ATOM 2407 N N . LEU A 1 295 ? -23.253 -1.505 27.187 1.00 96.06 295 LEU A N 1
ATOM 2408 C CA . LEU A 1 295 ? -23.252 -0.120 26.732 1.00 96.06 295 LEU A CA 1
ATOM 2409 C C . LEU A 1 295 ? -23.053 -0.099 25.215 1.00 96.06 295 LEU A C 1
ATOM 2411 O O . LEU A 1 295 ? -21.951 -0.324 24.715 1.00 96.06 295 LEU A O 1
ATOM 2415 N N . ASN A 1 296 ? -24.141 0.147 24.490 1.00 94.31 296 ASN A N 1
ATOM 2416 C CA . ASN A 1 296 ? -24.134 0.260 23.032 1.00 94.31 296 ASN A CA 1
ATOM 2417 C C . ASN A 1 296 ? -23.596 1.624 22.578 1.00 94.31 296 ASN A C 1
ATOM 2419 O O . ASN A 1 296 ? -23.574 2.580 23.351 1.00 94.31 296 ASN A O 1
ATOM 2423 N N . ASN A 1 297 ? -23.256 1.729 21.290 1.00 91.00 297 ASN A N 1
ATOM 2424 C CA . ASN A 1 297 ? -22.859 2.980 20.630 1.00 91.00 297 ASN A CA 1
ATOM 2425 C C . ASN A 1 297 ? -21.655 3.671 21.277 1.00 91.00 297 ASN A C 1
ATOM 2427 O O . ASN A 1 297 ? -21.605 4.894 21.389 1.00 91.00 297 ASN A O 1
ATOM 2431 N N . THR A 1 298 ? -20.686 2.865 21.691 1.00 91.56 298 THR A N 1
ATOM 2432 C CA . THR A 1 298 ? -19.401 3.345 22.194 1.00 91.56 298 THR A CA 1
ATOM 2433 C C . THR A 1 298 ? -18.355 3.330 21.093 1.00 91.56 298 THR A C 1
ATOM 2435 O O . THR A 1 298 ? -18.460 2.561 20.142 1.00 91.56 298 THR A O 1
ATOM 2438 N N . TYR A 1 299 ? -17.314 4.143 21.219 1.00 90.12 299 TYR A N 1
ATOM 2439 C CA . TYR A 1 299 ? -16.225 4.186 20.247 1.00 90.12 299 TYR A CA 1
ATOM 2440 C C . TYR A 1 299 ? -14.908 3.765 20.895 1.00 90.12 299 TYR A C 1
ATOM 2442 O O . TYR A 1 299 ? -14.657 4.079 22.059 1.00 90.12 299 TYR A O 1
ATOM 2450 N N . TYR A 1 300 ? -14.046 3.090 20.135 1.00 86.69 300 TYR A N 1
ATOM 2451 C CA . TYR A 1 300 ? -12.715 2.729 20.618 1.00 86.69 300 TYR A CA 1
ATOM 2452 C C . TYR A 1 300 ? -11.883 3.961 20.997 1.00 86.69 300 TYR A C 1
ATOM 2454 O O . TYR A 1 300 ? -12.040 5.045 20.425 1.00 86.69 300 TYR A O 1
ATOM 2462 N N . GLY A 1 301 ? -11.006 3.775 21.985 1.00 83.81 301 GLY A N 1
ATOM 2463 C CA . GLY A 1 301 ? -10.147 4.808 22.563 1.00 83.81 301 GLY A CA 1
ATOM 2464 C C . GLY A 1 301 ? -10.854 5.747 23.544 1.00 83.81 301 GLY A C 1
ATOM 2465 O O . GLY A 1 301 ? -10.189 6.511 24.241 1.00 83.81 301 GLY A O 1
ATOM 2466 N N . GLU A 1 302 ? -12.183 5.700 23.644 1.00 88.62 302 GLU A N 1
ATOM 2467 C CA . GLU A 1 302 ? -12.916 6.528 24.599 1.00 88.62 302 GLU A CA 1
ATOM 2468 C C . GLU A 1 302 ? -13.003 5.883 25.973 1.00 88.62 302 GLU A C 1
ATOM 2470 O O . GLU A 1 302 ? -12.950 4.661 26.111 1.00 88.62 302 GLU A O 1
ATOM 2475 N N . SER A 1 303 ? -13.137 6.721 27.001 1.00 93.75 303 SER A N 1
ATOM 2476 C CA . SER A 1 303 ? -13.232 6.256 28.376 1.00 93.75 303 SER A CA 1
ATOM 2477 C C . SER A 1 303 ? -14.668 6.236 28.892 1.00 93.75 303 SER A C 1
ATOM 2479 O O . SER A 1 303 ? -15.467 7.127 28.604 1.00 93.75 303 SER A O 1
ATOM 2481 N N . VAL A 1 304 ? -14.972 5.212 29.686 1.00 96.69 304 VAL A N 1
ATOM 2482 C CA . VAL A 1 304 ? -16.217 5.061 30.439 1.00 96.69 304 VAL A CA 1
ATOM 2483 C C . VAL A 1 304 ? -15.869 5.018 31.920 1.00 96.69 304 VAL A C 1
ATOM 2485 O O . VAL A 1 304 ? -15.088 4.171 32.367 1.00 96.69 304 VAL A O 1
ATOM 2488 N N . GLN A 1 305 ? -16.440 5.939 32.688 1.00 97.25 305 GLN A N 1
ATOM 2489 C CA . GLN A 1 305 ? -16.285 5.987 34.140 1.00 97.25 305 GLN A CA 1
ATOM 2490 C C . GLN A 1 305 ? -17.469 5.281 34.797 1.00 97.25 305 GLN A C 1
ATOM 2492 O O . GLN A 1 305 ? -18.619 5.537 34.453 1.00 97.25 305 GLN A O 1
ATOM 2497 N N . CYS A 1 306 ? -17.196 4.373 35.730 1.00 96.81 306 CYS A N 1
ATOM 2498 C CA . CYS A 1 306 ? -18.222 3.556 36.377 1.00 96.81 306 CYS A CA 1
ATOM 2499 C C . CYS A 1 306 ? -18.353 3.938 37.854 1.00 96.81 306 CYS A C 1
ATOM 2501 O O . CYS A 1 306 ? -17.351 3.945 38.569 1.00 96.81 306 CYS A O 1
ATOM 2503 N N . TYR A 1 307 ? -19.573 4.188 38.328 1.00 95.38 307 TYR A N 1
ATOM 2504 C CA . TYR A 1 307 ? -19.877 4.544 39.719 1.00 95.38 307 TYR A CA 1
ATOM 2505 C C . TYR A 1 307 ? -20.870 3.558 40.339 1.00 95.38 307 TYR A C 1
ATOM 2507 O O . TYR A 1 307 ? -21.825 3.135 39.684 1.00 95.38 307 TYR A O 1
ATOM 2515 N N . ASP A 1 308 ? -20.666 3.217 41.610 1.00 94.06 308 ASP A N 1
ATOM 2516 C CA . ASP A 1 308 ? -21.577 2.355 42.369 1.00 94.06 308 ASP A CA 1
ATOM 2517 C C . ASP A 1 308 ? -22.688 3.194 43.017 1.00 94.06 308 ASP A C 1
ATOM 2519 O O . ASP A 1 308 ? -22.418 3.982 43.921 1.00 94.06 308 ASP A O 1
ATOM 2523 N N . LEU A 1 309 ? -23.936 3.024 42.567 1.00 90.56 309 LEU A N 1
ATOM 2524 C CA . LEU A 1 309 ? -25.086 3.781 43.083 1.00 90.56 309 LEU A CA 1
ATOM 2525 C C . LEU A 1 309 ? -25.661 3.206 44.386 1.00 90.56 309 LEU A C 1
ATOM 2527 O O . LEU A 1 309 ? -26.524 3.828 45.007 1.00 90.56 309 LEU A O 1
ATOM 2531 N N . VAL A 1 310 ? -25.235 2.009 44.800 1.00 85.88 310 VAL A N 1
ATOM 2532 C CA . VAL A 1 310 ? -25.732 1.372 46.029 1.00 85.88 310 VAL A CA 1
ATOM 2533 C C . VAL A 1 310 ? -25.009 1.921 47.262 1.00 85.88 310 VAL A C 1
ATOM 2535 O O . VAL A 1 310 ? -25.593 1.994 48.349 1.00 85.88 310 VAL A O 1
ATOM 2538 N N . ASP A 1 311 ? -23.759 2.363 47.107 1.00 77.69 311 ASP A N 1
ATOM 2539 C CA . ASP A 1 311 ? -23.057 3.112 48.144 1.00 77.69 311 ASP A CA 1
ATOM 2540 C C . ASP A 1 311 ? -23.520 4.579 48.138 1.00 77.69 311 ASP A C 1
ATOM 2542 O O . ASP A 1 311 ? -23.453 5.277 47.129 1.00 77.69 311 ASP A O 1
ATOM 2546 N N . LYS A 1 312 ? -23.941 5.086 49.302 1.00 76.31 312 LYS A N 1
ATOM 2547 C CA . LYS A 1 312 ? -24.441 6.462 49.482 1.00 76.31 312 LYS A CA 1
ATOM 2548 C C . LYS A 1 312 ? -23.435 7.547 49.085 1.00 76.31 312 LYS A C 1
ATOM 2550 O O . LYS A 1 312 ? -23.814 8.712 49.010 1.00 76.31 312 LYS A O 1
ATOM 2555 N N . LYS A 1 313 ? -22.155 7.197 48.931 1.00 79.00 313 LYS A N 1
ATOM 2556 C CA . LYS A 1 313 ? -21.088 8.120 48.526 1.00 79.00 313 LYS A CA 1
ATOM 2557 C C . LYS A 1 313 ? -20.788 8.110 47.026 1.00 79.00 313 LYS A C 1
ATOM 2559 O O . LYS A 1 313 ? -19.923 8.880 46.624 1.00 79.00 313 LYS A O 1
ATOM 2564 N N . GLU A 1 314 ? -21.453 7.257 46.243 1.00 77.69 314 GLU A N 1
ATOM 2565 C CA . GLU A 1 314 ? -21.217 7.079 44.803 1.00 77.69 314 GLU A CA 1
ATOM 2566 C C . GLU A 1 314 ? -19.722 7.039 44.433 1.00 77.69 314 GLU A C 1
ATOM 2568 O O . GLU A 1 314 ? -19.253 7.854 43.631 1.00 77.69 314 GLU A O 1
ATOM 2573 N N . PRO A 1 315 ? -18.911 6.158 45.044 1.00 85.12 315 PRO A N 1
ATOM 2574 C CA . PRO A 1 315 ? -17.493 6.131 44.737 1.00 85.12 315 PRO A CA 1
ATOM 2575 C C . PRO A 1 315 ? -17.291 5.771 43.259 1.00 85.12 315 PRO A C 1
ATOM 2577 O O . PRO A 1 315 ? -17.907 4.834 42.741 1.00 85.12 315 PRO A O 1
ATOM 2580 N N . LEU A 1 316 ? -16.399 6.506 42.584 1.00 87.69 316 LEU A N 1
ATOM 2581 C CA . LEU A 1 316 ? -15.858 6.081 41.296 1.00 87.69 316 LEU A CA 1
ATOM 2582 C C . LEU A 1 316 ? -15.212 4.714 41.507 1.00 87.69 316 LEU A C 1
ATOM 2584 O O . LEU A 1 316 ? -14.241 4.583 42.252 1.00 87.69 316 LEU A O 1
ATOM 2588 N N . VAL A 1 317 ? -15.764 3.705 40.849 1.00 87.06 317 VAL A N 1
ATOM 2589 C CA . VAL A 1 317 ? -15.277 2.336 40.932 1.00 87.06 317 VAL A CA 1
ATOM 2590 C C . VAL A 1 317 ? -14.011 2.203 40.099 1.00 87.06 317 VAL A C 1
ATOM 2592 O O . VAL A 1 317 ? -12.967 1.787 40.601 1.00 87.06 317 VAL A O 1
ATOM 2595 N N . LYS A 1 318 ? -14.110 2.539 38.808 1.00 93.75 318 LYS A N 1
ATOM 2596 C CA . LYS A 1 318 ? -13.022 2.394 37.838 1.00 93.75 318 LYS A CA 1
ATOM 2597 C C . LYS A 1 318 ? -13.334 3.153 36.546 1.00 93.75 318 LYS A C 1
ATOM 2599 O O . LYS A 1 318 ? -14.497 3.318 36.182 1.00 93.75 318 LYS A O 1
ATOM 2604 N N . THR A 1 319 ? -12.281 3.564 35.848 1.00 95.94 319 THR A N 1
ATOM 2605 C CA . THR A 1 319 ? -12.340 4.071 34.472 1.00 95.94 319 THR A CA 1
ATOM 2606 C C . THR A 1 319 ? -11.828 2.987 33.534 1.00 95.94 319 THR A C 1
ATOM 2608 O O . THR A 1 319 ? -10.762 2.420 33.781 1.00 95.94 319 THR A O 1
ATOM 2611 N N . TYR A 1 320 ? -12.566 2.710 32.465 1.00 95.88 320 TYR A N 1
ATOM 2612 C CA . TYR A 1 320 ? -12.134 1.815 31.391 1.00 95.88 320 TYR A CA 1
ATOM 2613 C C . TYR A 1 320 ? -11.946 2.616 30.119 1.00 95.88 320 TYR A C 1
ATOM 2615 O O . TYR A 1 320 ? -12.747 3.502 29.846 1.00 95.88 320 TYR A O 1
ATOM 2623 N N . VAL A 1 321 ? -10.914 2.294 29.349 1.00 92.88 321 VAL A N 1
ATOM 2624 C CA . VAL A 1 321 ? -10.783 2.742 27.962 1.00 92.88 321 VAL A CA 1
ATOM 2625 C C . VAL A 1 321 ? -11.322 1.620 27.082 1.00 92.88 321 VAL A C 1
ATOM 2627 O O . VAL A 1 321 ? -11.036 0.450 27.335 1.00 92.88 321 VAL A O 1
ATOM 2630 N N . HIS A 1 322 ? -12.141 1.957 26.090 1.00 90.44 322 HIS A N 1
ATOM 2631 C CA . HIS A 1 322 ? -12.645 0.980 25.138 1.00 90.44 322 HIS A CA 1
ATOM 2632 C C . HIS A 1 322 ? -11.508 0.545 24.205 1.00 90.44 322 HIS A C 1
ATOM 2634 O O . HIS A 1 322 ? -11.126 1.251 23.273 1.00 90.44 322 HIS A O 1
ATOM 2640 N N . GLU A 1 323 ? -10.954 -0.625 24.486 1.00 86.94 323 GLU A N 1
ATOM 2641 C CA . GLU A 1 323 ? -9.838 -1.255 23.789 1.00 86.94 323 GLU A CA 1
ATOM 2642 C C . GLU A 1 323 ? -10.341 -2.313 22.804 1.00 86.94 323 GLU A C 1
ATOM 2644 O O . GLU A 1 323 ? -11.274 -3.070 23.080 1.00 86.94 323 GLU A O 1
ATOM 2649 N N . ARG A 1 324 ? -9.694 -2.396 21.639 1.00 76.12 324 ARG A N 1
ATOM 2650 C CA . ARG A 1 324 ? -10.016 -3.411 20.632 1.00 76.12 324 ARG A CA 1
ATOM 2651 C C . ARG A 1 324 ? -9.584 -4.795 21.101 1.00 76.12 324 ARG A C 1
ATOM 2653 O O . ARG A 1 324 ? -8.456 -4.981 21.543 1.00 76.12 324 ARG A O 1
ATOM 2660 N N . GLY A 1 325 ? -10.474 -5.774 20.961 1.00 79.12 325 GLY A N 1
ATOM 2661 C CA . GLY A 1 325 ? -10.227 -7.165 21.359 1.00 79.12 325 GLY A CA 1
ATOM 2662 C C . GLY A 1 325 ? -10.527 -7.462 22.829 1.00 79.12 325 GLY A C 1
ATOM 2663 O O . GLY A 1 325 ? -10.598 -8.633 23.202 1.00 79.12 325 GLY A O 1
ATOM 2664 N N . GLN A 1 326 ? -10.777 -6.441 23.653 1.00 89.31 326 GLN A N 1
ATOM 2665 C CA . GLN A 1 326 ? -11.305 -6.659 24.990 1.00 89.31 326 GLN A CA 1
ATOM 2666 C C . GLN A 1 326 ? -12.815 -6.883 24.910 1.00 89.31 326 GLN A C 1
ATOM 2668 O O . GLN A 1 326 ? -13.592 -5.970 24.650 1.00 89.31 326 GLN A O 1
ATOM 2673 N N . THR A 1 327 ? -13.228 -8.125 25.145 1.00 88.94 327 THR A N 1
ATOM 2674 C CA . THR A 1 327 ? -14.640 -8.508 25.065 1.00 88.94 327 THR A CA 1
ATOM 2675 C C . THR A 1 327 ? -15.415 -8.189 26.336 1.00 88.94 327 THR A C 1
ATOM 2677 O O . THR A 1 327 ? -16.612 -7.975 26.242 1.00 88.94 327 THR A O 1
ATOM 2680 N N . ASP A 1 328 ? -14.756 -8.155 27.503 1.00 94.38 328 ASP A N 1
ATOM 2681 C CA . ASP A 1 328 ? -15.398 -7.954 28.807 1.00 94.38 328 ASP A CA 1
ATOM 2682 C C . ASP A 1 328 ? -14.605 -6.999 29.718 1.00 94.38 328 ASP A C 1
ATOM 2684 O O . ASP A 1 328 ? -13.388 -7.120 29.907 1.00 94.38 328 ASP A O 1
ATOM 2688 N N . TYR A 1 329 ? -15.330 -6.096 30.376 1.00 96.88 329 TYR A N 1
ATOM 2689 C CA . TYR A 1 329 ? -14.813 -5.124 31.339 1.00 96.88 329 TYR A CA 1
ATOM 2690 C C . TYR A 1 329 ? -15.336 -5.420 32.746 1.00 96.88 329 TYR A C 1
ATOM 2692 O O . TYR A 1 329 ? -16.531 -5.382 33.013 1.00 96.88 329 TYR A O 1
ATOM 2700 N N . VAL A 1 330 ? -14.454 -5.723 33.696 1.00 97.44 330 VAL A N 1
ATOM 2701 C CA . VAL A 1 330 ? -14.881 -6.156 35.038 1.00 97.44 330 VAL A CA 1
ATOM 2702 C C . VAL A 1 330 ? -15.035 -4.967 35.975 1.00 97.44 330 VAL A C 1
ATOM 2704 O O . VAL A 1 330 ? -14.000 -4.415 36.340 1.00 97.44 330 VAL A O 1
ATOM 2707 N N . ILE A 1 331 ? -16.259 -4.627 36.402 1.00 97.00 331 ILE A N 1
ATOM 2708 C CA . ILE A 1 331 ? -16.598 -3.560 37.369 1.00 97.00 331 ILE A CA 1
ATOM 2709 C C . ILE A 1 331 ? -16.650 -4.148 38.794 1.00 97.00 331 ILE A C 1
ATOM 2711 O O . ILE A 1 331 ? -17.615 -4.843 39.119 1.00 97.00 331 ILE A O 1
ATOM 2715 N N . PRO A 1 332 ? -15.642 -3.909 39.654 1.00 96.12 332 PRO A N 1
ATOM 2716 C CA . PRO A 1 332 ? -15.644 -4.422 41.021 1.00 96.12 332 PRO A CA 1
ATOM 2717 C C . PRO A 1 332 ? -16.518 -3.563 41.943 1.00 96.12 332 PRO A C 1
ATOM 2719 O O . PRO A 1 332 ? -16.201 -2.407 42.199 1.00 96.12 332 PRO A O 1
ATOM 2722 N N . VAL A 1 333 ? -17.582 -4.129 42.499 1.00 95.31 333 VAL A N 1
ATOM 2723 C CA . VAL A 1 333 ? -18.437 -3.462 43.491 1.00 95.31 333 VAL A CA 1
ATOM 2724 C C . VAL A 1 333 ? -18.212 -4.043 44.878 1.00 95.31 333 VAL A C 1
ATOM 2726 O O . VAL A 1 333 ? -17.860 -5.215 45.042 1.00 95.31 333 VAL A O 1
ATOM 2729 N N . PHE A 1 334 ? -18.414 -3.219 45.902 1.00 91.69 334 PHE A N 1
ATOM 2730 C CA . PHE A 1 334 ? -18.284 -3.664 47.282 1.00 91.69 334 PHE A CA 1
ATOM 2731 C C . PHE A 1 334 ? -19.656 -4.025 47.842 1.00 91.69 334 PHE A C 1
ATOM 2733 O O . PHE A 1 334 ? -20.474 -3.152 48.121 1.00 91.69 334 PHE A O 1
ATOM 2740 N N . ILE A 1 335 ? -19.889 -5.316 48.082 1.00 89.75 335 ILE A N 1
ATOM 2741 C CA . ILE A 1 335 ? -21.098 -5.760 48.777 1.00 89.75 335 ILE A CA 1
ATOM 2742 C C . ILE A 1 335 ? -20.758 -5.921 50.258 1.00 89.75 335 ILE A C 1
ATOM 2744 O O . ILE A 1 335 ? -19.998 -6.835 50.611 1.00 89.75 335 ILE A O 1
ATOM 2748 N N . PRO A 1 336 ? -21.296 -5.071 51.153 1.00 85.50 336 PRO A N 1
ATOM 2749 C CA . PRO A 1 336 ? -21.092 -5.254 52.578 1.00 85.50 336 PRO A CA 1
ATOM 2750 C C . PRO A 1 336 ? -21.671 -6.608 52.994 1.00 85.50 336 PRO A C 1
ATOM 2752 O O . PRO A 1 336 ? -22.851 -6.870 52.787 1.00 85.50 336 PRO A O 1
ATOM 2755 N N . ASP A 1 337 ? -20.836 -7.469 53.587 1.00 83.44 337 ASP A N 1
ATOM 2756 C CA . ASP A 1 337 ? -21.293 -8.746 54.142 1.00 83.44 337 ASP A CA 1
ATOM 2757 C C . ASP A 1 337 ? -22.389 -8.448 55.187 1.00 83.44 337 ASP A C 1
ATOM 2759 O O . ASP A 1 337 ? -22.076 -7.866 56.237 1.00 83.44 337 ASP A O 1
ATOM 2763 N N . PRO A 1 338 ? -23.661 -8.817 54.929 1.00 81.44 338 PRO A N 1
ATOM 2764 C CA . PRO A 1 338 ? -24.770 -8.495 55.825 1.00 81.44 338 PRO A CA 1
ATOM 2765 C C . PRO A 1 338 ? -24.593 -9.164 57.191 1.00 81.44 338 PRO A C 1
ATOM 2767 O O . PRO A 1 338 ? -25.119 -8.694 58.199 1.00 81.44 338 PRO A O 1
ATOM 2770 N N . LEU A 1 339 ? -23.787 -10.229 57.253 1.00 83.00 339 LEU A N 1
ATOM 2771 C CA . LEU A 1 339 ? -23.458 -10.938 58.477 1.00 83.00 339 LEU A CA 1
ATOM 2772 C C . LEU A 1 339 ? -22.204 -10.392 59.158 1.00 83.00 339 LEU A C 1
ATOM 2774 O O . LEU A 1 339 ? -21.895 -10.846 60.251 1.00 83.00 339 LEU A O 1
ATOM 2778 N N . LYS A 1 340 ? -21.478 -9.416 58.601 1.00 80.31 340 LYS A N 1
ATOM 2779 C CA . LYS A 1 340 ? -20.302 -8.815 59.257 1.00 80.31 340 LYS A CA 1
ATOM 2780 C C . LYS A 1 340 ? -20.579 -8.305 60.683 1.00 80.31 340 LYS A C 1
ATOM 2782 O O . LYS A 1 340 ? -19.761 -8.608 61.556 1.00 80.31 340 LYS A O 1
ATOM 2787 N N . PRO A 1 341 ? -21.682 -7.582 60.980 1.00 79.00 341 PRO A N 1
ATOM 2788 C CA . PRO A 1 341 ? -21.996 -7.200 62.359 1.00 79.00 341 PRO A CA 1
ATOM 2789 C C . PRO A 1 341 ? -22.311 -8.418 63.239 1.00 79.00 341 PRO A C 1
ATOM 2791 O O . PRO A 1 341 ? -21.857 -8.473 64.378 1.00 79.00 341 PRO A O 1
ATOM 2794 N N . VAL A 1 342 ? -22.992 -9.432 62.698 1.00 80.19 342 VAL A N 1
ATOM 2795 C CA . VAL A 1 342 ? -23.336 -10.666 63.426 1.00 80.19 342 VAL A CA 1
ATOM 2796 C C . VAL A 1 342 ? -22.097 -11.519 63.705 1.00 80.19 342 VAL A C 1
ATOM 2798 O O . VAL A 1 342 ? -21.929 -11.990 64.818 1.00 80.19 342 VAL A O 1
ATOM 2801 N N . LYS A 1 343 ? -21.181 -11.667 62.742 1.00 80.00 343 LYS A N 1
ATOM 2802 C CA . LYS A 1 343 ? -19.892 -12.362 62.886 1.00 80.00 343 LYS A CA 1
ATOM 2803 C C . LYS A 1 343 ? -18.975 -11.645 63.869 1.00 80.00 343 LYS A C 1
ATOM 2805 O O . LYS A 1 343 ? -18.301 -12.308 64.646 1.00 80.00 343 LYS A O 1
ATOM 2810 N N . ARG A 1 344 ? -18.967 -10.305 63.879 1.00 79.94 344 ARG A N 1
ATOM 2811 C CA . ARG A 1 344 ? -18.282 -9.535 64.931 1.00 79.94 344 ARG A CA 1
ATOM 2812 C C . ARG A 1 344 ? -18.922 -9.778 66.297 1.00 79.94 344 ARG A C 1
ATOM 2814 O O . ARG A 1 344 ? -18.195 -10.019 67.252 1.00 79.94 344 ARG A O 1
ATOM 2821 N N . GLY A 1 345 ? -20.253 -9.799 66.373 1.00 78.25 345 GLY A N 1
ATOM 2822 C CA . GLY A 1 345 ? -20.992 -10.143 67.589 1.00 78.25 345 GLY A CA 1
ATOM 2823 C C . GLY A 1 345 ? -20.690 -11.557 68.096 1.00 78.25 345 GLY A C 1
ATOM 2824 O O . GLY A 1 345 ? -20.345 -11.722 69.258 1.00 78.25 345 GLY A O 1
ATOM 2825 N N . LEU A 1 346 ? -20.734 -12.565 67.220 1.00 80.56 346 LEU A N 1
ATOM 2826 C CA . LEU A 1 346 ? -20.405 -13.965 67.510 1.00 80.56 346 LEU A CA 1
ATOM 2827 C C . LEU A 1 346 ? -18.929 -14.157 67.855 1.00 80.56 346 LEU A C 1
ATOM 2829 O O . LEU A 1 346 ? -18.620 -14.946 68.736 1.00 80.56 346 LEU A O 1
ATOM 2833 N N . GLY A 1 347 ? -18.021 -13.428 67.204 1.00 80.62 347 GLY A N 1
ATOM 2834 C CA . GLY A 1 347 ? -16.603 -13.419 67.552 1.00 80.62 347 GLY A CA 1
ATOM 2835 C C . GLY A 1 347 ? -16.377 -12.868 68.959 1.00 80.62 347 GLY A C 1
ATOM 2836 O O . GLY A 1 347 ? -15.694 -13.502 69.757 1.00 80.62 347 GLY A O 1
ATOM 2837 N N . CYS A 1 348 ? -17.010 -11.743 69.305 1.00 81.81 348 CYS A N 1
ATOM 2838 C CA . CYS A 1 348 ? -16.977 -11.198 70.663 1.00 81.81 348 CYS A CA 1
ATOM 2839 C C . CYS A 1 348 ? -17.635 -12.135 71.685 1.00 81.81 348 CYS A C 1
ATOM 2841 O O . CYS A 1 348 ? -17.093 -12.315 72.770 1.00 81.81 348 CYS A O 1
ATOM 2843 N N . LEU A 1 349 ? -18.762 -12.765 71.342 1.00 85.00 349 LEU A N 1
ATOM 2844 C CA . LEU A 1 349 ? -19.449 -13.726 72.208 1.00 85.00 349 LEU A CA 1
ATOM 2845 C C . LEU A 1 349 ? -18.608 -14.990 72.425 1.00 85.00 349 LEU A C 1
ATOM 2847 O O . LEU A 1 349 ? -18.487 -15.461 73.548 1.00 85.00 349 LEU A O 1
ATOM 2851 N N . GLY A 1 350 ? -17.995 -15.518 71.365 1.00 84.44 350 GLY A N 1
ATOM 2852 C CA . GLY A 1 350 ? -17.088 -16.660 71.422 1.00 84.44 350 GLY A CA 1
ATOM 2853 C C . GLY A 1 350 ? -15.829 -16.353 72.228 1.00 84.44 350 GLY A C 1
ATOM 2854 O O . GLY A 1 350 ? -15.388 -17.192 73.005 1.00 84.44 350 GLY A O 1
ATOM 2855 N N . LEU A 1 351 ? -15.291 -15.135 72.117 1.00 86.56 351 LEU A N 1
ATOM 2856 C CA . LEU A 1 351 ? -14.157 -14.675 72.921 1.00 86.56 351 LEU A CA 1
ATOM 2857 C C . LEU A 1 351 ? -14.552 -14.504 74.398 1.00 86.56 351 LEU A C 1
ATOM 2859 O O . LEU A 1 351 ? -13.805 -14.927 75.274 1.00 86.56 351 LEU A O 1
ATOM 2863 N N . LEU A 1 352 ? -15.749 -13.978 74.685 1.00 87.44 352 LEU A N 1
ATOM 2864 C CA . LEU A 1 352 ? -16.312 -13.912 76.040 1.00 87.44 352 LEU A CA 1
ATOM 2865 C C . LEU A 1 352 ? -16.554 -15.304 76.639 1.00 87.44 352 LEU A C 1
ATOM 2867 O O . LEU A 1 352 ? -16.205 -15.532 77.792 1.00 87.44 352 LEU A O 1
ATOM 2871 N N . LEU A 1 353 ? -17.099 -16.244 75.865 1.00 88.31 353 LEU A N 1
ATOM 2872 C CA . LEU A 1 353 ? -17.273 -17.640 76.273 1.00 88.31 353 LEU A CA 1
ATOM 2873 C C . LEU A 1 353 ? -15.924 -18.329 76.501 1.00 88.31 353 LEU A C 1
ATOM 2875 O O . LEU A 1 353 ? -15.763 -19.026 77.496 1.00 88.31 353 LEU A O 1
ATOM 2879 N N . GLY A 1 354 ? -14.939 -18.100 75.631 1.00 88.75 354 GLY A N 1
ATOM 2880 C CA . GLY A 1 354 ? -13.576 -18.601 75.806 1.00 88.75 354 GLY A CA 1
ATOM 2881 C C . GLY A 1 354 ? -12.915 -18.055 77.074 1.00 88.75 354 GLY A C 1
ATOM 2882 O O . GLY A 1 354 ? -12.334 -18.820 77.840 1.00 88.75 354 GLY A O 1
ATOM 2883 N N . LEU A 1 355 ? -13.068 -16.755 77.349 1.00 90.38 355 LEU A N 1
ATOM 2884 C CA . LEU A 1 355 ? -12.626 -16.129 78.599 1.00 90.38 355 LEU A CA 1
ATOM 2885 C C . LEU A 1 355 ? -13.355 -16.696 79.820 1.00 90.38 355 LEU A C 1
ATOM 2887 O O . LEU A 1 355 ? -12.715 -16.937 80.837 1.00 90.38 355 LEU A O 1
ATOM 2891 N N . LEU A 1 356 ? -14.663 -16.942 79.726 1.00 91.44 356 LEU A N 1
ATOM 2892 C CA . LEU A 1 356 ? -15.453 -17.551 80.795 1.00 91.44 356 LEU A CA 1
ATOM 2893 C C . LEU A 1 356 ? -14.970 -18.977 81.094 1.00 91.44 356 LEU A C 1
ATOM 2895 O O . LEU A 1 356 ? -14.768 -19.320 82.254 1.00 91.44 356 LEU A O 1
ATOM 2899 N N . VAL A 1 357 ? -14.736 -19.792 80.063 1.00 90.44 357 VAL A N 1
ATOM 2900 C CA . VAL A 1 357 ? -14.194 -21.151 80.212 1.00 90.44 357 VAL A CA 1
ATOM 2901 C C . VAL A 1 357 ? -12.798 -21.113 80.831 1.00 90.44 357 VAL A C 1
ATOM 2903 O O . VAL A 1 357 ? -12.528 -21.894 81.737 1.00 90.44 357 VAL A O 1
ATOM 2906 N N . LEU A 1 358 ? -11.931 -20.185 80.411 1.00 90.56 358 LEU A N 1
ATOM 2907 C CA . LEU A 1 358 ? -10.617 -19.984 81.032 1.00 90.56 358 LEU A CA 1
ATOM 2908 C C . LEU A 1 358 ? -10.725 -19.535 82.493 1.00 90.56 358 LEU A C 1
ATOM 2910 O O . LEU A 1 358 ? -9.950 -20.000 83.322 1.00 90.56 358 LEU A O 1
ATOM 2914 N N . LEU A 1 359 ? -11.692 -18.681 82.830 1.00 91.00 359 LEU A N 1
ATOM 2915 C CA . LEU A 1 359 ? -11.975 -18.275 84.208 1.00 91.00 359 LEU A CA 1
ATOM 2916 C C . LEU A 1 359 ? -12.448 -19.451 85.059 1.00 91.00 359 LEU A C 1
ATOM 2918 O O . LEU A 1 359 ? -11.973 -19.614 86.176 1.00 91.00 359 LEU A O 1
ATOM 2922 N N . VAL A 1 360 ? -13.346 -20.286 84.534 1.00 87.88 360 VAL A N 1
ATOM 2923 C CA . VAL A 1 360 ? -13.839 -21.490 85.216 1.00 87.88 360 VAL A CA 1
ATOM 2924 C C . VAL A 1 360 ? -12.715 -22.509 85.383 1.00 87.88 360 VAL A C 1
ATOM 2926 O O . VAL A 1 360 ? -12.525 -23.022 86.479 1.00 87.88 360 VAL A O 1
ATOM 2929 N N . ALA A 1 361 ? -11.924 -22.764 84.341 1.00 86.75 361 ALA A N 1
ATOM 2930 C CA . ALA A 1 361 ? -10.760 -23.640 84.417 1.00 86.75 361 ALA A CA 1
ATOM 2931 C C . ALA A 1 361 ? -9.711 -23.101 85.402 1.00 86.75 361 ALA A C 1
ATOM 2933 O O . ALA A 1 361 ? -9.170 -23.866 86.193 1.00 86.75 361 ALA A O 1
ATOM 2934 N N . GLY A 1 362 ? -9.474 -21.787 85.407 1.00 86.38 362 GLY A N 1
ATOM 2935 C CA . GLY A 1 362 ? -8.611 -21.106 86.368 1.00 86.38 362 GLY A CA 1
ATOM 2936 C C . GLY A 1 362 ? -9.142 -21.181 87.799 1.00 86.38 362 GLY A C 1
ATOM 2937 O O . GLY A 1 362 ? -8.358 -21.400 88.710 1.00 86.38 362 GLY A O 1
ATOM 2938 N N . LEU A 1 363 ? -10.457 -21.077 88.007 1.00 84.06 363 LEU A N 1
ATOM 2939 C CA . LEU A 1 363 ? -11.118 -21.268 89.303 1.00 84.06 363 LEU A CA 1
ATOM 2940 C C . LEU A 1 363 ? -11.038 -22.716 89.783 1.00 84.06 363 LEU A C 1
ATOM 2942 O O . LEU A 1 363 ? -10.799 -22.937 90.962 1.00 84.06 363 LEU A O 1
ATOM 2946 N N . ILE A 1 364 ? -11.210 -23.696 88.893 1.00 83.38 364 ILE A N 1
ATOM 2947 C CA . ILE A 1 364 ? -11.062 -25.124 89.210 1.00 83.38 364 ILE A CA 1
ATOM 2948 C C . ILE A 1 364 ? -9.602 -25.433 89.546 1.00 83.38 364 ILE A C 1
ATOM 2950 O O . ILE A 1 364 ? -9.335 -26.081 90.553 1.00 83.38 364 ILE A O 1
ATOM 2954 N N . ALA A 1 365 ? -8.655 -24.937 88.747 1.00 79.56 365 ALA A N 1
ATOM 2955 C CA . ALA A 1 365 ? -7.230 -25.071 89.020 1.00 79.56 365 ALA A CA 1
ATOM 2956 C C . AL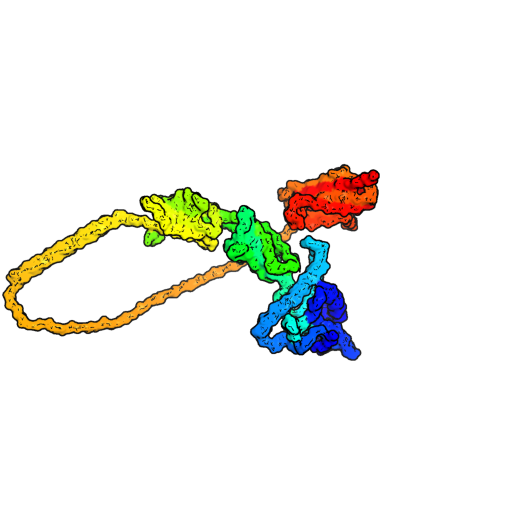A A 1 365 ? -6.852 -24.379 90.335 1.00 79.56 365 ALA A C 1
ATOM 2958 O O . ALA A 1 365 ? -6.175 -24.984 91.154 1.00 79.56 365 ALA A O 1
ATOM 2959 N N . TYR A 1 366 ? -7.340 -23.160 90.581 1.00 77.19 366 TYR A N 1
ATOM 2960 C CA . TYR A 1 366 ? -7.160 -22.446 91.845 1.00 77.19 366 TYR A CA 1
ATOM 2961 C C . TYR A 1 366 ? -7.770 -23.213 93.014 1.00 77.19 366 TYR A C 1
ATOM 2963 O O . TYR A 1 366 ? -7.136 -23.314 94.049 1.00 77.19 366 TYR A O 1
ATOM 2971 N N . TYR A 1 367 ? -8.963 -23.786 92.863 1.00 76.25 367 TYR A N 1
ATOM 2972 C CA . TYR A 1 367 ? -9.597 -24.597 93.898 1.00 76.25 367 TYR A CA 1
ATOM 2973 C C . TYR A 1 367 ? -8.754 -25.831 94.226 1.00 76.25 367 TYR A C 1
ATOM 2975 O O . TYR A 1 367 ? -8.502 -26.092 95.395 1.00 76.25 367 TYR A O 1
ATOM 2983 N N . TYR A 1 368 ? -8.246 -26.537 93.213 1.00 70.88 368 TYR A N 1
ATOM 2984 C CA . TYR A 1 368 ? -7.355 -27.680 93.416 1.00 70.88 368 TYR A CA 1
ATOM 2985 C C . TYR A 1 368 ? -6.013 -27.279 94.046 1.00 70.88 368 TYR A C 1
ATOM 2987 O O . TYR A 1 368 ? -5.589 -27.911 95.007 1.00 70.88 368 TYR A O 1
ATOM 2995 N N . PHE A 1 369 ? -5.388 -26.194 93.582 1.00 63.44 369 PHE A N 1
ATOM 2996 C CA . PHE A 1 369 ? -4.129 -25.684 94.140 1.00 63.44 369 PHE A CA 1
ATOM 2997 C C . PHE A 1 369 ? -4.284 -25.020 95.519 1.00 63.44 369 PHE A C 1
ATOM 2999 O O . PHE A 1 369 ? -3.330 -24.975 96.287 1.00 63.44 369 PHE A O 1
ATOM 3006 N N . ALA A 1 370 ? -5.457 -24.479 95.855 1.00 57.28 370 ALA A N 1
ATOM 3007 C CA . ALA A 1 370 ? -5.729 -23.867 97.157 1.00 57.28 370 ALA A CA 1
ATOM 3008 C C . ALA A 1 370 ? -6.139 -24.900 98.217 1.00 57.28 370 ALA A C 1
ATOM 3010 O O . ALA A 1 370 ? -6.016 -24.613 99.408 1.00 57.28 370 ALA A O 1
ATOM 3011 N N . TYR A 1 371 ? -6.638 -26.072 97.804 1.00 53.16 371 TYR A N 1
ATOM 3012 C CA . TYR A 1 371 ? -7.047 -27.137 98.724 1.00 53.16 371 TYR A CA 1
ATOM 3013 C C . TYR A 1 371 ? -5.928 -28.136 99.025 1.00 53.16 371 TYR A C 1
ATOM 3015 O O . TYR A 1 371 ? -5.862 -28.641 100.142 1.00 53.16 371 TYR A O 1
ATOM 3023 N N . ASP A 1 372 ? -5.009 -28.349 98.087 1.00 49.72 372 ASP A N 1
ATOM 3024 C CA . ASP A 1 372 ? -3.799 -29.131 98.306 1.00 49.72 372 ASP A CA 1
ATOM 3025 C C . ASP A 1 372 ? -2.595 -28.346 97.787 1.00 49.72 372 ASP A C 1
ATOM 3027 O O . ASP A 1 372 ? -2.308 -28.368 96.598 1.00 49.72 372 ASP A O 1
ATOM 3031 N N . GLU A 1 373 ? -1.887 -27.655 98.689 1.00 39.75 373 GLU A N 1
ATOM 3032 C CA . GLU A 1 373 ? -0.442 -27.865 98.838 1.00 39.75 373 GLU A CA 1
ATOM 3033 C C . GLU A 1 373 ? 0.176 -27.087 100.015 1.00 39.75 373 GLU A C 1
ATOM 3035 O O . GLU A 1 373 ? 0.035 -25.876 100.195 1.00 39.75 373 GLU A O 1
ATOM 3040 N N . LYS A 1 374 ? 0.923 -27.845 100.824 1.00 40.00 374 LYS A N 1
ATOM 3041 C CA . LYS A 1 374 ? 1.969 -27.360 101.729 1.00 40.00 374 LYS A CA 1
ATOM 3042 C C . LYS A 1 374 ? 3.149 -26.828 100.902 1.00 40.00 374 LYS A C 1
ATOM 3044 O O . LYS A 1 374 ? 3.388 -27.324 99.805 1.00 40.00 374 LYS A O 1
ATOM 3049 N N . PRO A 1 375 ? 3.938 -25.882 101.440 1.00 38.34 375 PRO A N 1
ATOM 3050 C CA . PRO A 1 375 ? 5.024 -25.255 100.699 1.00 38.34 375 PRO A CA 1
ATOM 3051 C C . PRO A 1 375 ? 6.129 -26.273 100.404 1.00 38.34 375 PRO A C 1
ATOM 3053 O O . PRO A 1 375 ? 6.661 -26.898 101.323 1.00 38.34 375 PRO A O 1
ATOM 3056 N N . LEU A 1 376 ? 6.506 -26.402 99.132 1.00 36.38 376 LEU A N 1
ATOM 3057 C CA . LEU A 1 376 ? 7.725 -27.090 98.724 1.00 36.38 376 LEU A CA 1
ATOM 3058 C C . LEU A 1 376 ? 8.740 -26.113 98.139 1.00 36.38 376 LEU A C 1
ATOM 3060 O O . LEU A 1 376 ? 8.429 -25.091 97.531 1.00 36.38 376 LEU A O 1
ATOM 3064 N N . SER A 1 377 ? 9.979 -26.444 98.467 1.00 38.69 377 SER A N 1
ATOM 3065 C CA . SER A 1 377 ? 11.166 -25.614 98.508 1.00 38.69 377 SER A CA 1
ATOM 3066 C C . SER A 1 377 ? 11.684 -25.167 97.147 1.00 38.69 377 SER A C 1
ATOM 3068 O O . SER A 1 377 ? 11.678 -25.927 96.181 1.00 38.69 377 SER A O 1
ATOM 3070 N N . GLN A 1 378 ? 12.300 -23.982 97.159 1.00 44.66 378 GLN A N 1
ATOM 3071 C CA . GLN A 1 378 ? 13.394 -23.592 96.273 1.00 44.66 378 GLN A CA 1
ATOM 3072 C C . GLN A 1 378 ? 14.361 -24.762 96.062 1.00 44.66 378 GLN A C 1
ATOM 3074 O O . GLN A 1 378 ? 15.086 -25.114 96.989 1.00 44.66 378 GLN A O 1
ATOM 3079 N N . ASN A 1 379 ? 14.373 -25.349 94.865 1.00 41.66 379 ASN A N 1
ATOM 3080 C CA . ASN A 1 379 ? 15.584 -25.682 94.112 1.00 41.66 379 ASN A CA 1
ATOM 3081 C C . ASN A 1 379 ? 15.227 -26.412 92.806 1.00 41.66 379 ASN A C 1
ATOM 3083 O O . ASN A 1 379 ? 14.527 -27.414 92.822 1.00 41.66 379 ASN A O 1
ATOM 3087 N N . GLN A 1 380 ? 15.837 -25.934 91.714 1.00 34.47 380 GLN A N 1
ATOM 3088 C CA . GLN A 1 380 ? 15.947 -26.550 90.382 1.00 34.47 380 GLN A CA 1
ATOM 3089 C C . GLN A 1 380 ? 14.749 -26.389 89.424 1.00 34.47 380 GLN A C 1
ATOM 3091 O O . GLN A 1 380 ? 13.806 -27.164 89.445 1.00 34.47 380 GLN A O 1
ATOM 3096 N N . LEU A 1 381 ? 14.858 -25.465 88.461 1.00 34.06 381 LEU A N 1
ATOM 3097 C CA . LEU A 1 381 ? 15.322 -25.835 87.115 1.00 34.06 381 LEU A CA 1
ATOM 3098 C C . LEU A 1 381 ? 15.622 -24.580 86.274 1.00 34.06 381 LEU A C 1
ATOM 3100 O O . LEU A 1 381 ? 14.732 -23.866 85.818 1.00 34.06 381 LEU A O 1
ATOM 3104 N N . ASN A 1 382 ? 16.914 -24.338 86.062 1.00 35.38 382 ASN A N 1
ATOM 3105 C CA . ASN A 1 382 ? 17.422 -23.473 85.008 1.00 35.38 382 ASN A CA 1
ATOM 3106 C C . ASN A 1 382 ? 17.466 -24.250 83.683 1.00 35.38 382 ASN A C 1
ATOM 3108 O O . ASN A 1 382 ? 17.892 -25.399 83.661 1.00 35.38 382 ASN A O 1
ATOM 3112 N N . ALA A 1 383 ? 17.132 -23.534 82.608 1.00 35.06 383 ALA A N 1
ATOM 3113 C CA . ALA A 1 383 ? 17.748 -23.576 81.279 1.00 35.06 383 ALA A CA 1
ATOM 3114 C C . ALA A 1 383 ? 17.844 -24.912 80.513 1.00 35.06 383 ALA A C 1
ATOM 3116 O O . ALA A 1 383 ? 18.659 -25.769 80.829 1.00 35.06 383 ALA A O 1
ATOM 3117 N N . SER A 1 384 ? 17.175 -24.973 79.355 1.00 34.00 384 SER A N 1
ATOM 3118 C CA . SER A 1 384 ? 17.721 -25.597 78.135 1.00 34.00 384 SER A CA 1
ATOM 3119 C C . SER A 1 384 ? 16.859 -25.192 76.923 1.00 34.00 384 SER A C 1
ATOM 3121 O O . SER A 1 384 ? 15.676 -25.498 76.892 1.00 34.00 384 SER A O 1
ATOM 3123 N N . VAL A 1 385 ? 17.275 -24.243 76.075 1.00 35.38 385 VAL A N 1
ATOM 3124 C CA . VAL A 1 385 ? 18.147 -24.381 74.882 1.00 35.38 385 VAL A CA 1
ATOM 3125 C C . VAL A 1 385 ? 17.341 -24.502 73.578 1.00 35.38 385 VAL A C 1
ATOM 3127 O O . VAL A 1 385 ? 16.693 -25.494 73.283 1.00 35.38 385 VAL A O 1
ATOM 3130 N N . ARG A 1 386 ? 17.450 -23.417 72.802 1.00 33.44 386 ARG A N 1
ATOM 3131 C CA . ARG A 1 386 ? 17.703 -23.326 71.352 1.00 33.44 386 ARG A CA 1
ATOM 3132 C C . ARG A 1 386 ? 17.406 -24.561 70.478 1.00 33.44 386 ARG A C 1
ATOM 3134 O O . ARG A 1 386 ? 18.134 -25.540 70.527 1.00 33.44 386 ARG A O 1
ATOM 3141 N N . GLY A 1 387 ? 16.604 -24.306 69.443 1.00 31.09 387 GLY A N 1
ATOM 3142 C CA . GLY A 1 387 ? 17.130 -24.247 68.072 1.00 31.09 387 GLY A CA 1
ATOM 3143 C C . GLY A 1 387 ? 16.868 -25.447 67.159 1.00 31.09 387 GLY A C 1
ATOM 3144 O O . GLY A 1 387 ? 17.335 -26.539 67.424 1.00 31.09 387 GLY A O 1
ATOM 3145 N N . HIS A 1 388 ? 16.218 -25.177 66.022 1.00 33.59 388 HIS A N 1
ATOM 3146 C CA . HIS A 1 388 ? 16.508 -25.691 64.666 1.00 33.59 388 HIS A CA 1
ATOM 3147 C C . HIS A 1 388 ? 15.511 -24.994 63.714 1.00 33.59 388 HIS A C 1
ATOM 3149 O O . HIS A 1 388 ? 14.314 -25.045 63.954 1.00 33.59 388 HIS A O 1
ATOM 3155 N N . LYS A 1 389 ? 15.884 -24.099 62.785 1.00 32.81 389 LYS A N 1
ATOM 3156 C CA . LYS A 1 389 ? 16.672 -24.231 61.538 1.00 32.81 389 LYS A CA 1
ATOM 3157 C C . LYS A 1 389 ? 16.194 -25.358 60.607 1.00 32.81 389 LYS A C 1
ATOM 3159 O O . LYS A 1 389 ? 16.546 -26.506 60.841 1.00 32.81 389 LYS A O 1
ATOM 3164 N N . ASN A 1 390 ? 15.544 -24.951 59.506 1.00 31.16 390 ASN A N 1
ATOM 3165 C CA . ASN A 1 390 ? 15.877 -25.230 58.092 1.00 31.16 390 ASN A CA 1
ATOM 3166 C C . ASN A 1 390 ? 14.752 -25.773 57.186 1.00 31.16 390 ASN A C 1
ATOM 3168 O O . ASN A 1 390 ? 14.077 -26.733 57.525 1.00 31.16 390 ASN A O 1
ATOM 3172 N N . ARG A 1 391 ? 14.808 -25.239 55.949 1.00 30.16 391 ARG A N 1
ATOM 3173 C CA . ARG A 1 391 ? 14.512 -25.840 54.627 1.00 30.16 391 ARG A CA 1
ATOM 3174 C C . ARG A 1 391 ? 13.040 -25.930 54.189 1.00 30.16 391 ARG A C 1
ATOM 3176 O O . ARG A 1 391 ? 12.225 -26.530 54.863 1.00 30.16 391 ARG A O 1
ATOM 3183 N N . LEU A 1 392 ? 12.658 -25.171 53.149 1.00 32.69 392 LEU A N 1
ATOM 3184 C CA . LEU A 1 392 ? 12.780 -25.419 51.686 1.00 32.69 392 LEU A CA 1
ATOM 3185 C C . LEU A 1 392 ? 11.639 -26.313 51.188 1.00 32.69 392 LEU A C 1
ATOM 3187 O O . LEU A 1 392 ? 11.529 -27.442 51.654 1.00 32.69 392 LEU A O 1
ATOM 3191 N N . SER A 1 393 ? 10.859 -25.828 50.217 1.00 32.88 393 SER A N 1
ATOM 3192 C CA . SER A 1 393 ? 10.625 -26.455 48.897 1.00 32.88 393 SER A CA 1
ATOM 3193 C C . SER A 1 393 ? 9.480 -25.744 48.166 1.00 32.88 393 SER A C 1
ATOM 3195 O O . SER A 1 393 ? 8.450 -25.444 48.764 1.00 32.88 393 SER A O 1
ATOM 3197 N N . ALA A 1 394 ? 9.694 -25.490 46.873 1.00 37.12 394 ALA A N 1
ATOM 3198 C CA . ALA A 1 394 ? 8.672 -25.150 45.883 1.00 37.12 394 ALA A CA 1
ATOM 3199 C C . ALA A 1 394 ? 7.701 -26.331 45.657 1.00 37.12 394 ALA A C 1
ATOM 3201 O O . ALA A 1 394 ? 7.917 -27.414 46.212 1.00 37.12 394 ALA A O 1
ATOM 3202 N N . PRO A 1 395 ? 6.663 -26.156 44.820 1.00 46.06 395 PRO A N 1
ATOM 3203 C CA . PRO A 1 395 ? 6.802 -26.774 43.498 1.00 46.06 395 PRO A CA 1
ATOM 3204 C C . PRO A 1 395 ? 6.165 -26.013 42.318 1.00 46.06 395 PRO A C 1
ATOM 3206 O O . PRO A 1 395 ? 5.380 -25.079 42.475 1.00 46.06 395 PRO A O 1
ATOM 3209 N N . ASP A 1 396 ? 6.566 -26.501 41.144 1.00 35.44 396 ASP A N 1
ATOM 3210 C CA . ASP A 1 396 ? 6.172 -26.212 39.764 1.00 35.44 396 ASP A CA 1
ATOM 3211 C C . ASP A 1 396 ? 4.667 -26.276 39.451 1.00 35.44 396 ASP A C 1
ATOM 3213 O O . ASP A 1 396 ? 3.901 -26.975 40.113 1.00 35.44 396 ASP A O 1
ATOM 3217 N N . SER A 1 397 ? 4.274 -25.692 38.311 1.00 34.41 397 SER A N 1
ATOM 3218 C CA . SER A 1 397 ? 3.480 -26.434 37.312 1.00 34.41 397 SER A CA 1
ATOM 3219 C C . SER A 1 397 ? 3.505 -25.802 35.909 1.00 34.41 397 SER A C 1
ATOM 3221 O O . SER A 1 397 ? 3.472 -24.587 35.734 1.00 34.41 397 SER A O 1
ATOM 3223 N N . LEU A 1 398 ? 3.595 -26.708 34.930 1.00 35.09 398 LEU A N 1
ATOM 3224 C CA . LEU A 1 398 ? 3.571 -26.583 33.468 1.00 35.09 398 LEU A CA 1
ATOM 3225 C C . LEU A 1 398 ? 2.139 -26.570 32.891 1.00 35.09 398 LEU A C 1
ATOM 3227 O O . LEU A 1 398 ? 1.227 -27.073 33.545 1.00 35.09 398 LEU A O 1
ATOM 3231 N N . ASN A 1 399 ? 2.005 -26.100 31.635 1.00 32.41 399 ASN A N 1
ATOM 3232 C CA . ASN A 1 399 ? 1.240 -26.651 30.475 1.00 32.41 399 ASN A CA 1
ATOM 3233 C C . ASN A 1 399 ? 0.822 -25.478 29.547 1.00 32.41 399 ASN A C 1
ATOM 3235 O O . ASN A 1 399 ? 0.239 -24.521 30.036 1.00 32.41 399 ASN A O 1
ATOM 3239 N N . ALA A 1 400 ? 1.220 -25.333 28.274 1.00 31.31 400 ALA A N 1
ATOM 3240 C CA . ALA A 1 400 ? 1.175 -26.172 27.061 1.00 31.31 400 ALA A CA 1
ATOM 3241 C C . ALA A 1 400 ? -0.167 -26.131 26.282 1.00 31.31 400 ALA A C 1
ATOM 3243 O O . ALA A 1 400 ? -1.222 -26.354 26.864 1.00 31.31 400 ALA A O 1
ATOM 3244 N N . VAL A 1 401 ? -0.028 -25.996 24.946 1.00 31.55 401 VAL A N 1
ATOM 3245 C CA . VAL A 1 401 ? -0.894 -26.468 23.830 1.00 31.55 401 VAL A CA 1
ATOM 3246 C C . VAL A 1 401 ? -1.665 -25.406 23.001 1.00 31.55 401 VAL A C 1
ATOM 3248 O O . VAL A 1 401 ? -2.541 -24.706 23.496 1.00 31.55 401 VAL A O 1
ATOM 3251 N N . ALA A 1 402 ? -1.332 -25.364 21.698 1.00 35.78 402 ALA A N 1
ATOM 3252 C CA . ALA A 1 402 ? -2.099 -24.831 20.552 1.00 35.78 402 ALA A CA 1
ATOM 3253 C C . ALA A 1 402 ? -2.995 -25.941 19.940 1.00 35.78 402 ALA A C 1
ATOM 3255 O O . ALA A 1 402 ? -2.763 -27.105 20.274 1.00 35.78 402 ALA A O 1
ATOM 3256 N N . PRO A 1 403 ? -3.959 -25.672 19.027 1.00 44.78 403 PRO A N 1
ATOM 3257 C CA . PRO A 1 403 ? -3.618 -25.780 17.591 1.00 44.78 403 PRO A CA 1
ATOM 3258 C C . PRO A 1 403 ? -4.479 -24.969 16.577 1.00 44.78 403 PRO A C 1
ATOM 3260 O O . PRO A 1 403 ? -5.645 -24.670 16.802 1.00 44.78 403 PRO A O 1
ATOM 3263 N N . ASP A 1 404 ? -3.831 -24.643 15.452 1.00 31.03 404 ASP A N 1
ATOM 3264 C CA . ASP A 1 404 ? -4.171 -24.855 14.023 1.00 31.03 404 ASP A CA 1
ATOM 3265 C C . ASP A 1 404 ? -5.637 -25.003 13.521 1.00 31.03 404 ASP A C 1
ATOM 3267 O O . ASP A 1 404 ? -6.395 -25.823 14.035 1.00 31.03 404 ASP A O 1
ATOM 3271 N N . SER A 1 405 ? -5.987 -24.327 12.407 1.00 31.61 405 SER A N 1
ATOM 3272 C CA . SER A 1 405 ? -6.568 -24.972 11.201 1.00 31.61 405 SER A CA 1
ATOM 3273 C C . SER A 1 405 ? -6.796 -24.018 10.002 1.00 31.61 405 SER A C 1
ATOM 3275 O O . SER A 1 405 ? -7.177 -22.857 10.118 1.00 31.61 405 SER A O 1
ATOM 3277 N N . THR A 1 406 ? -6.543 -24.609 8.836 1.00 32.06 406 THR A N 1
ATOM 3278 C CA . THR A 1 406 ? -6.622 -24.257 7.403 1.00 32.06 406 THR A CA 1
ATOM 3279 C C . THR A 1 406 ? -8.016 -24.038 6.764 1.00 32.06 406 THR A C 1
ATOM 3281 O O . THR A 1 406 ? -8.976 -24.644 7.224 1.00 32.06 406 THR A O 1
ATOM 3284 N N . ALA A 1 407 ? -8.042 -23.371 5.582 1.00 31.22 407 ALA A N 1
ATOM 3285 C CA . ALA A 1 407 ? -8.626 -23.829 4.279 1.00 31.22 407 ALA A CA 1
ATOM 3286 C C . ALA A 1 407 ? -9.578 -22.872 3.482 1.00 31.22 407 ALA A C 1
ATOM 3288 O O . ALA A 1 407 ? -10.749 -22.724 3.799 1.00 31.22 407 ALA A O 1
ATOM 3289 N N . VAL A 1 408 ? -9.024 -22.267 2.414 1.00 29.33 408 VAL A N 1
ATOM 3290 C CA . VAL A 1 408 ? -9.370 -22.202 0.954 1.00 29.33 408 VAL A CA 1
ATOM 3291 C C . VAL A 1 408 ? -10.817 -22.357 0.380 1.00 29.33 408 VAL A C 1
ATOM 3293 O O . VAL A 1 408 ? -11.495 -23.338 0.665 1.00 29.33 408 VAL A O 1
ATOM 3296 N N . SER A 1 409 ? -11.088 -21.509 -0.653 1.00 30.91 409 SER A N 1
ATOM 3297 C CA . SER A 1 409 ? -11.895 -21.638 -1.923 1.00 30.91 409 SER A CA 1
ATOM 3298 C C . SER A 1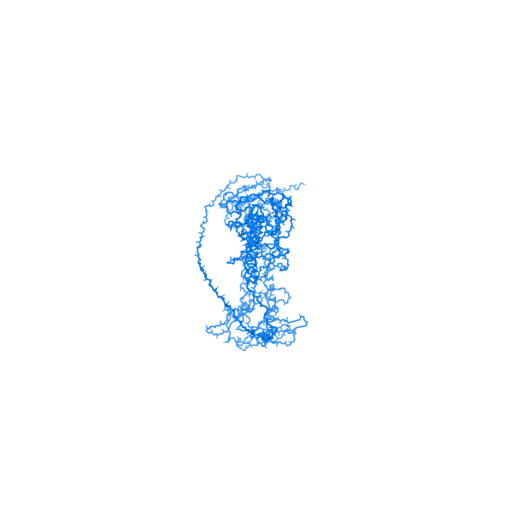 409 ? -13.298 -20.988 -2.023 1.00 30.91 409 SER A C 1
ATOM 3300 O O . SER A 1 409 ? -13.949 -20.872 -0.990 1.00 30.91 409 SER A O 1
ATOM 3302 N N . PRO A 1 410 ? -13.861 -20.703 -3.237 1.00 43.38 410 PRO A N 1
ATOM 3303 C CA . PRO A 1 410 ? -13.281 -20.468 -4.583 1.00 43.38 410 PRO A CA 1
ATOM 3304 C C . PRO A 1 410 ? -13.863 -19.248 -5.372 1.00 43.38 410 PRO A C 1
ATOM 3306 O O . PRO A 1 410 ? -14.807 -18.587 -4.949 1.00 43.38 410 PRO A O 1
ATOM 3309 N N . ASP A 1 411 ? -13.272 -19.021 -6.556 1.00 33.25 411 ASP A N 1
ATOM 3310 C CA . ASP A 1 411 ? -13.637 -18.145 -7.690 1.00 33.25 411 ASP A CA 1
ATOM 3311 C C . ASP A 1 411 ? -15.091 -18.242 -8.204 1.00 33.25 411 ASP A C 1
ATOM 3313 O O . ASP A 1 411 ? -15.613 -19.338 -8.414 1.00 33.25 411 ASP A O 1
ATOM 3317 N N . THR A 1 412 ? -15.645 -17.096 -8.624 1.00 33.16 412 THR A N 1
ATOM 3318 C CA . THR A 1 412 ? -16.722 -17.003 -9.632 1.00 33.16 412 THR A CA 1
ATOM 3319 C C . THR A 1 412 ? -16.464 -15.830 -10.582 1.00 33.16 412 THR A C 1
ATOM 3321 O O . THR A 1 412 ? -16.484 -14.670 -10.176 1.00 33.16 412 THR A O 1
ATOM 3324 N N . ARG A 1 413 ? -16.234 -16.145 -11.865 1.00 33.66 413 ARG A N 1
ATOM 3325 C CA . ARG A 1 413 ? -16.305 -15.216 -13.004 1.00 33.66 413 ARG A CA 1
ATOM 3326 C C . ARG A 1 413 ? -17.772 -15.050 -13.401 1.00 33.66 413 ARG A C 1
ATOM 3328 O O . ARG A 1 413 ? -18.402 -16.043 -13.750 1.00 33.66 413 ARG A O 1
ATOM 3335 N N . ASN A 1 414 ? -18.275 -13.820 -13.383 1.00 34.00 414 ASN A N 1
ATOM 3336 C CA . ASN A 1 414 ? -19.582 -13.482 -13.939 1.00 34.00 414 ASN A CA 1
ATOM 3337 C C . ASN A 1 414 ? -19.445 -13.153 -15.430 1.00 34.00 414 ASN A C 1
ATOM 3339 O O . ASN A 1 414 ? -18.591 -12.359 -15.827 1.00 34.00 414 ASN A O 1
ATOM 3343 N N . GLU A 1 415 ? -20.285 -13.797 -16.234 1.00 39.16 415 GLU A N 1
ATOM 3344 C CA . GLU A 1 415 ? -20.560 -13.458 -17.627 1.00 39.16 415 GLU A CA 1
ATOM 3345 C C . GLU A 1 415 ? -21.260 -12.088 -17.679 1.00 39.16 415 GLU A C 1
ATOM 3347 O O . GLU A 1 415 ? -22.106 -11.790 -16.834 1.00 39.16 415 GLU A O 1
ATOM 3352 N N . ALA A 1 416 ? -20.866 -11.232 -18.627 1.00 41.53 416 ALA A N 1
ATOM 3353 C CA . ALA A 1 416 ? -21.454 -9.908 -18.804 1.00 41.53 416 ALA A CA 1
ATOM 3354 C C . ALA A 1 416 ? -22.939 -10.040 -19.181 1.00 41.53 416 ALA A C 1
ATOM 3356 O O . ALA A 1 416 ? -23.285 -10.784 -20.101 1.00 41.53 416 ALA A O 1
ATOM 3357 N N . GLY A 1 417 ? -23.803 -9.347 -18.437 1.00 47.75 417 GLY A N 1
ATOM 3358 C CA . GLY A 1 417 ? -25.230 -9.256 -18.731 1.00 47.75 417 GLY A CA 1
ATOM 3359 C C . GLY A 1 417 ? -25.506 -8.559 -20.073 1.00 47.75 417 GLY A C 1
ATOM 3360 O O . GLY A 1 417 ? -24.604 -7.955 -20.654 1.00 47.75 417 GLY A O 1
ATOM 3361 N N . PRO A 1 418 ? -26.740 -8.660 -20.590 1.00 47.66 418 PRO A N 1
ATOM 3362 C CA . PRO A 1 418 ? -27.132 -8.052 -21.859 1.00 47.66 418 PRO A CA 1
ATOM 3363 C C . PRO A 1 418 ? -27.024 -6.520 -21.809 1.00 47.66 418 PRO A C 1
ATOM 3365 O O . PRO A 1 418 ? -27.560 -5.892 -20.899 1.00 47.66 418 PRO A O 1
ATOM 3368 N N . GLU A 1 419 ? -26.362 -5.924 -22.803 1.00 59.44 419 GLU A N 1
ATOM 3369 C CA . GLU A 1 419 ? -26.320 -4.468 -22.982 1.00 59.44 419 GLU A CA 1
ATOM 3370 C C . GLU A 1 419 ? -27.718 -3.940 -23.334 1.00 59.44 419 GLU A C 1
ATOM 3372 O O . GLU A 1 419 ? -28.394 -4.454 -24.231 1.00 59.44 419 GLU A O 1
ATOM 3377 N N . ILE A 1 420 ? -28.163 -2.912 -22.610 1.00 67.25 420 ILE A N 1
ATOM 3378 C CA . ILE A 1 420 ? -29.420 -2.210 -22.880 1.00 67.25 420 ILE A CA 1
ATOM 3379 C C . ILE A 1 420 ? -29.065 -0.892 -23.573 1.00 67.25 420 ILE A C 1
ATOM 3381 O O . ILE A 1 420 ? -28.367 -0.052 -22.999 1.00 67.25 420 ILE A O 1
ATOM 3385 N N . HIS A 1 421 ? -29.536 -0.733 -24.812 1.00 72.62 421 HIS A N 1
ATOM 3386 C CA . HIS A 1 421 ? -29.344 0.473 -25.615 1.00 72.62 421 HIS A CA 1
ATOM 3387 C C . HIS A 1 421 ? -30.578 1.371 -25.522 1.00 72.62 421 HIS A C 1
ATOM 3389 O O . HIS A 1 421 ? -31.660 0.979 -25.966 1.00 72.62 421 HIS A O 1
ATOM 3395 N N . ASP A 1 422 ? -30.399 2.577 -24.986 1.00 77.19 422 ASP A N 1
ATOM 3396 C CA . ASP A 1 422 ? -31.431 3.613 -24.968 1.00 77.19 422 ASP A CA 1
ATOM 3397 C C . ASP A 1 422 ? -31.117 4.669 -26.036 1.00 77.19 422 ASP A C 1
ATOM 3399 O O . ASP A 1 422 ? -30.166 5.452 -25.926 1.00 77.19 422 ASP A O 1
ATOM 3403 N N . ASP A 1 423 ? -31.943 4.680 -27.081 1.00 74.44 423 ASP A N 1
ATOM 3404 C CA . ASP A 1 423 ? -31.822 5.590 -28.214 1.00 74.44 423 ASP A CA 1
ATOM 3405 C C . ASP A 1 423 ? -32.657 6.846 -28.005 1.00 74.44 423 ASP A C 1
ATOM 3407 O O . ASP A 1 423 ? -33.889 6.797 -27.935 1.00 74.44 423 ASP A O 1
ATOM 3411 N N . ILE A 1 424 ? -31.987 7.995 -27.947 1.00 80.75 424 ILE A N 1
ATOM 3412 C CA . ILE A 1 424 ? -32.641 9.278 -27.705 1.00 80.75 424 ILE A CA 1
ATOM 3413 C C . ILE A 1 424 ? -32.824 10.025 -29.026 1.00 80.75 424 ILE A C 1
ATOM 3415 O O . ILE A 1 424 ? -31.904 10.133 -29.836 1.00 80.75 424 ILE A O 1
ATOM 3419 N N . ALA A 1 425 ? -34.027 10.562 -29.246 1.00 78.44 425 ALA A N 1
ATOM 3420 C CA . ALA A 1 425 ? -34.336 11.354 -30.433 1.00 78.44 425 ALA A CA 1
ATOM 3421 C C . ALA A 1 425 ? -33.431 12.598 -30.554 1.00 78.44 425 ALA A C 1
ATOM 3423 O O . ALA A 1 425 ? -33.012 13.179 -29.547 1.00 78.44 425 ALA A O 1
ATOM 3424 N N . LEU A 1 426 ? -33.187 13.027 -31.800 1.00 80.88 426 LEU A N 1
ATOM 3425 C CA . LEU A 1 426 ? -32.372 14.197 -32.144 1.00 80.88 426 LEU A CA 1
ATOM 3426 C C . LEU A 1 426 ? -32.728 15.404 -31.267 1.00 80.88 426 LEU A C 1
ATOM 3428 O O . LEU A 1 426 ? -33.846 15.924 -31.313 1.00 80.88 426 LEU A O 1
ATOM 3432 N N . SER A 1 427 ? -31.754 15.852 -30.480 1.00 79.31 427 SER A N 1
ATOM 3433 C CA . SER A 1 427 ? -31.909 16.971 -29.560 1.00 79.31 427 SER A CA 1
ATOM 3434 C C . SER A 1 427 ? -31.333 18.247 -30.166 1.00 79.31 427 SER A C 1
ATOM 3436 O O . SER A 1 427 ? -30.289 18.243 -30.821 1.00 79.31 427 SER A O 1
ATOM 3438 N N . GLN A 1 428 ? -32.001 19.378 -29.930 1.00 76.56 428 GLN A N 1
ATOM 3439 C CA . GLN A 1 428 ? -31.408 20.673 -30.252 1.00 76.56 428 GLN A CA 1
ATOM 3440 C C . GLN A 1 428 ? -30.204 20.927 -29.341 1.00 76.56 428 GLN A C 1
ATOM 3442 O O . GLN A 1 428 ? -30.192 20.573 -28.158 1.00 76.56 428 GLN A O 1
ATOM 3447 N N . CYS A 1 429 ? -29.181 21.556 -29.902 1.00 77.44 429 CYS A N 1
ATOM 3448 C CA . CYS A 1 429 ? -28.003 21.957 -29.161 1.00 77.44 429 CYS A CA 1
ATOM 3449 C C . CYS A 1 429 ? -28.354 22.927 -27.996 1.00 77.44 429 CYS A C 1
ATOM 3451 O O . CYS A 1 429 ? -29.356 23.644 -28.039 1.00 77.44 429 CYS A O 1
ATOM 3453 N N . ASN A 1 430 ? -27.541 22.921 -26.930 1.00 84.81 430 ASN A N 1
ATOM 3454 C CA . ASN A 1 430 ? -27.822 23.359 -25.543 1.00 84.81 430 ASN A CA 1
ATOM 3455 C C . ASN A 1 430 ? -28.633 22.374 -24.683 1.00 84.81 430 ASN A C 1
ATOM 3457 O O . ASN A 1 430 ? -28.920 22.691 -23.519 1.00 84.81 430 ASN A O 1
ATOM 3461 N N . GLY A 1 431 ? -28.968 21.203 -25.226 1.00 84.06 431 GLY A N 1
ATOM 3462 C CA . GLY A 1 431 ? -29.513 20.065 -24.491 1.00 84.06 431 GLY A CA 1
ATOM 3463 C C . GLY A 1 431 ? -28.440 19.229 -23.785 1.00 84.06 431 GLY A C 1
ATOM 3464 O O . GLY A 1 431 ? -27.237 19.418 -23.977 1.00 84.06 431 GLY A O 1
ATOM 3465 N N . GLY A 1 432 ? -28.893 18.290 -22.962 1.00 86.94 432 GLY A N 1
ATOM 3466 C CA . GLY A 1 432 ? -28.052 17.378 -22.196 1.00 86.94 432 GLY A CA 1
ATOM 3467 C C . GLY A 1 432 ? -28.810 16.107 -21.840 1.00 86.94 432 GLY A C 1
ATOM 3468 O O . GLY A 1 432 ? -30.028 16.069 -22.008 1.00 86.94 432 GLY A O 1
ATOM 3469 N N . GLN A 1 433 ? -28.087 15.091 -21.385 1.00 90.31 433 GLN A N 1
ATOM 3470 C CA . GLN A 1 433 ? -28.659 13.856 -20.848 1.00 90.31 433 GLN A CA 1
ATOM 3471 C C . GLN A 1 433 ? -28.088 13.595 -19.461 1.00 90.31 433 GLN A C 1
ATOM 3473 O O . GLN A 1 433 ? -26.981 14.045 -19.145 1.00 90.31 433 GLN A O 1
ATOM 3478 N N . ASP A 1 434 ? -28.834 12.852 -18.656 1.00 87.94 434 ASP A N 1
ATOM 3479 C CA . ASP A 1 434 ? -28.389 12.356 -17.367 1.00 87.94 434 ASP A CA 1
ATOM 3480 C C . ASP A 1 434 ? -28.718 10.869 -17.169 1.00 87.94 434 ASP A C 1
ATOM 3482 O O . ASP A 1 434 ? -29.748 10.357 -17.603 1.00 87.94 434 ASP A O 1
ATOM 3486 N N . GLY A 1 435 ? -27.807 10.165 -16.502 1.00 82.12 435 GLY A N 1
ATOM 3487 C CA . GLY A 1 435 ? -28.057 8.873 -15.877 1.00 82.12 435 GLY A CA 1
ATOM 3488 C C . GLY A 1 435 ? -28.299 9.113 -14.391 1.00 82.12 435 GLY A C 1
ATOM 3489 O O . GLY A 1 435 ? -27.500 9.787 -13.749 1.00 82.12 435 GLY A O 1
ATOM 3490 N N . GLN A 1 436 ? -29.405 8.619 -13.828 1.00 74.25 436 GLN A N 1
ATOM 3491 C CA . GLN A 1 436 ? -29.764 8.872 -12.419 1.00 74.25 436 GLN A CA 1
ATOM 3492 C C . GLN A 1 436 ? -29.967 7.606 -11.576 1.00 74.25 436 GLN A C 1
ATOM 3494 O O . GLN A 1 436 ? -30.561 7.680 -10.500 1.00 74.25 436 GLN A O 1
ATOM 3499 N N . ASP A 1 437 ? -29.503 6.440 -12.026 1.00 69.56 437 ASP A N 1
ATOM 3500 C CA . ASP A 1 437 ? -29.872 5.181 -11.377 1.00 69.56 437 ASP A CA 1
ATOM 3501 C C . ASP A 1 437 ? -28.665 4.369 -10.896 1.00 69.56 437 ASP A C 1
ATOM 3503 O O . ASP A 1 437 ? -27.908 3.844 -11.701 1.00 69.56 437 ASP A O 1
ATOM 3507 N N . TYR A 1 438 ? -28.529 4.236 -9.571 1.00 61.59 438 TYR A N 1
ATOM 3508 C CA . TYR A 1 438 ? -27.588 3.312 -8.919 1.00 61.59 438 TYR A CA 1
ATOM 3509 C C . TYR A 1 438 ? -28.123 1.874 -8.812 1.00 61.59 438 TYR A C 1
ATOM 3511 O O . TYR A 1 438 ? -27.406 0.991 -8.344 1.00 61.59 438 TYR A O 1
ATOM 3519 N N . GLN A 1 439 ? -29.404 1.635 -9.107 1.00 57.19 439 GLN A N 1
ATOM 3520 C CA . GLN A 1 439 ? -30.084 0.394 -8.722 1.00 57.19 439 GLN A CA 1
ATOM 3521 C C . GLN A 1 439 ? -29.999 -0.718 -9.768 1.00 57.19 439 GLN A C 1
ATOM 3523 O O . GLN A 1 439 ? -30.351 -1.856 -9.455 1.00 57.19 439 GLN A O 1
ATOM 3528 N N . SER A 1 440 ? -29.517 -0.431 -10.979 1.00 64.81 440 SER A N 1
ATOM 3529 C CA . SER A 1 440 ? -29.315 -1.445 -12.012 1.00 64.81 440 SER A CA 1
ATOM 3530 C C . SER A 1 440 ? -27.836 -1.848 -12.072 1.00 64.81 440 SER A C 1
ATOM 3532 O O . SER A 1 440 ? -26.987 -0.991 -12.300 1.00 64.81 440 SER A O 1
ATOM 3534 N N . PRO A 1 441 ? -27.502 -3.138 -11.880 1.00 70.44 441 PRO A N 1
ATOM 3535 C CA . PRO A 1 441 ? -26.146 -3.646 -12.083 1.00 70.44 441 PRO A CA 1
ATOM 3536 C C . PRO A 1 441 ? -25.766 -3.761 -13.571 1.00 70.44 441 PRO A C 1
ATOM 3538 O O . PRO A 1 441 ? -24.673 -4.238 -13.877 1.00 70.44 441 PRO A O 1
ATOM 3541 N N . ASP A 1 442 ? -26.656 -3.379 -14.491 1.00 80.06 442 ASP A N 1
ATOM 3542 C CA . ASP A 1 442 ? -26.462 -3.532 -15.929 1.00 80.06 442 ASP A CA 1
ATOM 3543 C C . ASP A 1 442 ? -25.733 -2.311 -16.500 1.00 80.06 442 ASP A C 1
ATOM 3545 O O . ASP A 1 442 ? -26.035 -1.166 -16.159 1.00 80.06 442 ASP A O 1
ATOM 3549 N N . ILE A 1 443 ? -24.757 -2.552 -17.381 1.00 80.06 443 ILE A N 1
ATOM 3550 C CA . ILE A 1 443 ? -24.113 -1.477 -18.146 1.00 80.06 443 ILE A CA 1
ATOM 3551 C C . ILE A 1 443 ? -25.142 -0.932 -19.136 1.00 80.06 443 ILE A C 1
ATOM 3553 O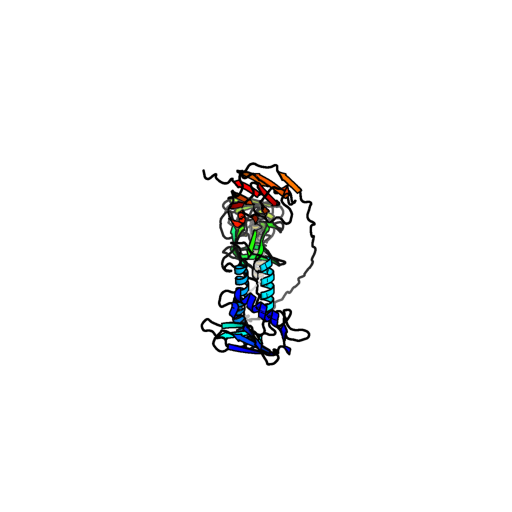 O . ILE A 1 443 ? -25.640 -1.668 -19.990 1.00 80.06 443 ILE A O 1
ATOM 3557 N N . LYS A 1 444 ? -25.447 0.361 -19.027 1.00 87.62 444 LYS A N 1
ATOM 3558 C CA . LYS A 1 444 ? -26.315 1.061 -19.972 1.00 87.62 444 LYS A CA 1
ATOM 3559 C C . LYS A 1 444 ? -25.463 1.795 -20.992 1.00 87.62 444 LYS A C 1
ATOM 3561 O O . LYS A 1 444 ? -24.485 2.456 -20.635 1.00 87.62 444 LYS A O 1
ATOM 3566 N N . VAL A 1 445 ? -25.867 1.697 -22.254 1.00 90.88 445 VAL A N 1
ATOM 3567 C CA . VAL A 1 445 ? -25.285 2.472 -23.349 1.00 90.88 445 VAL A CA 1
ATOM 3568 C C . VAL A 1 445 ? -26.337 3.465 -23.818 1.00 90.88 445 VAL A C 1
ATOM 3570 O O . VAL A 1 445 ? -27.342 3.084 -24.416 1.00 90.88 445 VAL A O 1
ATOM 3573 N N . VAL A 1 446 ? -26.107 4.746 -23.543 1.00 92.12 446 VAL A N 1
ATOM 3574 C CA . VAL A 1 446 ? -26.982 5.838 -23.978 1.00 92.12 446 VAL A CA 1
ATOM 3575 C C . VAL A 1 446 ? -26.337 6.557 -25.147 1.00 92.12 446 VAL A C 1
ATOM 3577 O O . VAL A 1 446 ? -25.186 6.986 -25.054 1.00 92.12 446 VAL A O 1
ATOM 3580 N N . ILE A 1 447 ? -27.080 6.710 -26.241 1.00 93.19 447 ILE A N 1
ATOM 3581 C CA . ILE A 1 447 ? -26.607 7.402 -27.441 1.00 93.19 447 ILE A CA 1
ATOM 3582 C C . ILE A 1 447 ? -27.570 8.542 -27.768 1.00 93.19 447 ILE A C 1
ATOM 3584 O O . ILE A 1 447 ? -28.770 8.323 -27.938 1.00 93.19 447 ILE A O 1
ATOM 3588 N N . ALA A 1 448 ? -27.042 9.762 -27.874 1.00 94.25 448 ALA A N 1
ATOM 3589 C CA . ALA A 1 448 ? -27.821 10.938 -28.250 1.00 94.25 448 ALA A CA 1
ATOM 3590 C C . ALA A 1 448 ? -27.130 11.759 -29.342 1.00 94.25 448 ALA A C 1
ATOM 3592 O O . ALA A 1 448 ? -25.921 11.992 -29.300 1.00 94.25 448 ALA A O 1
ATOM 3593 N N . GLU A 1 449 ? -27.926 12.231 -30.298 1.00 94.88 449 GLU A N 1
ATOM 3594 C CA . GLU A 1 449 ? -27.493 13.082 -31.408 1.00 94.88 449 GLU A CA 1
ATOM 3595 C C . GLU A 1 449 ? -27.857 14.552 -31.146 1.00 94.88 449 GLU A C 1
ATOM 3597 O O . GLU A 1 449 ? -28.950 14.859 -30.654 1.00 94.88 449 GLU A O 1
ATOM 3602 N N . TYR A 1 450 ? -26.949 15.460 -31.512 1.00 94.75 450 TYR A N 1
ATOM 3603 C CA . TYR A 1 450 ? -27.105 16.905 -31.367 1.00 94.75 450 TYR A CA 1
ATOM 3604 C C . TYR A 1 450 ? -26.801 17.641 -32.673 1.00 94.75 450 TYR A C 1
ATOM 3606 O O . TYR A 1 450 ? -25.751 17.436 -33.284 1.00 94.75 450 TYR A O 1
ATOM 3614 N N . ASP A 1 451 ? -27.690 18.560 -33.055 1.00 94.56 451 ASP A N 1
ATOM 3615 C CA . ASP A 1 451 ? -27.499 19.485 -34.180 1.00 94.56 451 ASP A CA 1
ATOM 3616 C C . ASP A 1 451 ? -26.881 20.808 -33.695 1.00 94.56 451 ASP A C 1
ATOM 3618 O O . ASP A 1 451 ? -27.532 21.583 -32.990 1.00 94.56 451 ASP A O 1
ATOM 3622 N N . LEU A 1 452 ? -25.629 21.079 -34.079 1.00 93.94 452 LEU A N 1
ATOM 3623 C CA . LEU A 1 452 ? -24.886 22.293 -33.718 1.00 93.94 452 LEU A CA 1
ATOM 3624 C C . LEU A 1 452 ? -25.300 23.533 -34.530 1.00 93.94 452 LEU A C 1
ATOM 3626 O O . LEU A 1 452 ? -24.843 24.641 -34.237 1.00 93.94 452 LEU A O 1
ATOM 3630 N N . GLY A 1 453 ? -26.131 23.363 -35.560 1.00 92.31 453 GLY A N 1
ATOM 3631 C CA . GLY A 1 453 ? -26.657 24.420 -36.424 1.00 92.31 453 GLY A CA 1
ATOM 3632 C C . GLY A 1 453 ? -25.693 24.938 -37.497 1.00 92.31 453 GLY A C 1
ATOM 3633 O O . GLY A 1 453 ? -26.108 25.740 -38.334 1.00 92.31 453 GLY A O 1
ATOM 3634 N N . LYS A 1 454 ? -24.421 24.514 -37.491 1.00 92.94 454 LYS A N 1
ATOM 3635 C CA . LYS A 1 454 ? -23.425 24.829 -38.530 1.00 92.94 454 LYS A CA 1
ATOM 3636 C C . LYS A 1 454 ? -22.283 23.812 -38.565 1.00 92.94 454 LYS A C 1
ATOM 3638 O O . LYS A 1 454 ? -21.946 23.231 -37.538 1.00 92.94 454 LYS A O 1
ATOM 3643 N N . GLU A 1 455 ? -21.674 23.665 -39.735 1.00 95.69 455 GLU A N 1
ATOM 3644 C CA . GLU A 1 455 ? -20.412 22.943 -39.943 1.00 95.69 455 GLU A CA 1
ATOM 3645 C C . GLU A 1 455 ? -19.209 23.724 -39.378 1.00 95.69 455 GLU A C 1
ATOM 3647 O O . GLU A 1 455 ? -19.319 24.912 -39.051 1.00 95.69 455 GLU A O 1
ATOM 3652 N N . ASP A 1 456 ? -18.061 23.049 -39.254 1.00 94.81 456 ASP A N 1
ATOM 3653 C CA . ASP A 1 456 ? -16.790 23.615 -38.761 1.00 94.81 456 ASP A CA 1
ATOM 3654 C C . ASP A 1 456 ? -16.910 24.357 -37.414 1.00 94.81 456 ASP A C 1
ATOM 3656 O O . ASP A 1 456 ? -16.306 25.407 -37.155 1.00 94.81 456 ASP A O 1
ATOM 3660 N N . ALA A 1 457 ? -17.729 23.807 -36.523 1.00 93.44 457 ALA A N 1
ATOM 3661 C CA . ALA A 1 457 ? -18.098 24.426 -35.269 1.00 93.44 457 ALA A CA 1
ATOM 3662 C C . ALA A 1 457 ? -17.144 24.064 -34.113 1.00 93.44 457 ALA A C 1
ATOM 3664 O O . ALA A 1 457 ? -16.534 22.996 -34.073 1.00 93.44 457 ALA A O 1
ATOM 3665 N N . THR A 1 458 ? -17.035 24.959 -33.124 1.00 95.31 458 THR A N 1
ATOM 3666 C CA . THR A 1 458 ? -16.444 24.654 -31.808 1.00 95.31 458 THR A CA 1
ATOM 3667 C C . THR A 1 458 ? -17.533 24.756 -30.753 1.00 95.31 458 THR A C 1
ATOM 3669 O O . THR A 1 458 ? -18.164 25.805 -30.643 1.00 95.31 458 THR A O 1
ATOM 3672 N N . PHE A 1 459 ? -17.745 23.698 -29.982 1.00 95.19 459 PHE A N 1
ATOM 3673 C CA . PHE A 1 459 ? -18.765 23.648 -28.936 1.00 95.19 459 PHE A CA 1
ATOM 3674 C C . PHE A 1 459 ? -18.137 23.273 -27.588 1.00 95.19 459 PHE A C 1
ATOM 3676 O O . PHE A 1 459 ? -17.008 22.775 -27.544 1.00 95.19 459 PHE A O 1
ATOM 3683 N N . ALA A 1 460 ? -18.849 23.548 -26.493 1.00 96.00 460 ALA A N 1
ATOM 3684 C CA . ALA A 1 460 ? -18.405 23.194 -25.146 1.00 96.00 460 ALA A CA 1
ATOM 3685 C C . ALA A 1 460 ? -19.223 22.013 -24.617 1.00 96.00 460 ALA A C 1
ATOM 3687 O O . ALA A 1 460 ? -20.445 22.109 -24.509 1.00 96.00 460 ALA A O 1
ATOM 3688 N N . LEU A 1 461 ? -18.547 20.919 -24.280 1.00 97.12 461 LEU A N 1
ATOM 3689 C CA . LEU A 1 461 ? -19.126 19.792 -23.564 1.00 97.12 461 LEU A CA 1
ATOM 3690 C C . LEU A 1 461 ? -18.912 20.008 -22.067 1.00 97.12 461 LEU A C 1
ATOM 3692 O O . LEU A 1 461 ? -17.774 19.924 -21.603 1.00 97.12 461 LEU A O 1
ATOM 3696 N N . ASP A 1 462 ? -19.988 20.263 -21.329 1.00 96.19 462 ASP A N 1
ATOM 3697 C CA . ASP A 1 462 ? -19.961 20.163 -19.871 1.00 96.19 462 ASP A CA 1
ATOM 3698 C C . ASP A 1 462 ? -20.316 18.727 -19.494 1.00 96.19 462 ASP A C 1
ATOM 3700 O O . ASP A 1 462 ? -21.300 18.202 -20.007 1.00 96.19 462 ASP A O 1
ATOM 3704 N N . TYR A 1 463 ? -19.548 18.072 -18.632 1.00 96.00 463 TYR A N 1
ATOM 3705 C CA . TYR A 1 463 ? -19.812 16.687 -18.249 1.00 96.00 463 TYR A CA 1
ATOM 3706 C C . TYR A 1 463 ? -19.449 16.407 -16.793 1.00 96.00 463 TYR A C 1
ATOM 3708 O O . TYR A 1 463 ? -18.577 17.046 -16.204 1.00 96.00 463 TYR A O 1
ATOM 3716 N N . TYR A 1 464 ? -20.145 15.443 -16.210 1.00 94.69 464 TYR A N 1
ATOM 3717 C CA . TYR A 1 464 ? -19.981 14.966 -14.850 1.00 94.69 464 TYR A CA 1
ATOM 3718 C C . TYR A 1 464 ? -20.223 13.459 -14.827 1.00 94.69 464 TYR A C 1
ATOM 3720 O O . TYR A 1 464 ? -21.203 12.979 -15.389 1.00 94.69 464 TYR A O 1
ATOM 3728 N N . THR A 1 465 ? -19.353 12.739 -14.139 1.00 92.31 465 THR A N 1
ATOM 3729 C CA . THR A 1 465 ? -19.535 11.346 -13.724 1.00 92.31 465 THR A CA 1
ATOM 3730 C C . THR A 1 465 ? -19.279 11.256 -12.223 1.00 92.31 465 THR A C 1
ATOM 3732 O O . THR A 1 465 ? -18.431 11.976 -11.671 1.00 92.31 465 THR A O 1
ATOM 3735 N N . ASP A 1 466 ? -20.050 10.424 -11.538 1.00 88.50 466 ASP A N 1
ATOM 3736 C CA . ASP A 1 466 ? -19.965 10.261 -10.095 1.00 88.50 466 ASP A CA 1
ATOM 3737 C C . ASP A 1 466 ? -18.750 9.423 -9.668 1.00 88.50 466 ASP A C 1
ATOM 3739 O O . ASP A 1 466 ? -17.715 9.437 -10.325 1.00 88.50 466 ASP A O 1
ATOM 3743 N N . ALA A 1 467 ? -18.814 8.767 -8.507 1.00 84.19 467 ALA A N 1
ATOM 3744 C CA . ALA A 1 467 ? -17.711 7.995 -7.943 1.00 84.19 467 ALA A CA 1
ATOM 3745 C C . ALA A 1 467 ? -17.342 6.732 -8.749 1.00 84.19 467 ALA A C 1
ATOM 3747 O O . ALA A 1 467 ? -16.239 6.213 -8.575 1.00 84.19 467 ALA A O 1
ATOM 3748 N N . VAL A 1 468 ? -18.219 6.211 -9.604 1.00 83.56 468 VAL A N 1
ATOM 3749 C CA . VAL A 1 468 ? -17.905 5.032 -10.419 1.00 83.56 468 VAL A CA 1
ATOM 3750 C C . VAL A 1 468 ? -17.459 5.487 -11.811 1.00 83.56 468 VAL A C 1
ATOM 3752 O O . VAL A 1 468 ? -18.014 6.441 -12.347 1.00 83.56 468 VAL A O 1
ATOM 3755 N N . PRO A 1 469 ? -16.418 4.866 -12.397 1.00 85.38 469 PRO A N 1
ATOM 3756 C CA . PRO A 1 469 ? -15.969 5.241 -13.729 1.00 85.38 469 PRO A CA 1
ATOM 3757 C C . PRO A 1 469 ? -17.025 4.956 -14.802 1.00 85.38 469 PRO A C 1
ATOM 3759 O O . PRO A 1 469 ? -17.354 3.796 -15.040 1.00 85.38 469 PRO A O 1
ATOM 3762 N N . ASP A 1 470 ? -17.464 6.003 -15.498 1.00 91.62 470 ASP A N 1
ATOM 3763 C CA . ASP A 1 470 ? -18.243 5.900 -16.735 1.00 91.62 470 ASP A CA 1
ATOM 3764 C C . ASP A 1 470 ? -17.387 6.339 -17.932 1.00 91.62 470 ASP A C 1
ATOM 3766 O O . ASP A 1 470 ? -16.410 7.089 -17.792 1.00 91.62 470 ASP A O 1
ATOM 3770 N N . GLN A 1 471 ? -17.764 5.885 -19.126 1.00 95.00 471 GLN A N 1
ATOM 3771 C CA . GLN A 1 471 ? -17.154 6.290 -20.387 1.00 95.00 471 GLN A CA 1
ATOM 3772 C C . GLN A 1 471 ? -18.060 7.275 -21.123 1.00 95.00 471 GLN A C 1
ATOM 3774 O O . GLN A 1 471 ? -19.204 6.949 -21.419 1.00 95.00 471 GLN A O 1
ATOM 3779 N N . ILE A 1 472 ? -17.539 8.450 -21.474 1.00 96.50 472 ILE A N 1
ATOM 3780 C CA . ILE A 1 472 ? -18.199 9.431 -22.341 1.00 96.50 472 ILE A CA 1
ATOM 3781 C C . ILE A 1 472 ? -17.370 9.578 -23.609 1.00 96.50 472 ILE A C 1
ATOM 3783 O O . ILE A 1 472 ? -16.192 9.937 -23.564 1.00 96.50 472 ILE A O 1
ATOM 3787 N N . GLU A 1 473 ? -17.998 9.343 -24.750 1.00 97.50 473 GLU A N 1
ATOM 3788 C CA . GLU A 1 473 ? -17.398 9.495 -26.067 1.00 97.50 473 GLU A CA 1
ATOM 3789 C C . GLU A 1 473 ? -18.217 10.459 -26.908 1.00 97.50 473 GLU A C 1
ATOM 3791 O O . GLU A 1 473 ? -19.446 10.440 -26.893 1.00 97.50 473 GLU A O 1
ATOM 3796 N N . VAL A 1 474 ? -17.525 11.297 -27.669 1.00 97.56 474 VAL A N 1
ATOM 3797 C CA . VAL A 1 474 ? -18.140 12.211 -28.628 1.00 97.56 474 VAL A CA 1
ATOM 3798 C C . VAL A 1 474 ? -17.613 11.883 -30.006 1.00 97.56 474 VAL A C 1
ATOM 3800 O O . VAL A 1 474 ? -16.403 11.901 -30.221 1.00 97.56 474 VAL A O 1
ATOM 3803 N N . PHE A 1 475 ? -18.514 11.651 -30.946 1.00 97.81 475 PHE A N 1
ATOM 3804 C CA . PHE A 1 475 ? -18.215 11.340 -32.335 1.00 97.81 475 PHE A CA 1
ATOM 3805 C C . PHE A 1 475 ? -18.651 12.478 -33.259 1.00 97.81 475 PHE A C 1
ATOM 3807 O O . PHE A 1 475 ? -19.572 13.242 -32.957 1.00 97.81 475 PHE A O 1
ATOM 3814 N N . GLU A 1 476 ? -17.962 12.583 -34.392 1.00 97.44 476 GLU A N 1
ATOM 3815 C CA . GLU A 1 476 ? -18.334 13.462 -35.499 1.00 97.44 476 GLU A CA 1
ATOM 3816 C C . GLU A 1 476 ? -19.400 12.773 -36.357 1.00 97.44 476 GLU A C 1
ATOM 3818 O O . GLU A 1 476 ? -19.194 11.634 -36.764 1.00 97.44 476 GLU A O 1
ATOM 3823 N N . GLY A 1 477 ? -20.505 13.460 -36.664 1.00 95.88 477 GLY A N 1
ATOM 3824 C CA . GLY A 1 477 ? -21.562 12.910 -37.517 1.00 95.88 477 GLY A CA 1
ATOM 3825 C C . GLY A 1 477 ? -22.805 12.448 -36.762 1.00 95.88 477 GLY A C 1
ATOM 3826 O O . GLY A 1 477 ? -22.949 12.657 -35.550 1.00 95.88 477 GLY A O 1
ATOM 3827 N N . ARG A 1 478 ? -23.742 11.882 -37.526 1.00 97.00 478 ARG A N 1
ATOM 3828 C CA . ARG A 1 478 ? -25.001 11.351 -37.002 1.00 97.00 478 ARG A CA 1
ATOM 3829 C C . ARG A 1 478 ? -24.790 9.989 -36.370 1.00 97.00 478 ARG A C 1
ATOM 3831 O O . ARG A 1 478 ? -23.813 9.308 -36.671 1.00 97.00 478 ARG A O 1
ATOM 3838 N N . LYS A 1 479 ? -25.745 9.568 -35.545 1.00 94.88 479 LYS A N 1
ATOM 3839 C CA . LYS A 1 479 ? -25.690 8.257 -34.896 1.00 94.88 479 LYS A CA 1
ATOM 3840 C C . LYS A 1 479 ? -25.551 7.117 -35.913 1.00 94.88 479 LYS A C 1
ATOM 3842 O O . LYS A 1 479 ? -24.758 6.209 -35.697 1.00 94.88 479 LYS A O 1
ATOM 3847 N N . ASP A 1 480 ? -26.303 7.185 -37.010 1.00 94.69 480 ASP A N 1
ATOM 3848 C CA . ASP A 1 480 ? -26.324 6.141 -38.044 1.00 94.69 480 ASP A CA 1
ATOM 3849 C C . ASP A 1 480 ? -25.015 6.061 -38.854 1.00 94.69 480 ASP A C 1
ATOM 3851 O O . ASP A 1 480 ? -24.778 5.064 -39.534 1.00 94.69 480 ASP A O 1
ATOM 3855 N N . ASP A 1 481 ? -24.167 7.093 -38.771 1.00 93.88 481 ASP A N 1
ATOM 3856 C CA . ASP A 1 481 ? -22.865 7.147 -39.442 1.00 93.88 481 ASP A CA 1
ATOM 3857 C C . ASP A 1 481 ? -21.729 6.585 -38.562 1.00 93.88 481 ASP A C 1
ATOM 3859 O O . ASP A 1 481 ? -20.590 6.501 -39.020 1.00 93.88 481 ASP A O 1
ATOM 3863 N N . ILE A 1 482 ? -22.013 6.235 -37.300 1.00 92.06 482 ILE A N 1
ATOM 3864 C CA . ILE A 1 482 ? -21.011 5.789 -36.326 1.00 92.06 482 ILE A CA 1
ATOM 3865 C C . ILE A 1 482 ? -21.006 4.268 -36.249 1.00 92.06 482 ILE A C 1
ATOM 3867 O O . ILE A 1 482 ? -21.970 3.637 -35.818 1.00 92.06 482 ILE A O 1
ATOM 3871 N N . ASP A 1 483 ? -19.872 3.694 -36.623 1.00 92.00 483 ASP A N 1
ATOM 3872 C CA . ASP A 1 483 ? -19.563 2.271 -36.525 1.00 92.00 483 ASP A CA 1
ATOM 3873 C C . ASP A 1 483 ? -18.506 1.988 -35.437 1.00 92.00 483 ASP A C 1
ATOM 3875 O O . ASP A 1 483 ? -18.064 2.879 -34.707 1.00 92.00 483 ASP A O 1
ATOM 3879 N N . GLU A 1 484 ? -18.104 0.723 -35.299 1.00 86.69 484 GLU A N 1
ATOM 3880 C CA . GLU A 1 484 ? -17.088 0.301 -34.322 1.00 86.69 484 GLU A CA 1
ATOM 3881 C C . GLU A 1 484 ? -15.690 0.886 -34.602 1.00 86.69 484 GLU A C 1
ATOM 3883 O O . GLU A 1 484 ? -14.890 1.029 -33.677 1.00 86.69 484 GLU A O 1
ATOM 3888 N N . ASP A 1 485 ? -15.404 1.255 -35.855 1.00 90.38 485 ASP A N 1
ATOM 3889 C CA . ASP A 1 485 ? -14.113 1.798 -36.292 1.00 90.38 485 ASP A CA 1
ATOM 3890 C C . ASP A 1 485 ? -14.056 3.336 -36.210 1.00 90.38 485 ASP A C 1
ATOM 3892 O O . ASP A 1 485 ? -12.994 3.954 -36.374 1.00 90.38 485 ASP A O 1
ATOM 3896 N N . SER A 1 486 ? -15.195 3.972 -35.938 1.00 94.06 486 SER A N 1
ATOM 3897 C CA . SER A 1 486 ? -15.325 5.417 -35.835 1.00 94.06 486 SER A CA 1
ATOM 3898 C C . SER A 1 486 ? -14.479 5.957 -34.686 1.00 94.06 486 SER A C 1
ATOM 3900 O O . SER A 1 486 ? -14.551 5.513 -33.540 1.00 94.06 486 SER A O 1
ATOM 3902 N N . LYS A 1 487 ? -13.645 6.958 -34.980 1.00 95.25 487 LYS A N 1
ATOM 3903 C CA . LYS A 1 487 ? -12.743 7.549 -33.989 1.00 95.25 487 LYS A CA 1
ATOM 3904 C C . LYS A 1 487 ? -13.446 8.684 -33.233 1.00 95.25 487 LYS A C 1
ATOM 3906 O O . LYS A 1 487 ? -13.846 9.656 -33.876 1.00 95.25 487 LYS A O 1
ATOM 3911 N N . PRO A 1 488 ? -13.520 8.647 -31.890 1.00 96.94 488 PRO A N 1
ATOM 3912 C CA . PRO A 1 488 ? -14.122 9.736 -31.136 1.00 96.94 488 PRO A CA 1
ATOM 3913 C C . PRO A 1 488 ? -13.281 11.021 -31.235 1.00 96.94 488 PRO A C 1
ATOM 3915 O O . PRO A 1 488 ? -12.047 10.995 -31.171 1.00 96.94 488 PRO A O 1
ATOM 3918 N N . LEU A 1 489 ? -13.965 12.162 -31.351 1.00 96.12 489 LEU A N 1
ATOM 3919 C CA . LEU A 1 489 ? -13.412 13.510 -31.189 1.00 96.12 489 LEU A CA 1
ATOM 3920 C C . LEU A 1 489 ? -12.937 13.751 -29.751 1.00 96.12 489 LEU A C 1
ATOM 3922 O O . LEU A 1 489 ? -11.971 14.481 -29.524 1.00 96.12 489 LEU A O 1
ATOM 3926 N N . PHE A 1 490 ? -13.624 13.142 -28.786 1.00 97.19 490 PHE A N 1
ATOM 3927 C CA . PHE A 1 490 ? -13.319 13.220 -27.364 1.00 97.19 490 PHE A CA 1
ATOM 3928 C C . PHE A 1 490 ? -13.679 11.907 -26.680 1.00 97.19 490 PHE A C 1
ATOM 3930 O O . PHE A 1 490 ? -14.718 11.321 -26.971 1.00 97.19 490 PHE A O 1
ATOM 3937 N N . ILE A 1 491 ? -12.823 11.478 -25.756 1.00 96.00 491 ILE A N 1
ATOM 3938 C CA . ILE A 1 491 ? -13.056 10.322 -24.899 1.00 96.00 491 ILE A CA 1
ATOM 3939 C C . ILE A 1 491 ? -12.688 10.687 -23.465 1.00 96.00 491 ILE A C 1
ATOM 3941 O O . ILE A 1 491 ? -11.606 11.216 -23.198 1.00 96.00 491 ILE A O 1
ATOM 3945 N N . TYR A 1 492 ? -13.589 10.373 -22.549 1.00 95.19 492 TYR A N 1
ATOM 3946 C CA . TYR A 1 492 ? -13.370 10.423 -21.117 1.00 95.19 492 TYR A CA 1
ATOM 3947 C C . TYR A 1 492 ? -13.755 9.075 -20.521 1.00 95.19 492 TYR A C 1
ATOM 3949 O O . TYR A 1 492 ? -14.809 8.542 -20.842 1.00 95.19 492 TYR A O 1
ATOM 3957 N N . TYR A 1 493 ? -12.892 8.522 -19.674 1.00 93.25 493 TYR A N 1
ATOM 3958 C CA . TYR A 1 493 ? -13.172 7.320 -18.894 1.00 93.25 493 TYR A CA 1
ATOM 3959 C C . TYR A 1 493 ? -12.702 7.572 -17.470 1.00 93.25 493 TYR A C 1
ATOM 3961 O O . TYR A 1 493 ? -11.494 7.679 -17.235 1.00 93.25 493 TYR A O 1
ATOM 3969 N N . GLY A 1 494 ? -13.635 7.716 -16.533 1.00 88.19 494 GLY A N 1
ATOM 3970 C CA . GLY A 1 494 ? -13.271 8.072 -15.170 1.00 88.19 494 GLY A CA 1
ATOM 3971 C C . GLY A 1 494 ? -14.417 8.592 -14.320 1.00 88.19 494 GLY A C 1
ATOM 3972 O O . GLY A 1 494 ? -15.591 8.519 -14.681 1.00 88.19 494 GLY A O 1
ATOM 3973 N N . SER A 1 495 ? -14.028 9.113 -13.162 1.00 89.75 495 SER A N 1
ATOM 3974 C CA . SER A 1 495 ? -14.902 9.668 -12.140 1.00 89.75 495 SER A CA 1
ATOM 3975 C C . SER A 1 495 ? -14.570 11.146 -11.956 1.00 89.75 495 SER A C 1
ATOM 3977 O O . SER A 1 495 ? -13.553 11.490 -11.345 1.00 89.75 495 SER A O 1
ATOM 3979 N N . THR A 1 496 ? -15.418 12.046 -12.460 1.00 87.81 496 THR A N 1
ATOM 3980 C CA . THR A 1 496 ? -15.114 13.487 -12.403 1.00 87.81 496 THR A CA 1
ATOM 3981 C C . THR A 1 496 ? -15.022 13.991 -10.964 1.00 87.81 496 THR A C 1
ATOM 3983 O O . THR A 1 496 ? -14.251 14.914 -10.685 1.00 87.81 496 THR A O 1
ATOM 3986 N N . ILE A 1 497 ? -15.743 13.357 -10.027 1.00 81.81 497 ILE A N 1
ATOM 3987 C CA . ILE A 1 497 ? -15.658 13.690 -8.601 1.00 81.81 497 ILE A CA 1
ATOM 3988 C C . ILE A 1 497 ? -14.287 13.355 -8.002 1.00 81.81 497 ILE A C 1
ATOM 3990 O O . ILE A 1 497 ? -13.813 14.108 -7.151 1.00 81.81 497 ILE A O 1
ATOM 3994 N N . TYR A 1 498 ? -13.629 12.283 -8.450 1.00 79.06 498 TYR A N 1
ATOM 3995 C CA . TYR A 1 498 ? -12.280 11.938 -7.996 1.00 79.06 498 TYR A CA 1
ATOM 3996 C C . TYR A 1 498 ? -11.195 12.699 -8.758 1.00 79.06 498 TYR A C 1
ATOM 3998 O O . TYR A 1 498 ? -10.207 13.112 -8.152 1.00 79.06 498 TYR A O 1
ATOM 4006 N N . ASP A 1 499 ? -11.401 12.956 -10.049 1.00 72.75 499 ASP A N 1
ATOM 4007 C CA . ASP A 1 499 ? -10.431 13.677 -10.875 1.00 72.75 499 ASP A CA 1
ATOM 4008 C C . ASP A 1 499 ? -10.335 15.161 -10.487 1.00 72.75 499 ASP A C 1
ATOM 4010 O O . ASP A 1 499 ? -9.243 15.733 -10.446 1.00 72.75 499 ASP A O 1
ATOM 4014 N N . SER A 1 500 ? -11.471 15.797 -10.176 1.00 76.00 500 SER A N 1
ATOM 4015 C CA . SER A 1 500 ? -11.541 17.231 -9.854 1.00 76.00 500 SER A CA 1
ATOM 4016 C C . SER A 1 500 ? -11.660 17.538 -8.359 1.00 76.00 500 SER A C 1
ATOM 4018 O O . SER A 1 500 ? -11.588 18.707 -7.972 1.00 76.00 500 SER A O 1
ATOM 4020 N N . TRP A 1 501 ? -11.872 16.518 -7.515 1.00 77.62 501 TRP A N 1
ATOM 4021 C CA . TRP A 1 501 ? -12.246 16.668 -6.099 1.00 77.62 501 TRP A CA 1
ATOM 4022 C C . TRP A 1 501 ? -13.468 17.580 -5.883 1.00 77.62 501 TRP A C 1
ATOM 4024 O O . TRP A 1 501 ? -13.632 18.188 -4.822 1.00 77.62 501 TRP A O 1
ATOM 4034 N N . SER A 1 502 ? -14.331 17.699 -6.894 1.00 76.19 502 SER A N 1
ATOM 4035 C CA . SER A 1 502 ? -15.462 18.621 -6.935 1.00 76.19 502 SER A CA 1
ATOM 4036 C C . SER A 1 502 ? -16.703 17.938 -7.505 1.00 76.19 502 SER A C 1
ATOM 4038 O O . SER A 1 502 ? -16.621 16.993 -8.281 1.00 76.19 502 SER A O 1
ATOM 4040 N N . ARG A 1 503 ? -17.884 18.437 -7.126 1.00 81.50 503 ARG A N 1
ATOM 4041 C CA . ARG A 1 503 ? -19.161 18.072 -7.769 1.00 81.50 503 ARG A CA 1
ATOM 4042 C C . ARG A 1 503 ? -19.483 18.955 -8.980 1.00 81.50 503 ARG A C 1
ATOM 4044 O O . ARG A 1 503 ? -20.590 18.893 -9.501 1.00 81.50 503 ARG A O 1
ATOM 4051 N N . ALA A 1 504 ? -18.564 19.838 -9.366 1.00 84.00 504 ALA A N 1
ATOM 4052 C CA . ALA A 1 504 ? -18.726 20.686 -10.536 1.00 84.00 504 ALA A CA 1
ATOM 4053 C C . ALA A 1 504 ? -18.486 19.877 -11.814 1.00 84.00 504 ALA A C 1
ATOM 4055 O O . ALA A 1 504 ? -17.567 19.061 -11.864 1.00 84.00 504 ALA A O 1
ATOM 4056 N N . SER A 1 505 ? -19.280 20.145 -12.850 1.00 88.94 505 SER A N 1
ATOM 4057 C CA . SER A 1 505 ? -19.030 19.608 -14.185 1.00 88.94 505 SER A CA 1
ATOM 4058 C C . SER A 1 505 ? -17.672 20.086 -14.705 1.00 88.94 505 SER A C 1
ATOM 4060 O O . SER A 1 505 ? -17.273 21.237 -14.497 1.00 88.94 505 SER A O 1
ATOM 4062 N N . MET A 1 506 ? -16.965 19.201 -15.396 1.00 92.50 506 MET A N 1
ATOM 4063 C CA . MET A 1 506 ? -15.800 19.548 -16.200 1.00 92.50 506 MET A CA 1
ATOM 4064 C C . MET A 1 506 ? -16.263 20.109 -17.543 1.00 92.50 506 MET A C 1
ATOM 4066 O O . MET A 1 506 ? -17.330 19.743 -18.021 1.00 92.50 506 MET A O 1
ATOM 4070 N N . GLN A 1 507 ? -15.462 20.978 -18.158 1.00 96.06 507 GLN A N 1
ATOM 4071 C CA . GLN A 1 507 ? -15.766 21.552 -19.467 1.00 96.06 507 GLN A CA 1
ATOM 4072 C C . GLN A 1 507 ? -14.649 21.246 -20.462 1.00 96.06 507 GLN A C 1
ATOM 4074 O O . GLN A 1 507 ? -13.476 21.486 -20.172 1.00 96.06 507 GLN A O 1
ATOM 4079 N N . GLN A 1 508 ? -15.022 20.787 -21.656 1.00 96.50 508 GLN A N 1
ATOM 4080 C CA . GLN A 1 508 ? -14.105 20.565 -22.768 1.00 96.50 508 GLN A CA 1
ATOM 4081 C C . GLN A 1 508 ? -14.583 21.289 -24.030 1.00 96.50 508 GLN A C 1
ATOM 4083 O O . GLN A 1 508 ? -15.725 21.135 -24.455 1.00 96.50 508 GLN A O 1
ATOM 4088 N N . LEU A 1 509 ? -13.687 22.045 -24.669 1.00 95.94 509 LEU A N 1
ATOM 4089 C CA . LEU A 1 509 ? -13.932 22.625 -25.992 1.00 95.94 509 LEU A CA 1
ATOM 4090 C C . LEU A 1 509 ? -13.554 21.615 -27.079 1.00 95.94 509 LEU A C 1
ATOM 4092 O O . LEU A 1 509 ? -12.418 21.131 -27.104 1.00 95.94 509 LEU A O 1
ATOM 4096 N N . ILE A 1 510 ? -14.493 21.317 -27.976 1.00 96.06 510 ILE A N 1
ATOM 4097 C CA . ILE A 1 510 ? -14.345 20.311 -29.036 1.00 96.06 510 ILE A CA 1
ATOM 4098 C C . ILE A 1 510 ? -14.632 20.966 -30.388 1.00 96.06 510 ILE A C 1
ATOM 4100 O O . ILE A 1 510 ? -15.605 21.706 -30.537 1.00 96.06 510 ILE A O 1
ATOM 4104 N N . LYS A 1 511 ? -13.765 20.706 -31.373 1.00 96.12 511 LYS A N 1
ATOM 4105 C CA . LYS A 1 511 ? -13.936 21.138 -32.767 1.00 96.12 511 LYS A CA 1
ATOM 4106 C C . LYS A 1 511 ? -14.444 19.974 -33.608 1.00 96.12 511 LYS A C 1
ATOM 4108 O O . LYS A 1 511 ? -13.906 18.878 -33.493 1.00 96.12 511 LYS A O 1
ATOM 4113 N N . THR A 1 512 ? -15.416 20.239 -34.467 1.00 95.69 512 THR A N 1
ATOM 4114 C CA . THR A 1 512 ? -15.996 19.271 -35.405 1.00 95.69 512 THR A CA 1
ATOM 4115 C C . THR A 1 512 ? -16.172 19.932 -36.765 1.00 95.69 512 THR A C 1
ATOM 4117 O O . THR A 1 512 ? -16.408 21.138 -36.832 1.00 95.69 512 THR A O 1
ATOM 4120 N N . LYS A 1 513 ? -16.042 19.163 -37.841 1.00 96.44 513 LYS A N 1
ATOM 4121 C CA . LYS A 1 513 ? -16.363 19.595 -39.206 1.00 96.44 513 LYS A CA 1
ATOM 4122 C C . LYS A 1 513 ? -17.842 19.405 -39.509 1.00 96.44 513 LYS A C 1
ATOM 4124 O O . LYS A 1 513 ? -18.412 20.177 -40.270 1.00 96.44 513 LYS A O 1
ATOM 4129 N N . SER A 1 514 ? -18.467 18.404 -38.896 1.00 96.25 514 SER A N 1
ATOM 4130 C CA . SER A 1 514 ? -19.885 18.107 -39.090 1.00 96.25 514 SER A CA 1
ATOM 4131 C C . SER A 1 514 ? -20.787 19.079 -38.329 1.00 96.25 514 SER A C 1
ATOM 4133 O O . SER A 1 514 ? -20.458 19.522 -37.227 1.00 96.25 514 SER A O 1
ATOM 4135 N N . GLN A 1 515 ? -21.966 19.350 -38.897 1.00 95.62 515 GLN A N 1
ATOM 4136 C CA . GLN A 1 515 ? -23.079 20.004 -38.203 1.00 95.62 515 GLN A CA 1
ATOM 4137 C C . GLN A 1 515 ? -23.619 19.150 -37.041 1.00 95.62 515 GLN A C 1
ATOM 4139 O O . GLN A 1 515 ? -24.163 19.698 -36.083 1.00 95.62 515 GLN A O 1
ATOM 4144 N N . TYR A 1 516 ? -23.461 17.827 -37.110 1.00 96.50 516 TYR A N 1
ATOM 4145 C CA . TYR A 1 516 ? -23.978 16.887 -36.118 1.00 96.50 516 TYR A CA 1
ATOM 4146 C C . TYR A 1 516 ? -22.851 16.296 -35.280 1.00 96.50 516 TYR A C 1
ATOM 4148 O O . TYR A 1 516 ? -21.761 16.006 -35.786 1.00 96.50 516 TYR A O 1
ATOM 4156 N N . VAL A 1 517 ? -23.141 16.082 -34.001 1.00 97.06 517 VAL A N 1
ATOM 4157 C CA . VAL A 1 517 ? -22.299 15.295 -33.100 1.00 97.06 517 VAL A CA 1
ATOM 4158 C C . VAL A 1 517 ? -23.149 14.284 -32.358 1.00 97.06 517 VAL A C 1
ATOM 4160 O O . VAL A 1 517 ? -24.302 14.555 -32.018 1.00 97.06 517 VAL A O 1
ATOM 4163 N N . THR A 1 518 ? -22.554 13.138 -32.065 1.00 96.94 518 THR A N 1
ATOM 4164 C CA . THR A 1 518 ? -23.204 12.083 -31.290 1.00 96.94 518 THR A CA 1
ATOM 4165 C C . THR A 1 518 ? -22.418 11.844 -30.017 1.00 96.94 518 THR A C 1
ATOM 4167 O O . THR A 1 518 ? -21.197 11.690 -30.057 1.00 96.94 518 THR A O 1
ATOM 4170 N N . VAL A 1 519 ? -23.113 11.815 -28.885 1.00 96.69 519 VAL A N 1
ATOM 4171 C CA . VAL A 1 519 ? -22.530 11.500 -27.583 1.00 96.69 519 VAL A CA 1
ATOM 4172 C C . VAL A 1 519 ? -22.978 10.102 -27.183 1.00 96.69 519 VAL A C 1
ATOM 4174 O O . VAL A 1 519 ? -24.178 9.833 -27.111 1.00 96.69 519 VAL A O 1
ATOM 4177 N N . ARG A 1 520 ? -22.012 9.219 -26.926 1.00 96.31 520 ARG A N 1
ATOM 4178 C CA . ARG A 1 520 ? -22.224 7.874 -26.388 1.00 96.31 520 ARG A CA 1
ATOM 4179 C C . ARG A 1 520 ? -21.726 7.843 -24.952 1.00 96.31 520 ARG A C 1
ATOM 4181 O O . ARG A 1 520 ? -20.561 8.146 -24.703 1.00 96.31 520 ARG A O 1
ATOM 4188 N N . VAL A 1 521 ? -22.590 7.458 -24.023 1.00 94.75 521 VAL A N 1
ATOM 4189 C CA . VAL A 1 521 ? -22.220 7.222 -22.627 1.00 94.75 521 VAL A CA 1
ATOM 4190 C C . VAL A 1 521 ? -22.402 5.747 -22.313 1.00 94.75 521 VAL A C 1
ATOM 4192 O O . VAL A 1 521 ? -23.488 5.212 -22.508 1.00 94.75 521 VAL A O 1
ATOM 4195 N N . THR A 1 522 ? -21.338 5.098 -21.847 1.00 93.06 522 THR A N 1
ATOM 4196 C CA . THR A 1 522 ? -21.356 3.703 -21.391 1.00 93.06 522 THR A CA 1
ATOM 4197 C C . THR A 1 522 ? -21.043 3.693 -19.907 1.00 93.06 522 THR A C 1
ATOM 4199 O O . THR A 1 522 ? -19.944 4.084 -19.509 1.00 93.06 522 THR A O 1
ATOM 4202 N N . GLY A 1 523 ? -22.007 3.292 -19.087 1.00 86.69 523 GLY A N 1
ATOM 4203 C CA . GLY A 1 523 ? -21.906 3.502 -17.651 1.00 86.69 523 GLY A CA 1
ATOM 4204 C C . GLY A 1 523 ? -22.957 2.769 -16.834 1.00 86.69 523 GLY A C 1
ATOM 4205 O O . GLY A 1 523 ? -23.933 2.247 -17.374 1.00 86.69 523 GLY A O 1
ATOM 4206 N N . GLN A 1 524 ? -22.742 2.725 -15.523 1.00 79.75 524 GLN A N 1
ATOM 4207 C CA . GLN A 1 524 ? -23.657 2.092 -14.559 1.00 79.75 524 GLN A CA 1
ATOM 4208 C C . GLN A 1 524 ? -24.191 3.077 -13.519 1.00 79.75 524 GLN A C 1
ATOM 4210 O O . GLN A 1 524 ? -24.963 2.676 -12.649 1.00 79.75 524 GLN A O 1
ATOM 4215 N N . THR A 1 525 ? -23.758 4.339 -13.554 1.00 84.44 525 THR A N 1
ATOM 4216 C CA . THR A 1 525 ? -23.951 5.247 -12.422 1.00 84.44 525 THR A CA 1
ATOM 4217 C C . THR A 1 525 ? -24.451 6.628 -12.815 1.00 84.44 525 THR A C 1
ATOM 4219 O O . THR A 1 525 ? -25.042 6.814 -13.883 1.00 84.44 525 THR A O 1
ATOM 4222 N N . ILE A 1 526 ? -24.344 7.583 -11.882 1.00 88.19 526 ILE A N 1
ATOM 4223 C CA . ILE A 1 526 ? -24.836 8.935 -12.084 1.00 88.19 526 ILE A CA 1
ATOM 4224 C C . ILE A 1 526 ? -23.849 9.709 -12.943 1.00 88.19 526 ILE A C 1
ATOM 4226 O O . ILE A 1 526 ? -22.744 10.045 -12.515 1.00 88.19 526 ILE A O 1
ATOM 4230 N N . TRP A 1 527 ? -24.313 10.103 -14.117 1.00 92.88 527 TRP A N 1
ATOM 4231 C CA . TRP A 1 527 ? -23.595 10.995 -15.007 1.00 92.88 527 TRP A CA 1
ATOM 4232 C C . TRP A 1 527 ? -24.538 12.067 -15.535 1.00 92.88 527 TRP A C 1
ATOM 4234 O O . TRP A 1 527 ? -25.752 11.893 -15.585 1.00 92.88 527 TRP A O 1
ATOM 4244 N N . ASN A 1 528 ? -23.986 13.206 -15.925 1.00 94.38 528 ASN A N 1
ATOM 4245 C CA . ASN A 1 528 ? -24.696 14.186 -16.728 1.00 94.38 528 ASN A CA 1
ATOM 4246 C C . ASN A 1 528 ? -23.743 14.791 -17.745 1.00 94.38 528 ASN A C 1
ATOM 4248 O O . ASN A 1 528 ? -22.539 14.891 -17.512 1.00 94.38 528 ASN A O 1
ATOM 4252 N N . TYR A 1 529 ? -24.278 15.209 -18.880 1.00 95.56 529 TYR A N 1
ATOM 4253 C CA . TYR A 1 529 ? -23.530 16.059 -19.786 1.00 95.56 529 TYR A CA 1
ATOM 4254 C C . TYR A 1 529 ? -24.446 17.042 -20.496 1.00 95.56 529 TYR A C 1
ATOM 4256 O O . TYR A 1 529 ? -25.659 16.851 -20.584 1.00 95.56 529 TYR A O 1
ATOM 4264 N N . ARG A 1 530 ? -23.845 18.102 -21.028 1.00 95.94 530 ARG A N 1
ATOM 4265 C CA . ARG A 1 530 ? -24.505 19.140 -21.804 1.00 95.94 530 ARG A CA 1
ATOM 4266 C C . ARG A 1 530 ? -23.638 19.559 -22.980 1.00 95.94 530 ARG A C 1
ATOM 4268 O O . ARG A 1 530 ? -22.467 19.889 -22.812 1.00 95.94 530 ARG A O 1
ATOM 4275 N N . VAL A 1 531 ? -24.240 19.594 -24.164 1.00 95.56 531 VAL A N 1
ATOM 4276 C CA . VAL A 1 531 ? -23.607 20.079 -25.395 1.00 95.56 531 VAL A CA 1
ATOM 4277 C C . VAL A 1 531 ? -24.022 21.534 -25.599 1.00 95.56 531 VAL A C 1
ATOM 4279 O O . VAL A 1 531 ? -25.141 21.808 -26.027 1.00 95.56 531 VAL A O 1
ATOM 4282 N N . ASN A 1 532 ? -23.146 22.483 -25.268 1.00 93.88 532 ASN A N 1
ATOM 4283 C CA . ASN A 1 532 ? -23.422 23.917 -25.399 1.00 93.88 532 ASN A CA 1
ATOM 4284 C C . ASN A 1 532 ? -23.021 24.437 -26.777 1.00 93.88 532 ASN A C 1
ATOM 4286 O O . ASN A 1 532 ? -21.886 24.235 -27.216 1.00 93.88 532 ASN A O 1
ATOM 4290 N N . CYS A 1 533 ? -23.928 25.162 -27.430 1.00 86.31 533 CYS A N 1
ATOM 4291 C CA . CYS A 1 533 ? -23.725 25.579 -28.809 1.00 86.31 533 CYS A CA 1
ATOM 4292 C C . CYS A 1 533 ? -22.565 26.548 -28.997 1.00 86.31 533 CYS A C 1
ATOM 4294 O O . CYS A 1 533 ? -22.293 27.376 -28.123 1.00 86.31 533 CYS A O 1
ATOM 4296 N N . PRO A 1 534 ? -21.935 26.515 -30.184 1.00 85.00 534 PRO A N 1
ATOM 4297 C CA . PRO A 1 534 ? -20.998 27.547 -30.586 1.00 85.00 534 PRO A CA 1
ATOM 4298 C C . PRO A 1 534 ? -21.680 28.909 -30.488 1.00 85.00 534 PRO A C 1
ATOM 4300 O O . PRO A 1 534 ? -22.741 29.119 -31.082 1.00 85.00 534 PRO A O 1
ATOM 4303 N N . LEU A 1 535 ? -21.056 29.862 -29.798 1.00 74.38 535 LEU A N 1
ATOM 4304 C CA . LEU A 1 535 ? -21.493 31.248 -29.892 1.00 74.38 535 LEU A CA 1
ATOM 4305 C C . LEU A 1 535 ? -21.378 31.672 -31.361 1.00 74.38 535 LEU A C 1
ATOM 4307 O O . LEU A 1 535 ? -20.334 31.514 -32.003 1.00 74.38 535 LEU A O 1
ATOM 4311 N N . ASN A 1 536 ? -22.471 32.184 -31.920 1.00 64.12 536 ASN A N 1
ATOM 4312 C CA . ASN A 1 536 ? -22.393 32.903 -33.178 1.00 64.12 536 ASN A CA 1
ATOM 4313 C C . ASN A 1 536 ? -21.585 34.167 -32.898 1.00 64.12 536 ASN A C 1
ATOM 4315 O O . ASN A 1 536 ? -22.095 35.104 -32.290 1.00 64.12 536 ASN A O 1
ATOM 4319 N N . HIS A 1 537 ? -20.312 34.169 -33.295 1.00 54.31 537 HIS A N 1
ATOM 4320 C CA . HIS A 1 537 ? -19.585 35.410 -33.514 1.00 54.31 537 HIS A CA 1
ATOM 4321 C C . HIS A 1 537 ? -20.320 36.142 -34.643 1.00 54.31 537 HIS A C 1
ATOM 4323 O O . HIS A 1 537 ? -20.096 35.849 -35.816 1.00 54.31 537 HIS A O 1
ATOM 4329 N N . GLN A 1 538 ? -21.296 36.972 -34.265 1.00 42.00 538 GLN A N 1
ATOM 4330 C CA . GLN A 1 538 ? -21.864 37.999 -35.132 1.00 42.00 538 GLN A CA 1
ATOM 4331 C C . GLN A 1 538 ? -20.854 39.123 -35.325 1.00 42.00 538 GLN A C 1
ATOM 4333 O O . GLN A 1 538 ? -20.152 39.453 -34.339 1.00 42.00 538 GLN A O 1
#

Secondary structure (DSSP, 8-state):
--EEEEEEEGGGEEESSSSHHHHHHHHHHHHTTSPTTTGGGBPEEEEESTTS-EEEEEE---S-EEEGGGS-HHHHHHHHHHHHHHHHHHHHHHHHHHEEETTEE-HHHHHHHHHHHHHHT--SSGGGEEEEEETTEEEEEESSTTEEESSSS----HHHHHS--SEEEEEEEEEETTTTEE-TT-EEEEEETTEEEEEE--TTSEEEEEEEETTPEEEEEEE-TTS-EEEEEEEE--SS-TTSPEEEEEPPPPEEEEEEEE-TTS-B-TT-EEEEEETTEEEEEE--TTSEEEEEEE-TT-EEEEEESSSTT--EEEEEE--TT---EEEE-----TTHHHHHHHHHHHHHHHHHHHHHHHHHHHHHHHHS----------------------------------------PPPPPPPEEEEEEEEETT-EEEE--SS--SPEEEEEEEE-SSSSEEEEEEEEE-SS-EEEEEEES-GGG--TTPPPSEEEEE-HHHHHSSSSPEEEEEEESSSEEEEEEEESS-EEEEEEPPP---

=== Feature glossary ===
The record interleaves many kinds of information about one protein. Here is each kind framed as the question it answers.

Q: What are the backbone torsion angles?
A: φ (phi) and ψ (psi) are the two rotatable backbone dihedrals per residue: φ is the C(i-1)–N–Cα–C torsion, ψ is the N–Cα–C–N(i+1) torsion, both in degrees on (−180°, 180°]. α-helical residues cluster near (−60°, −45°); β-strand residues near (−120°, +130°). A Ramachandran plot is simply a scatter of (φ, ψ) for every residue.

Q: What is the amino-acid chain?
A: This is the polypeptide sequence — one letter per residue, N-terminus first. Length ranges from a few dozen residues for small domains to over a thousand for large multi-domain proteins.

Q: How mobile is each atom in the crystal?
A: For experimental (PDB) structures, the B-factor (temperature factor) quantifies the positional spread of each atom in the crystal — a combination of thermal vibration and static disorder — in units of Å². High B-factors mark flexible loops or poorly resolved regions; low B-factors mark the rigid, well-ordered core.

Q: Are the domains correctly placed relative to each other?
A: Predicted Aligned Error (PAE) is an AlphaFold confidence matrix: entry (i, j) is the expected error in the position of residue j, in ångströms, when the prediction is superimposed on the true structure at residue i. Low PAE within a block of residues means that block is internally rigid and well-predicted; high PAE between two blocks means their relative placement is uncertain even if each block individually is confident.

Q: How confident is the AlphaFold model at each residue?
A: pLDDT is the predicted lDDT-Cα score: AlphaFold's confidence that the local environment of each residue (all inter-atomic distances within 15 Å) is correctly placed. It is a per-residue number between 0 and 100, with higher meaning more reliable.

Q: What family and function is it annotated with?
A: Functional annotations link the protein to curated databases. InterPro entries identify conserved domains and families by matching the sequence against member-database signatures (Pfam, PROSITE, CDD, …). Gene Ontology (GO) terms describe molecular function, biological process, and cellular component in a controlled vocabulary. CATH places the structure in a hierarchical fold classification (Class/Architecture/Topology/Homologous-superfamily). The organism is the source species.

Q: How big and how compact is the whole molecule?
A: Three whole-structure scalars: the radius of gyration (RMS distance of Cα from centroid, in Å), the count of Cα–Cα contacts (pairs closer than 8 Å and separated by more than four residues in sequence — i.e. tertiary, not local, contacts), and the bounding-box dimensions. Together they distinguish compact globular folds from extended fibres or disordered chains.

Q: What known structures does this most resemble?
A: The Foldseek neighbor list gives the closest experimentally determined structures in the PDB, ranked by structural alignment. TM-score near 1 means near-identical fold; near 0.3 means only rough topology match. This is how one finds what a novel AlphaFold prediction most resembles in the solved-structure universe.

Q: Which residues are buried vs exposed?
A: SASA measures how much of the protein is reachable by solvent. It is computed by rolling a water-sized probe over the atomic surface and summing the exposed area (Å²). Per-residue SASA distinguishes core (buried, low SASA) from surface (exposed, high SASA) residues; total SASA is a whole-molecule size measure.

Q: Which residues are in helices, strands, or loops?
A: Eight-state secondary structure (DSSP): H is the canonical α-helix, G the tighter 3₁₀-helix, I the wider π-helix; E/B are β-structure, T and S are turns and bends, and '-' is everything else. DSSP derives these from the pattern of main-chain N–H···O=C hydrogen bonds, not from the sequence.

Q: Where is each backbone atom in 3D?
A: Structure coordinates are given as an mmCIF _atom_site loop: one row per atom with element, residue name, chain id, sequence number, and x/y/z position in Å. Only the four main-chain atoms per residue are included here; side chains are omitted to keep the record compact.

Q: What if only a Cα trace is available?
A: Three-state secondary structure (P-SEA) collapses the eight DSSP classes into helix (a), strand (b), and coil (c). P-SEA assigns these from Cα geometry alone — distances and angles — without requiring backbone oxygens, so it works on any Cα trace.

Q: What do the rendered images show?
A: The six renders are orthographic views along the three Cartesian axes in both directions. Representation (cartoon, sticks, or surface) and color scheme (sequence-rainbow or by-chain) vary across proteins so the training set covers all the common visualization conventions.

Q: What does the local fold look like, residue by residue?
A: Foldseek's 3Di representation compresses backbone geometry into a per-residue letter drawn from a learned twenty-state alphabet. It captures the tertiary interaction pattern around each residue — which residues are packed against it in space, regardless of where they are in sequence.

Q: What do the diagnostic plots show?
A: The contact map is a binary N×N matrix image: pixel (i, j) is dark where Cα_i and Cα_j are within 8 Å and |i−j|>4. Because the |i−j|>4 filter removes local helical contacts, off-diagonal stripes parallel to the main diagonal indicate parallel β-sheets; stripes perpendicular to it indicate antiparallel β-sheets. The Ramachandran plot scatters every residue's (φ, ψ) pair against the sterically allowed regions. The PAE heatmap renders the predicted-aligned-error matrix.